Protein 2Z81 (pdb70)

CATH classification: 3.80.10.10

Organism: Mus musculus (NCBI:txid10090)

B-factor: mean 26.85, std 13.59, range [9.06, 91.34]

Secondary structure (DSSP, 8-state):
--EE-TTSEEE-TTS--SSPPS---TT--EEE--SS---EE-SSTTSS-TT--EEE-TTS---EE-TTTTTT-TT--EEE-TTS---S--HHHHTT-TT--EEE-TT---SSS-SS-S-TT-TT--EEEEEESSS--EE-TTTTTT--EEEEEEEEETT--EE-TTTTTT-SEEEEEEEE-SBSTTHHHHHHHSTTTBSEEEEES-B-TT------SS--------EEEEES-EEEHHHHHHHHGGGGG-TT--EEEEES-EEE--S-----TTT-----TT--EEEEES-B-S-GGGS----HHHHHSTT--EEEEESS------HHHHHH-TT--EEE--SS---HHHHHHHT-TTSSTT--EEE-TTS----HHHHHHHGGG-TT--EEE-TT--PPPP-S-----TT--EEE-TTS--S---TTS-TT-SEEE--SS--S------TT--EEE--SS--SSPPPGGG-TT--EEE--SS------TTGGGG-TT--EEE--SS-B---HHHHHHHHHHHHH-TTTEES--BBTTT--BGGG----

GO terms:
  GO:0001540 amyloid-beta binding (F, IDA)
  GO:0014005 microglia development (P, IGI)
  GO:0051964 negative regulation of synapse assembly (P, IGI)
  GO:0030837 negative regulation of actin filament polymerization (P, IGI)
  GO:0032731 positive regulation of interleukin-1 beta production (P, IGI)
  GO:0032760 positive regulation of tumor necrosis factor production (P, IGI)
  GO:0050729 positive regulation of inflammatory response (P, IGI)
  GO:0050765 negative regulation of phagocytosis (P, IGI)
  GO:0007612 learning (P, IGI)
  GO:0050765 negative regulation of phagocytosis (P, IMP)
  GO:0044877 protein-containing complex binding (F, IPI)
  GO:0005886 plasma membrane (C, EXP)
  GO:0005515 protein binding (F, IPI)
  GO:0070891 lipoteichoic acid binding (F, IDA)
  GO:0002730 regulation of dendritic cell cytokine production (P, IDA)
  GO:0005886 plasma membrane (C, IDA)
  GO:0009897 external side of plasma membrane (C, IDA)
  GO:0042497 triacyl lipopeptide binding (F, IDA)
  GO:0042498 diacyl lipopeptide binding (F, IDA)
  GO:0032755 positive regulation of interleukin-6 production (P, IDA)

Foldseek 3Di:
DWDADPQQAIEQDPDQDCAQDPDDACSHAEYANAPYAPQEQDQCSCQHNLNHAYYHHHHHAHAYYDLNSCVRPCNHAEYAHAQYAHQAADLSNCQNPQNYAYYEAENYNHQENDDAANPLSNANYAEYAYEYQPHNAEQDLSHHPNAAEYAEYEYEHQNHPYYPALSLQRHQAYAEYEYEYAECVCVLRVVQSCQRHYQEYEYENYAQQPPAADDHPHDQDAGNHAEYEYENYEYEPVSVQRVQVCCVSHQNHAEYEYYNYEYEQPLPPDDDPVSGDQEQHNHAEYYYEQYHYPDPVSHDPPCSVLSHQQRHAEYEHEQHQDAADAQVSQLSVANYAYYAHYNYAYELVRVLRCLDQRGVANYAEYHHAQYAYAEPQSVQVSNLSHQNHAEYEHHNYQYDEYDQDHHHRPNHAYYEHDHRQYAADHNNDDLNHQYYEHDQYAYQAHAAQNANHAEYHHANYAHQADYQLNSYQQHAEYEHAHYAHQAYPAPRVVSNVNYQAYEHANYQHALDQVGLARVLVVCLVPVRRYDDFHAHHPVRHTSVVDHHD

Radius of gyration: 29.84 Å; Cα contacts (8 Å, |Δi|>4): 1489; chains: 1; bounding box: 65×79×72 Å

Solvent-accessible surface area: 24733 Å² total; per-residue (Å²): 110,44,69,62,82,116,82,10,74,2,62,0,119,79,72,83,34,94,60,8,19,113,70,12,64,53,68,12,75,17,0,27,0,3,89,5,70,0,63,96,0,7,92,45,49,0,142,54,0,43,65,0,75,42,0,49,0,66,32,2,126,0,70,58,11,47,27,64,3,1,169,29,0,32,47,0,55,51,0,14,0,2,62,3,98,1,77,82,15,36,38,62,8,0,30,36,0,63,33,0,85,50,0,11,0,28,29,0,56,1,116,31,2,20,128,83,23,5,0,58,73,3,112,79,7,77,19,0,40,0,0,11,78,145,49,0,17,48,3,52,126,66,4,0,37,47,6,68,47,2,70,44,0,23,1,45,1,41,40,12,197,55,3,42,55,97,0,0,99,69,3,155,30,0,85,39,0,7,2,18,6,46,77,15,71,32,3,44,71,2,4,7,11,0,8,66,3,0,77,35,1,10,3,85,77,1,68,0,40,220,8,125,25,51,100,15,126,43,131,179,69,102,6,30,0,107,49,16,0,8,32,28,2,47,5,10,9,69,0,58,11,18,13,21,26,11,26,126,43,3,117,65,3,35,46,14,12,26,16,71,2,35,30,50,6,72,49,113,27,134,27,62,160,102,79,24,26,56,118,17,28,124,4,76,23,16,11,32,67,101,36,83,42,60,78,131,165,49,29,64,119,52,52,28,42,34,50,10,28,75,95,0,89,109,10,19,26,38,65,14,141,26,109,60,15,55,27,54,35,0,69,73,3,128,38,0,62,35,5,24,4,10,43,3,76,0,49,12,121,102,0,121,70,0,1,19,185,30,1,0,56,40,0,81,36,0,19,0,3,80,12,92,0,124,36,4,78,73,0,0,104,12,0,59,40,3,141,64,0,37,14,0,23,0,8,94,1,102,15,113,124,7,43,90,82,30,117,20,5,159,117,0,80,58,0,24,0,14,31,2,55,5,161,83,13,76,89,2,5,26,91,56,0,56,19,0,17,0,1,57,19,48,0,88,68,7,88,16,98,1,35,134,0,71,51,0,64,0,4,102,10,97,0,124,92,7,6,84,8,78,22,0,60,65,1,48,21,1,42,0,6,132,10,47,0,98,32,18,69,105,17,8,3,90,140,5,114,40,6,105,97,0,57,0,47,79,10,43,0,39,26,56,36,138,117,3,50,38,3,1,132,10,3,87,178,22,79,147,43,24,45,54,33,1,108,6,63,84,94,37,95,37,0,96,52,25,145,9,182

Structure (mmCIF, N/CA/C/O backbone):
data_2Z81
#
_entry.id   2Z81
#
_cell.length_a   83.303
_cell.length_b   81.549
_cell.length_c   98.961
_cell.angle_alpha   90.00
_cell.angle_beta   90.00
_cell.angle_gamma   90.00
#
_symmetry.space_group_name_H-M   'P 21 21 21'
#
loop_
_entity.id
_entity.type
_entity.pdbx_description
1 polymer 'Toll-like receptor 2, Variable lymphocyte receptor B'
2 branched beta-D-mannopyranose-(1-4)-2-acetamido-2-deoxy-beta-D-glucopyranose-(1-4)-2-acetamido-2-deoxy-beta-D-glucopyranose
3 branched alpha-D-mannopyranose-(1-4)-2-acetamido-2-deoxy-beta-D-glucopyranose-(1-4)-2-acetamido-2-deoxy-beta-D-glucopyranose
4 non-polymer 2-acetamido-2-deoxy-beta-D-glucopyranose
5 non-polymer '(2R)-3-{[(2S)-3-HYDROXY-2-(PALMITOYLAMINO)PROPYL]THIO}PROPANE-1,2-DIYL DIHEXADECANOATE'
6 water water
#
loop_
_atom_site.group_PDB
_atom_site.id
_atom_site.type_symbol
_atom_site.label_atom_id
_atom_site.label_alt_id
_atom_site.label_comp_id
_atom_site.label_asym_id
_atom_site.label_entity_id
_atom_site.label_seq_id
_atom_site.pdbx_PDB_ins_code
_atom_site.Cartn_x
_atom_site.Cartn_y
_atom_site.Cartn_z
_atom_site.occupancy
_atom_site.B_iso_or_equiv
_atom_site.auth_seq_id
_atom_site.auth_comp_id
_atom_site.auth_asym_id
_atom_site.auth_atom_id
_atom_site.pdbx_PDB_model_num
ATOM 1 N N . SER A 1 1 ? -0.091 41.375 -11.579 1.00 47.07 27 SER A N 1
ATOM 2 C CA . SER A 1 1 ? 0.073 40.214 -12.500 1.00 45.37 27 SER A CA 1
ATOM 3 C C . SER A 1 1 ? -0.378 38.913 -11.842 1.00 43.65 27 SER A C 1
ATOM 4 O O . SER A 1 1 ? -0.388 37.861 -12.477 1.00 43.59 27 SER A O 1
ATOM 7 N N . LEU A 1 2 ? -0.748 38.983 -10.569 1.00 41.81 28 LEU A N 1
ATOM 8 C CA . LEU A 1 2 ? -1.189 37.789 -9.862 1.00 41.24 28 LEU A CA 1
ATOM 9 C C . LEU A 1 2 ? -2.592 37.369 -10.287 1.00 40.13 28 LEU A C 1
ATOM 10 O O . LEU A 1 2 ? -3.408 38.199 -10.692 1.00 39.12 28 LEU A O 1
ATOM 15 N N . SER A 1 3 ? -2.859 36.070 -10.212 1.00 37.88 29 SER A N 1
ATOM 16 C CA . SER A 1 3 ? -4.161 35.541 -10.595 1.00 37.66 29 SER A CA 1
ATOM 17 C C . SER A 1 3 ? -4.764 34.720 -9.464 1.00 35.65 29 SER A C 1
ATOM 18 O O . SER A 1 3 ? -4.089 33.874 -8.872 1.00 36.07 29 SER A O 1
ATOM 21 N N . CYS A 1 4 ? -6.034 34.978 -9.167 1.00 31.87 30 CYS A N 1
ATOM 22 C CA . CYS A 1 4 ? -6.727 34.265 -8.101 1.00 30.61 30 CYS A CA 1
ATOM 23 C C . CYS A 1 4 ? -7.855 33.416 -8.667 1.00 28.50 30 CYS A C 1
ATOM 24 O O . CYS A 1 4 ? -8.439 33.756 -9.696 1.00 26.83 30 CYS A O 1
ATOM 27 N N . ASP A 1 5 ? -8.170 32.312 -7.998 1.00 26.88 31 ASP A N 1
ATOM 28 C CA . ASP A 1 5 ? -9.273 31.487 -8.459 1.00 25.59 31 ASP A CA 1
ATOM 29 C C . ASP A 1 5 ? -10.521 31.960 -7.720 1.00 25.16 31 ASP A C 1
ATOM 30 O O . ASP A 1 5 ? -10.485 32.982 -7.026 1.00 24.49 31 ASP A O 1
ATOM 35 N N . ALA A 1 6 ? -11.618 31.220 -7.851 1.00 24.38 32 ALA A N 1
ATOM 36 C CA . ALA A 1 6 ? -12.870 31.612 -7.212 1.00 24.86 32 ALA A CA 1
ATOM 37 C C . ALA A 1 6 ? -12.877 31.462 -5.697 1.00 24.90 32 ALA A C 1
ATOM 38 O O . ALA A 1 6 ? -13.762 31.998 -5.029 1.00 24.81 32 ALA A O 1
ATOM 40 N N . SER A 1 7 ? -11.896 30.750 -5.151 1.00 24.57 33 SER A N 1
ATOM 41 C CA . SER A 1 7 ? -11.841 30.548 -3.707 1.00 25.79 33 SER A CA 1
ATOM 42 C C . SER A 1 7 ? -10.845 31.458 -2.981 1.00 25.79 33 SER A C 1
ATOM 43 O O . SER A 1 7 ? -10.506 31.225 -1.820 1.00 25.81 33 SER A O 1
ATOM 46 N N . GLY A 1 8 ? -10.375 32.494 -3.665 1.00 24.19 34 GLY A N 1
ATOM 47 C CA . GLY A 1 8 ? -9.452 33.419 -3.037 1.00 24.10 34 GLY A CA 1
ATOM 48 C C . GLY A 1 8 ? -8.016 32.934 -2.947 1.00 24.21 34 GLY A C 1
ATOM 49 O O . GLY A 1 8 ? -7.221 33.498 -2.191 1.00 24.12 34 GLY A O 1
ATOM 50 N N . VAL A 1 9 ? -7.685 31.888 -3.696 1.00 21.90 35 VAL A N 1
ATOM 51 C CA . VAL A 1 9 ? -6.322 31.362 -3.717 1.00 23.58 35 VAL A CA 1
ATOM 52 C C . VAL A 1 9 ? -5.605 32.071 -4.862 1.00 23.79 35 VAL A C 1
ATOM 53 O O . VAL A 1 9 ? -5.916 31.848 -6.035 1.00 22.79 35 VAL A O 1
ATOM 57 N N . CYS A 1 10 ? -4.643 32.923 -4.518 1.00 25.01 36 CYS A N 1
ATOM 58 C CA . CYS A 1 10 ? -3.916 33.701 -5.518 1.00 26.07 36 CYS A CA 1
ATOM 59 C C . CYS A 1 10 ? -2.474 33.281 -5.753 1.00 26.28 36 CYS A C 1
ATOM 60 O O . CYS A 1 10 ? -1.724 33.025 -4.808 1.00 25.38 36 CYS A O 1
ATOM 63 N N . ASP A 1 11 ? -2.091 33.245 -7.025 1.00 26.38 37 ASP A N 1
ATOM 64 C CA . ASP A 1 11 ? -0.746 32.860 -7.424 1.00 27.38 37 ASP A CA 1
ATOM 65 C C . ASP A 1 11 ? 0.059 34.057 -7.944 1.00 28.01 37 ASP A C 1
ATOM 66 O O . ASP A 1 11 ? -0.307 34.687 -8.945 1.00 26.34 37 ASP A O 1
ATOM 71 N N . GLY A 1 12 ? 1.150 34.366 -7.250 1.00 25.56 38 GLY A N 1
ATOM 72 C CA . GLY A 1 12 ? 2.016 35.465 -7.643 1.00 26.36 38 GLY A CA 1
ATOM 73 C C . GLY A 1 12 ? 3.446 34.967 -7.564 1.00 27.46 38 GLY A C 1
ATOM 74 O O . GLY A 1 12 ? 4.386 35.717 -7.284 1.00 27.17 38 GLY A O 1
ATOM 75 N N . ARG A 1 13 ? 3.593 33.675 -7.829 1.00 28.43 39 ARG A N 1
ATOM 76 C CA . ARG A 1 13 ? 4.872 32.982 -7.773 1.00 31.10 39 ARG A CA 1
ATOM 77 C C . ARG A 1 13 ? 5.763 33.171 -8.997 1.00 32.55 39 ARG A C 1
ATOM 78 O O . ARG A 1 13 ? 5.283 33.387 -10.106 1.00 31.25 39 ARG A O 1
ATOM 86 N N . SER A 1 14 ? 7.070 33.082 -8.778 1.00 33.46 40 SER A N 1
ATOM 87 C CA . SER A 1 14 ? 8.054 33.204 -9.849 1.00 35.92 40 SER A CA 1
ATOM 88 C C . SER A 1 14 ? 7.828 34.345 -10.828 1.00 37.18 40 SER A C 1
ATOM 89 O O . SER A 1 14 ? 8.021 34.193 -12.035 1.00 36.59 40 SER A O 1
ATOM 92 N N . ARG A 1 15 ? 7.389 35.479 -10.307 1.00 37.94 41 ARG A N 1
ATOM 93 C CA . ARG A 1 15 ? 7.208 36.660 -11.124 1.00 39.19 41 ARG A CA 1
ATOM 94 C C . ARG A 1 15 ? 8.535 37.355 -10.856 1.00 40.03 41 ARG A C 1
ATOM 95 O O . ARG A 1 15 ? 9.469 36.742 -10.328 1.00 41.90 41 ARG A O 1
ATOM 103 N N . SER A 1 16 ? 8.639 38.624 -11.204 1.00 38.57 42 SER A N 1
ATOM 104 C CA . SER A 1 16 ? 9.877 39.329 -10.925 1.00 37.53 42 SER A CA 1
ATOM 105 C C . SER A 1 16 ? 9.556 40.459 -9.966 1.00 34.37 42 SER A C 1
ATOM 106 O O . SER A 1 16 ? 10.161 41.522 -10.015 1.00 34.12 42 SER A O 1
ATOM 109 N N . PHE A 1 17 ? 8.587 40.208 -9.090 1.00 32.47 43 PHE A N 1
ATOM 110 C CA . PHE A 1 17 ? 8.166 41.193 -8.099 1.00 30.24 43 PHE A CA 1
ATOM 111 C C . PHE A 1 17 ? 9.352 41.652 -7.259 1.00 29.18 43 PHE A C 1
ATOM 112 O O . PHE A 1 17 ? 10.139 40.835 -6.784 1.00 28.11 43 PHE A O 1
ATOM 120 N N . THR A 1 18 ? 9.474 42.965 -7.083 1.00 28.38 44 THR A N 1
ATOM 121 C CA . THR A 1 18 ? 10.550 43.539 -6.289 1.00 27.71 44 THR A CA 1
ATOM 122 C C . THR A 1 18 ? 9.937 44.098 -5.015 1.00 27.60 44 THR A C 1
ATOM 123 O O . THR A 1 18 ? 10.630 44.636 -4.151 1.00 28.60 44 THR A O 1
ATOM 127 N N . SER A 1 19 ? 8.619 43.966 -4.916 1.00 27.80 45 SER A N 1
ATOM 128 C CA . SER A 1 19 ? 7.875 44.422 -3.751 1.00 27.90 45 SER A CA 1
ATOM 129 C C . SER A 1 19 ? 6.522 43.722 -3.737 1.00 27.11 45 SER A C 1
ATOM 130 O O . SER A 1 19 ? 6.087 43.179 -4.755 1.00 25.96 45 SER A O 1
ATOM 133 N N . ILE A 1 20 ? 5.866 43.717 -2.580 1.00 26.74 46 ILE A N 1
ATOM 134 C CA . ILE A 1 20 ? 4.557 43.089 -2.469 1.00 27.22 46 ILE A CA 1
ATOM 135 C C . ILE A 1 20 ? 3.642 43.840 -3.437 1.00 27.86 46 ILE A C 1
ATOM 136 O O . ILE A 1 20 ? 3.587 45.066 -3.412 1.00 27.88 46 ILE A O 1
ATOM 141 N N . PRO A 1 21 ? 2.921 43.118 -4.306 1.00 28.93 47 PRO A N 1
ATOM 142 C CA . PRO A 1 21 ? 2.039 43.818 -5.244 1.00 29.04 47 PRO A CA 1
ATOM 143 C C . PRO A 1 21 ? 0.997 44.677 -4.537 1.00 28.48 47 PRO A C 1
ATOM 144 O O . PRO A 1 21 ? 0.519 44.328 -3.457 1.00 26.99 47 PRO A O 1
ATOM 148 N N . SER A 1 22 ? 0.651 45.807 -5.145 1.00 26.96 48 SER A N 1
ATOM 149 C CA . SER A 1 22 ? -0.340 46.698 -4.555 1.00 28.95 48 SER A CA 1
ATOM 150 C C . SER A 1 22 ? -1.746 46.208 -4.889 1.00 27.70 48 SER A C 1
ATOM 151 O O . SER A 1 22 ? -1.921 45.296 -5.699 1.00 26.76 48 SER A O 1
ATOM 154 N N . GLY A 1 23 ? -2.740 46.806 -4.246 1.00 28.25 49 GLY A N 1
ATOM 155 C CA . GLY A 1 23 ? -4.121 46.439 -4.500 1.00 29.33 49 GLY A CA 1
ATOM 156 C C . GLY A 1 23 ? -4.569 45.066 -4.030 1.00 29.76 49 GLY A C 1
ATOM 157 O O . GLY A 1 23 ? -5.376 44.417 -4.705 1.00 28.49 49 GLY A O 1
ATOM 158 N N . LEU A 1 24 ? -4.048 44.612 -2.892 1.00 28.83 50 LEU A N 1
ATOM 159 C CA . LEU A 1 24 ? -4.447 43.317 -2.346 1.00 27.84 50 LEU A CA 1
ATOM 160 C C . LEU A 1 24 ? -5.821 43.533 -1.716 1.00 28.20 50 LEU A C 1
ATOM 161 O O . LEU A 1 24 ? -6.166 44.662 -1.363 1.00 29.19 50 LEU A O 1
ATOM 166 N N . THR A 1 25 ? -6.600 42.467 -1.558 1.00 27.32 51 THR A N 1
ATOM 167 C CA . THR A 1 25 ? -7.949 42.611 -1.011 1.00 26.83 51 THR A CA 1
ATOM 168 C C . THR A 1 25 ? -8.308 41.700 0.154 1.00 26.49 51 THR A C 1
ATOM 169 O O . THR A 1 25 ? -7.576 40.772 0.495 1.00 26.32 51 THR A O 1
ATOM 173 N N . ALA A 1 26 ? -9.465 41.968 0.748 1.00 26.39 52 ALA A N 1
ATOM 174 C CA . ALA A 1 26 ? -9.954 41.180 1.872 1.00 26.10 52 ALA A CA 1
ATOM 175 C C . ALA A 1 26 ? -10.581 39.873 1.396 1.00 25.48 52 ALA A C 1
ATOM 176 O O . ALA A 1 26 ? -11.007 39.054 2.209 1.00 26.45 52 ALA A O 1
ATOM 178 N N . ALA A 1 27 ? -10.640 39.679 0.081 1.00 24.11 53 ALA A N 1
ATOM 179 C CA . ALA A 1 27 ? -11.220 38.460 -0.482 1.00 23.99 53 ALA A CA 1
ATOM 180 C C . ALA A 1 27 ? -10.148 37.390 -0.656 1.00 23.13 53 ALA A C 1
ATOM 181 O O . ALA A 1 27 ? -10.451 36.227 -0.922 1.00 22.72 53 ALA A O 1
ATOM 183 N N . MET A 1 28 ? -8.892 37.789 -0.502 1.00 21.95 54 MET A N 1
ATOM 184 C CA . MET A 1 28 ? -7.785 36.857 -0.661 1.00 22.55 54 MET A CA 1
ATOM 185 C C . MET A 1 28 ? -7.642 35.948 0.552 1.00 20.74 54 MET A C 1
ATOM 186 O O . MET A 1 28 ? -7.588 36.411 1.692 1.00 20.87 54 MET A O 1
ATOM 191 N N . LYS A 1 29 ? -7.592 34.647 0.288 1.00 20.95 55 LYS A N 1
ATOM 192 C CA . LYS A 1 29 ? -7.459 33.635 1.330 1.00 22.30 55 LYS A CA 1
ATOM 193 C C . LYS A 1 29 ? -6.058 33.032 1.345 1.00 21.23 55 LYS A C 1
ATOM 194 O O . LYS A 1 29 ? -5.556 32.638 2.395 1.00 21.41 55 LYS A O 1
ATOM 200 N N . SER A 1 30 ? -5.436 32.943 0.176 1.00 20.50 56 SER A N 1
ATOM 201 C CA . SER A 1 30 ? -4.094 32.383 0.088 1.00 22.09 56 SER A CA 1
ATOM 202 C C . SER A 1 30 ? -3.261 33.181 -0.893 1.00 22.53 56 SER A C 1
ATOM 203 O O . SER A 1 30 ? -3.710 33.488 -1.995 1.00 23.46 56 SER A O 1
ATOM 206 N N . LEU A 1 31 ? -2.041 33.515 -0.493 1.00 21.81 57 LEU A N 1
ATOM 207 C CA . LEU A 1 31 ? -1.171 34.297 -1.349 1.00 22.67 57 LEU A CA 1
ATOM 208 C C . LEU A 1 31 ? 0.189 33.641 -1.469 1.00 23.71 57 LEU A C 1
ATOM 209 O O . LEU A 1 31 ? 0.880 33.447 -0.473 1.00 22.64 57 LEU A O 1
ATOM 214 N N . ASP A 1 32 ? 0.558 33.284 -2.694 1.00 22.36 58 ASP A N 1
ATOM 215 C CA . ASP A 1 32 ? 1.849 32.664 -2.940 1.00 23.31 58 ASP A CA 1
ATOM 216 C C . ASP A 1 32 ? 2.724 33.660 -3.697 1.00 22.29 58 ASP A C 1
ATOM 217 O O . ASP A 1 32 ? 2.512 33.914 -4.887 1.00 22.88 58 ASP A O 1
ATOM 222 N N . LEU A 1 33 ? 3.689 34.238 -2.989 1.00 19.94 59 LEU A N 1
ATOM 223 C CA . LEU A 1 33 ? 4.610 35.205 -3.569 1.00 19.32 59 LEU A CA 1
ATOM 224 C C . LEU A 1 33 ? 6.037 34.676 -3.475 1.00 19.95 59 LEU A C 1
ATOM 225 O O . LEU A 1 33 ? 6.988 35.444 -3.345 1.00 19.97 59 LEU A O 1
ATOM 230 N N . SER A 1 34 ? 6.170 33.356 -3.552 1.00 20.16 60 SER A N 1
ATOM 231 C CA . SER A 1 34 ? 7.468 32.699 -3.487 1.00 20.54 60 SER A CA 1
ATOM 232 C C . SER A 1 34 ? 8.297 32.906 -4.751 1.00 21.65 60 SER A C 1
ATOM 233 O O . SER A 1 34 ? 7.769 33.226 -5.818 1.00 22.41 60 SER A O 1
ATOM 236 N N . PHE A 1 35 ? 9.604 32.719 -4.605 1.00 20.90 61 PHE A N 1
ATOM 237 C CA . PHE A 1 35 ? 10.562 32.846 -5.692 1.00 21.95 61 PHE A CA 1
ATOM 238 C C . PHE A 1 35 ? 10.528 34.159 -6.453 1.00 23.11 61 PHE A C 1
ATOM 239 O O . PHE A 1 35 ? 10.627 34.183 -7.682 1.00 20.95 61 PHE A O 1
ATOM 247 N N . ASN A 1 36 ? 10.386 35.254 -5.716 1.00 22.48 62 ASN A N 1
ATOM 248 C CA . ASN A 1 36 ? 10.387 36.581 -6.314 1.00 23.31 62 ASN A CA 1
ATOM 249 C C . ASN A 1 36 ? 11.653 37.280 -5.819 1.00 23.59 62 ASN A C 1
ATOM 250 O O . ASN A 1 36 ? 12.612 36.620 -5.426 1.00 24.21 62 ASN A O 1
ATOM 255 N N . LYS A 1 37 ? 11.668 38.606 -5.839 1.00 24.10 63 LYS A N 1
ATOM 256 C CA . LYS A 1 37 ? 12.840 39.343 -5.382 1.00 25.33 63 LYS A CA 1
ATOM 257 C C . LYS A 1 37 ? 12.386 40.503 -4.514 1.00 24.09 63 LYS A C 1
ATOM 258 O O . LYS A 1 37 ? 12.794 41.650 -4.714 1.00 24.62 63 LYS A O 1
ATOM 264 N N . ILE A 1 38 ? 11.533 40.183 -3.547 1.00 20.47 64 ILE A N 1
ATOM 265 C CA . ILE A 1 38 ? 10.977 41.168 -2.636 1.00 20.73 64 ILE A CA 1
ATOM 266 C C . ILE A 1 38 ? 11.913 41.368 -1.454 1.00 21.12 64 ILE A C 1
ATOM 267 O O . ILE A 1 38 ? 11.834 40.672 -0.447 1.00 20.67 64 ILE A O 1
ATOM 272 N N . THR A 1 39 ? 12.798 42.344 -1.598 1.00 21.49 65 THR A N 1
ATOM 273 C CA . THR A 1 39 ? 13.793 42.665 -0.590 1.00 20.94 65 THR A CA 1
ATOM 274 C C . THR A 1 39 ? 13.239 43.235 0.710 1.00 20.41 65 THR A C 1
ATOM 275 O O . THR A 1 39 ? 13.731 42.916 1.796 1.00 19.00 65 THR A O 1
ATOM 279 N N . TYR A 1 40 ? 12.208 44.067 0.595 1.00 18.65 66 TYR A N 1
ATOM 280 C CA . TYR A 1 40 ? 11.623 44.743 1.747 1.00 20.62 66 TYR A CA 1
ATOM 281 C C . TYR A 1 40 ? 10.104 44.630 1.814 1.00 20.63 66 TYR A C 1
ATOM 282 O O . TYR A 1 40 ? 9.432 44.677 0.790 1.00 20.45 66 TYR A O 1
ATOM 291 N N . ILE A 1 41 ? 9.570 44.460 3.022 1.00 19.28 67 ILE A N 1
ATOM 292 C CA . ILE A 1 41 ? 8.124 44.407 3.225 1.00 19.62 67 ILE A CA 1
ATOM 293 C C . ILE A 1 41 ? 7.841 45.548 4.194 1.00 20.01 67 ILE A C 1
ATOM 294 O O . ILE A 1 41 ? 8.348 45.549 5.314 1.00 19.94 67 ILE A O 1
ATOM 299 N N . GLY A 1 42 ? 7.046 46.522 3.749 1.00 21.95 68 GLY A N 1
ATOM 300 C CA . GLY A 1 42 ? 6.744 47.686 4.567 1.00 22.56 68 GLY A CA 1
ATOM 301 C C . GLY A 1 42 ? 5.565 47.615 5.518 1.00 25.20 68 GLY A C 1
ATOM 302 O O . GLY A 1 42 ? 4.916 46.580 5.657 1.00 23.27 68 GLY A O 1
ATOM 303 N N . HIS A 1 43 ? 5.285 48.740 6.173 1.00 25.73 69 HIS A N 1
ATOM 304 C CA . HIS A 1 43 ? 4.195 48.810 7.137 1.00 27.74 69 HIS A CA 1
ATOM 305 C C . HIS A 1 43 ? 2.820 48.498 6.565 1.00 27.89 69 HIS A C 1
ATOM 306 O O . HIS A 1 43 ? 2.023 47.821 7.209 1.00 30.81 69 HIS A O 1
ATOM 313 N N . GLY A 1 44 ? 2.533 48.976 5.359 1.00 27.62 70 GLY A N 1
ATOM 314 C CA . GLY A 1 44 ? 1.210 48.751 4.802 1.00 27.64 70 GLY A CA 1
ATOM 315 C C . GLY A 1 44 ? 1.020 47.796 3.643 1.00 28.41 70 GLY A C 1
ATOM 316 O O . GLY A 1 44 ? -0.093 47.671 3.139 1.00 27.59 70 GLY A O 1
ATOM 317 N N . ASP A 1 45 ? 2.080 47.109 3.225 1.00 27.89 71 ASP A N 1
ATOM 318 C CA . ASP A 1 45 ? 1.984 46.180 2.100 1.00 27.00 71 ASP A CA 1
ATOM 319 C C . ASP A 1 45 ? 0.945 45.069 2.251 1.00 26.54 71 ASP A C 1
ATOM 320 O O . ASP A 1 45 ? 0.321 44.666 1.272 1.00 26.99 71 ASP A O 1
ATOM 325 N N . LEU A 1 46 ? 0.758 44.576 3.472 1.00 24.78 72 LEU A N 1
ATOM 326 C CA . LEU A 1 46 ? -0.180 43.485 3.717 1.00 26.54 72 LEU A CA 1
ATOM 327 C C . LEU A 1 46 ? -1.348 43.870 4.620 1.00 27.75 72 LEU A C 1
ATOM 328 O O . LEU A 1 46 ? -1.995 43.002 5.205 1.00 29.05 72 LEU A O 1
ATOM 333 N N . ARG A 1 47 ? -1.632 45.161 4.724 1.00 28.07 73 ARG A N 1
ATOM 334 C CA . ARG A 1 47 ? -2.707 45.614 5.597 1.00 29.87 73 ARG A CA 1
ATOM 335 C C . ARG A 1 47 ? -4.109 45.348 5.050 1.00 29.46 73 ARG A C 1
ATOM 336 O O . ARG A 1 47 ? -5.049 45.154 5.820 1.00 29.46 73 ARG A O 1
ATOM 344 N N . ALA A 1 48 ? -4.240 45.316 3.726 1.00 29.10 74 ALA A N 1
ATOM 345 C CA . ALA A 1 48 ? -5.536 45.110 3.081 1.00 29.93 74 ALA A CA 1
ATOM 346 C C . ALA A 1 48 ? -6.076 43.681 3.102 1.00 30.83 74 ALA A C 1
ATOM 347 O O . ALA A 1 48 ? -7.292 43.482 3.119 1.00 29.84 74 ALA A O 1
ATOM 349 N N . CYS A 1 49 ? -5.194 42.683 3.095 1.00 30.61 75 CYS A N 1
ATOM 350 C CA . CYS A 1 49 ? -5.654 41.295 3.112 1.00 31.43 75 CYS A CA 1
ATOM 351 C C . CYS A 1 49 ? -5.842 40.766 4.528 1.00 30.68 75 CYS A C 1
ATOM 352 O O . CYS A 1 49 ? -5.103 39.899 4.992 1.00 31.44 75 CYS A O 1
ATOM 355 N N . ALA A 1 50 ? -6.866 41.282 5.198 1.00 30.84 76 ALA A N 1
ATOM 356 C CA . ALA A 1 50 ? -7.170 40.914 6.576 1.00 29.85 76 ALA A CA 1
ATOM 357 C C . ALA A 1 50 ? -7.695 39.492 6.777 1.00 29.00 76 ALA A C 1
ATOM 358 O O . ALA A 1 50 ? -7.613 38.955 7.884 1.00 30.11 76 ALA A O 1
ATOM 360 N N . ASN A 1 51 ? -8.224 38.879 5.723 1.00 26.69 77 ASN A N 1
ATOM 361 C CA . ASN A 1 51 ? -8.764 37.526 5.828 1.00 25.62 77 ASN A CA 1
ATOM 362 C C . ASN A 1 51 ? -7.822 36.450 5.285 1.00 23.21 77 ASN A C 1
ATOM 363 O O . ASN A 1 51 ? -8.214 35.297 5.123 1.00 22.53 77 ASN A O 1
ATOM 368 N N . LEU A 1 52 ? -6.579 36.828 5.009 1.00 21.33 78 LEU A N 1
ATOM 369 C CA . LEU A 1 52 ? -5.599 35.890 4.477 1.00 21.13 78 LEU A CA 1
ATOM 370 C C . LEU A 1 52 ? -5.369 34.725 5.448 1.00 20.08 78 LEU A C 1
ATOM 371 O O . LEU A 1 52 ? -5.187 34.938 6.644 1.00 19.71 78 LEU A O 1
ATOM 376 N N . GLN A 1 53 ? -5.379 33.500 4.933 1.00 20.11 79 GLN A N 1
ATOM 377 C CA . GLN A 1 53 ? -5.153 32.325 5.771 1.00 19.30 79 GLN A CA 1
ATOM 378 C C . GLN A 1 53 ? -3.796 31.687 5.479 1.00 18.75 79 GLN A C 1
ATOM 379 O O . GLN A 1 53 ? -3.195 31.053 6.350 1.00 17.72 79 GLN A O 1
ATOM 385 N N . VAL A 1 54 ? -3.321 31.861 4.250 1.00 17.35 80 VAL A N 1
ATOM 386 C CA . VAL A 1 54 ? -2.046 31.289 3.827 1.00 17.24 80 VAL A CA 1
ATOM 387 C C . VAL A 1 54 ? -1.159 32.326 3.139 1.00 18.88 80 VAL A C 1
ATOM 388 O O . VAL A 1 54 ? -1.597 33.024 2.216 1.00 17.31 80 VAL A O 1
ATOM 392 N N . LEU A 1 55 ? 0.089 32.422 3.594 1.00 16.88 81 LEU A N 1
ATOM 393 C CA . LEU A 1 55 ? 1.044 33.357 3.013 1.00 16.98 81 LEU A CA 1
ATOM 394 C C . LEU A 1 55 ? 2.363 32.629 2.793 1.00 17.87 81 LEU A C 1
ATOM 395 O O . LEU A 1 55 ? 3.067 32.292 3.754 1.00 16.47 81 LEU A O 1
ATOM 400 N N . ILE A 1 56 ? 2.688 32.380 1.527 1.00 16.40 82 ILE A N 1
ATOM 401 C CA . ILE A 1 56 ? 3.924 31.692 1.176 1.00 18.13 82 ILE A CA 1
ATOM 402 C C . ILE A 1 56 ? 4.878 32.714 0.578 1.00 17.87 82 ILE A C 1
ATOM 403 O O . ILE A 1 56 ? 4.576 33.346 -0.434 1.00 16.28 82 ILE A O 1
ATOM 408 N N . LEU A 1 57 ? 6.033 32.878 1.211 1.00 16.10 83 LEU A N 1
ATOM 409 C CA . LEU A 1 57 ? 7.023 33.841 0.755 1.00 15.96 83 LEU A CA 1
ATOM 410 C C . LEU A 1 57 ? 8.403 33.218 0.644 1.00 15.57 83 LEU A C 1
ATOM 411 O O . LEU A 1 57 ? 9.407 33.901 0.770 1.00 16.39 83 LEU A O 1
ATOM 416 N N . LYS A 1 58 ? 8.438 31.920 0.385 1.00 16.09 84 LYS A N 1
ATOM 417 C CA . LYS A 1 58 ? 9.684 31.175 0.281 1.00 18.56 84 LYS A CA 1
ATOM 418 C C . LYS A 1 58 ? 10.610 31.638 -0.842 1.00 18.62 84 LYS A C 1
ATOM 419 O O . LYS A 1 58 ? 10.163 31.996 -1.930 1.00 18.26 84 LYS A O 1
ATOM 425 N N . SER A 1 59 ? 11.908 31.634 -0.558 1.00 18.34 85 SER A N 1
ATOM 426 C CA . SER A 1 59 ? 12.912 31.985 -1.551 1.00 18.61 85 SER A CA 1
ATOM 427 C C . SER A 1 59 ? 12.684 33.261 -2.330 1.00 19.82 85 SER A C 1
ATOM 428 O O . SER A 1 59 ? 12.863 33.308 -3.548 1.00 19.28 85 SER A O 1
ATOM 431 N N . SER A 1 60 ? 12.241 34.290 -1.640 1.00 20.03 86 SER A N 1
ATOM 432 C CA . SER A 1 60 ? 12.093 35.567 -2.290 1.00 23.79 86 SER A CA 1
ATOM 433 C C . SER A 1 60 ? 13.337 36.158 -1.658 1.00 25.15 86 SER A C 1
ATOM 434 O O . SER A 1 60 ? 14.005 35.469 -0.898 1.00 31.45 86 SER A O 1
ATOM 437 N N . ARG A 1 61 ? 13.701 37.387 -1.925 1.00 26.50 87 ARG A N 1
ATOM 438 C CA . ARG A 1 61 ? 14.953 37.815 -1.310 1.00 23.14 87 ARG A CA 1
ATOM 439 C C . ARG A 1 61 ? 14.747 38.761 -0.153 1.00 20.05 87 ARG A C 1
ATOM 440 O O . ARG A 1 61 ? 15.450 39.759 -0.022 1.00 18.69 87 ARG A O 1
ATOM 448 N N . ILE A 1 62 ? 13.790 38.416 0.702 1.00 17.67 88 ILE A N 1
ATOM 449 C CA . ILE A 1 62 ? 13.438 39.250 1.835 1.00 17.31 88 ILE A CA 1
ATOM 450 C C . ILE A 1 62 ? 14.541 39.370 2.871 1.00 17.86 88 ILE A C 1
ATOM 451 O O . ILE A 1 62 ? 14.983 38.367 3.439 1.00 18.80 88 ILE A O 1
ATOM 456 N N . ASN A 1 63 ? 14.984 40.598 3.119 1.00 16.68 89 ASN A N 1
ATOM 457 C CA . ASN A 1 63 ? 16.014 40.828 4.121 1.00 17.11 89 ASN A CA 1
ATOM 458 C C . ASN A 1 63 ? 15.515 41.802 5.180 1.00 18.44 89 ASN A C 1
ATOM 459 O O . ASN A 1 63 ? 16.110 41.916 6.253 1.00 19.24 89 ASN A O 1
ATOM 464 N N . THR A 1 64 ? 14.408 42.483 4.894 1.00 16.23 90 THR A N 1
ATOM 465 C CA . THR A 1 64 ? 13.850 43.440 5.842 1.00 17.09 90 THR A CA 1
ATOM 466 C C . THR A 1 64 ? 12.326 43.396 5.884 1.00 17.11 90 THR A C 1
ATOM 467 O O . THR A 1 64 ? 11.669 43.441 4.844 1.00 16.66 90 THR A O 1
ATOM 471 N N . ILE A 1 65 ? 11.776 43.306 7.091 1.00 13.92 91 ILE A N 1
ATOM 472 C CA . ILE A 1 65 ? 10.333 43.281 7.289 1.00 15.53 91 ILE A CA 1
ATOM 473 C C . ILE A 1 65 ? 10.015 44.211 8.455 1.00 16.97 91 ILE A C 1
ATOM 474 O O . ILE A 1 65 ? 10.502 44.000 9.562 1.00 18.70 91 ILE A O 1
ATOM 479 N N . GLU A 1 66 ? 9.220 45.250 8.216 1.00 18.06 92 GLU A N 1
ATOM 480 C CA . GLU A 1 66 ? 8.878 46.167 9.299 1.00 19.60 92 GLU A CA 1
ATOM 481 C C . GLU A 1 66 ? 8.177 45.396 10.411 1.00 20.02 92 GLU A C 1
ATOM 482 O O . GLU A 1 66 ? 7.425 44.458 10.149 1.00 20.69 92 GLU A O 1
ATOM 488 N N . GLY A 1 67 ? 8.436 45.802 11.651 1.00 20.20 93 GLY A N 1
ATOM 489 C CA . GLY A 1 67 ? 7.842 45.153 12.807 1.00 21.22 93 GLY A CA 1
ATOM 490 C C . GLY A 1 67 ? 6.340 44.918 12.798 1.00 19.84 93 GLY A C 1
ATOM 491 O O . GLY A 1 67 ? 5.880 43.892 13.302 1.00 20.39 93 GLY A O 1
ATOM 492 N N . ASP A 1 68 ? 5.570 45.853 12.245 1.00 21.03 94 ASP A N 1
ATOM 493 C CA . ASP A 1 68 ? 4.112 45.711 12.216 1.00 21.88 94 ASP A CA 1
ATOM 494 C C . ASP A 1 68 ? 3.561 45.294 10.852 1.00 20.58 94 ASP A C 1
ATOM 495 O O . ASP A 1 68 ? 2.376 45.472 10.577 1.00 21.06 94 ASP A O 1
ATOM 500 N N . ALA A 1 69 ? 4.414 44.729 10.006 1.00 20.80 95 ALA A N 1
ATOM 501 C CA . ALA A 1 69 ? 3.997 44.305 8.675 1.00 19.72 95 ALA A CA 1
ATOM 502 C C . ALA A 1 69 ? 2.832 43.309 8.664 1.00 20.89 95 ALA A C 1
ATOM 503 O O . ALA A 1 69 ? 2.051 43.282 7.712 1.00 21.13 95 ALA A O 1
ATOM 505 N N . PHE A 1 70 ? 2.707 42.496 9.711 1.00 18.59 96 PHE A N 1
ATOM 506 C CA . PHE A 1 70 ? 1.634 41.496 9.755 1.00 21.41 96 PHE A CA 1
ATOM 507 C C . PHE A 1 70 ? 0.503 41.836 10.729 1.00 21.00 96 PHE A C 1
ATOM 508 O O . PHE A 1 70 ? -0.259 40.958 11.131 1.00 21.66 96 PHE A O 1
ATOM 516 N N . TYR A 1 71 ? 0.380 43.107 11.088 1.00 23.61 97 TYR A N 1
ATOM 517 C CA . TYR A 1 71 ? -0.640 43.545 12.047 1.00 27.27 97 TYR A CA 1
ATOM 518 C C . TYR A 1 71 ? -2.088 43.133 11.776 1.00 26.43 97 TYR A C 1
ATOM 519 O O . TYR A 1 71 ? -2.840 42.869 12.714 1.00 26.80 97 TYR A O 1
ATOM 528 N N . SER A 1 72 ? -2.496 43.083 10.513 1.00 26.92 98 SER A N 1
ATOM 529 C CA . SER A 1 72 ? -3.880 42.716 10.213 1.00 27.93 98 SER A CA 1
ATOM 530 C C . SER A 1 72 ? -4.102 41.262 9.798 1.00 26.49 98 SER A C 1
ATOM 531 O O . SER A 1 72 ? -5.203 40.896 9.377 1.00 26.51 98 SER A O 1
ATOM 534 N N . LEU A 1 73 ? -3.076 40.426 9.925 1.00 23.60 99 LEU A N 1
ATOM 535 C CA . LEU A 1 73 ? -3.213 39.024 9.536 1.00 23.19 99 LEU A CA 1
ATOM 536 C C . LEU A 1 73 ? -3.626 38.145 10.711 1.00 23.63 99 LEU A C 1
ATOM 537 O O . LEU A 1 73 ? -3.038 37.087 10.947 1.00 20.81 99 LEU A O 1
ATOM 542 N N . GLY A 1 74 ? -4.649 38.588 11.440 1.00 23.94 100 GLY A N 1
ATOM 543 C CA . GLY A 1 74 ? -5.126 37.836 12.588 1.00 24.36 100 GLY A CA 1
ATOM 544 C C . GLY A 1 74 ? -5.769 36.496 12.264 1.00 23.38 100 GLY A C 1
ATOM 545 O O . GLY A 1 74 ? -6.042 35.705 13.166 1.00 24.02 100 GLY A O 1
ATOM 546 N N . SER A 1 75 ? -6.020 36.236 10.986 1.00 22.41 101 SER A N 1
ATOM 547 C CA . SER A 1 75 ? -6.626 34.969 10.577 1.00 21.41 101 SER A CA 1
ATOM 548 C C . SER A 1 75 ? -5.614 34.056 9.892 1.00 20.05 101 SER A C 1
ATOM 549 O O . SER A 1 75 ? -5.946 32.939 9.500 1.00 18.32 101 SER A O 1
ATOM 552 N N . LEU A 1 76 ? -4.380 34.531 9.747 1.00 17.29 102 LEU A N 1
ATOM 553 C CA . LEU A 1 76 ? -3.342 33.741 9.088 1.00 17.83 102 LEU A CA 1
ATOM 554 C C . LEU A 1 76 ? -3.076 32.424 9.820 1.00 16.99 102 LEU A C 1
ATOM 555 O O . LEU A 1 76 ? -2.926 32.400 11.038 1.00 18.50 102 LEU A O 1
ATOM 560 N N . GLU A 1 77 ? -3.009 31.332 9.069 1.00 16.70 103 GLU A N 1
ATOM 561 C CA . GLU A 1 77 ? -2.753 30.024 9.662 1.00 17.55 103 GLU A CA 1
ATOM 562 C C . GLU A 1 77 ? -1.424 29.419 9.207 1.00 16.32 103 GLU A C 1
ATOM 563 O O . GLU A 1 77 ? -0.845 28.594 9.913 1.00 17.47 103 GLU A O 1
ATOM 569 N N . HIS A 1 78 ? -0.939 29.840 8.040 1.00 16.44 104 HIS A N 1
ATOM 570 C CA . HIS A 1 78 ? 0.299 29.299 7.475 1.00 17.01 104 HIS A CA 1
ATOM 571 C C . HIS A 1 78 ? 1.216 30.414 6.983 1.00 18.36 104 HIS A C 1
ATOM 572 O O . HIS A 1 78 ? 0.833 31.198 6.117 1.00 18.65 104 HIS A O 1
ATOM 579 N N . LEU A 1 79 ? 2.420 30.485 7.545 1.00 16.46 105 LEU A N 1
ATOM 580 C CA . LEU A 1 79 ? 3.396 31.493 7.138 1.00 15.26 105 LEU A CA 1
ATOM 581 C C . LEU A 1 79 ? 4.722 30.809 6.829 1.00 16.44 105 LEU A C 1
ATOM 582 O O . LEU A 1 79 ? 5.343 30.194 7.703 1.00 15.20 105 LEU A O 1
ATOM 587 N N . ASP A 1 80 ? 5.140 30.899 5.571 1.00 15.71 106 ASP A N 1
ATOM 588 C CA . ASP A 1 80 ? 6.387 30.293 5.148 1.00 14.96 106 ASP A CA 1
ATOM 589 C C . ASP A 1 80 ? 7.335 31.402 4.713 1.00 14.55 106 ASP A C 1
ATOM 590 O O . ASP A 1 80 ? 7.122 32.040 3.683 1.00 15.52 106 ASP A O 1
ATOM 595 N N . LEU A 1 81 ? 8.365 31.632 5.521 1.00 13.24 107 LEU A N 1
ATOM 596 C CA . LEU A 1 81 ? 9.380 32.646 5.241 1.00 13.38 107 LEU A CA 1
ATOM 597 C C . LEU A 1 81 ? 10.723 31.949 5.067 1.00 13.90 107 LEU A C 1
ATOM 598 O O . LEU A 1 81 ? 11.782 32.579 5.161 1.00 15.16 107 LEU A O 1
ATOM 603 N N . SER A 1 82 ? 10.681 30.647 4.800 1.00 13.32 108 SER A N 1
ATOM 604 C CA . SER A 1 82 ? 11.906 29.875 4.640 1.00 13.66 108 SER A CA 1
ATOM 605 C C . SER A 1 82 ? 12.761 30.312 3.458 1.00 13.56 108 SER A C 1
ATOM 606 O O . SER A 1 82 ? 12.258 30.859 2.475 1.00 14.57 108 SER A O 1
ATOM 609 N N . ASP A 1 83 ? 14.064 30.082 3.587 1.00 13.47 109 ASP A N 1
ATOM 610 C CA . ASP A 1 83 ? 15.034 30.392 2.545 1.00 15.96 109 ASP A CA 1
ATOM 611 C C . ASP A 1 83 ? 15.088 31.826 2.041 1.00 15.96 109 ASP A C 1
ATOM 612 O O . ASP A 1 83 ? 15.227 32.068 0.842 1.00 16.59 109 ASP A O 1
ATOM 617 N N . ASN A 1 84 ? 14.981 32.779 2.953 1.00 14.42 110 ASN A N 1
ATOM 618 C CA . ASN A 1 84 ? 15.079 34.171 2.570 1.00 13.46 110 ASN A CA 1
ATOM 619 C C . ASN A 1 84 ? 16.401 34.688 3.105 1.00 14.48 110 ASN A C 1
ATOM 620 O O . ASN A 1 84 ? 17.299 33.897 3.387 1.00 14.23 110 ASN A O 1
ATOM 625 N N . HIS A 1 85 ? 16.524 36.002 3.252 1.00 15.57 111 HIS A N 1
ATOM 626 C CA . HIS A 1 85 ? 17.765 36.593 3.744 1.00 16.96 111 HIS A CA 1
ATOM 627 C C . HIS A 1 85 ? 17.600 37.305 5.081 1.00 17.62 111 HIS A C 1
ATOM 628 O O . HIS A 1 85 ? 18.246 38.323 5.332 1.00 17.43 111 HIS A O 1
ATOM 635 N N . LEU A 1 86 ? 16.738 36.769 5.938 1.00 15.36 112 LEU A N 1
ATOM 636 C CA . LEU A 1 86 ? 16.498 37.365 7.248 1.00 15.85 112 LEU A CA 1
ATOM 637 C C . LEU A 1 86 ? 17.635 37.000 8.201 1.00 16.41 112 LEU A C 1
ATOM 638 O O . LEU A 1 86 ? 17.775 35.839 8.584 1.00 15.99 112 LEU A O 1
ATOM 643 N N . SER A 1 87 ? 18.450 37.984 8.582 1.00 16.70 113 SER A N 1
ATOM 644 C CA . SER A 1 87 ? 19.560 37.706 9.492 1.00 16.63 113 SER A CA 1
ATOM 645 C C . SER A 1 87 ? 19.205 38.074 10.929 1.00 16.66 113 SER A C 1
ATOM 646 O O . SER A 1 87 ? 19.986 37.843 11.856 1.00 16.61 113 SER A O 1
ATOM 649 N N . SER A 1 88 ? 18.018 38.642 11.104 1.00 16.91 114 SER A N 1
ATOM 650 C CA . SER A 1 88 ? 17.521 39.035 12.420 1.00 19.57 114 SER A CA 1
ATOM 651 C C . SER A 1 88 ? 16.008 38.802 12.445 1.00 20.23 114 SER A C 1
ATOM 652 O O . SER A 1 88 ? 15.322 39.076 11.461 1.00 21.86 114 SER A O 1
ATOM 655 N N . LEU A 1 89 ? 15.492 38.283 13.553 1.00 18.11 115 LEU A N 1
ATOM 656 C CA . LEU A 1 89 ? 14.058 38.035 13.669 1.00 17.30 115 LEU A CA 1
ATOM 657 C C . LEU A 1 89 ? 13.458 38.998 14.687 1.00 20.46 115 LEU A C 1
ATOM 658 O O . LEU A 1 89 ? 14.088 39.319 15.695 1.00 19.69 115 LEU A O 1
ATOM 663 N N . SER A 1 90 ? 12.236 39.453 14.426 1.00 19.30 116 SER A N 1
ATOM 664 C CA . SER A 1 90 ? 11.570 40.389 15.321 1.00 20.36 116 SER A CA 1
ATOM 665 C C . SER A 1 90 ? 10.313 39.793 15.950 1.00 19.56 116 SER A C 1
ATOM 666 O O . SER A 1 90 ? 9.449 39.264 15.248 1.00 17.76 116 SER A O 1
ATOM 669 N N . SER A 1 91 ? 10.211 39.882 17.274 1.00 20.19 117 SER A N 1
ATOM 670 C CA . SER A 1 91 ? 9.043 39.354 17.975 1.00 21.43 117 SER A CA 1
ATOM 671 C C . SER A 1 91 ? 7.773 40.095 17.556 1.00 22.07 117 SER A C 1
ATOM 672 O O . SER A 1 91 ? 6.669 39.567 17.684 1.00 23.17 117 SER A O 1
ATOM 675 N N . SER A 1 92 ? 7.934 41.315 17.048 1.00 22.32 118 SER A N 1
ATOM 676 C CA . SER A 1 92 ? 6.790 42.118 16.613 1.00 21.15 118 SER A CA 1
ATOM 677 C C . SER A 1 92 ? 6.020 41.477 15.463 1.00 20.28 118 SER A C 1
ATOM 678 O O . SER A 1 92 ? 4.810 41.641 15.359 1.00 19.61 118 SER A O 1
ATOM 681 N N . TRP A 1 93 ? 6.719 40.753 14.595 1.00 18.41 119 TRP A N 1
ATOM 682 C CA . TRP A 1 93 ? 6.060 40.123 13.455 1.00 19.74 119 TRP A CA 1
ATOM 683 C C . TRP A 1 93 ? 4.987 39.126 13.853 1.00 20.23 119 TRP A C 1
ATOM 684 O O . TRP A 1 93 ? 3.928 39.056 13.231 1.00 21.92 119 TRP A O 1
ATOM 695 N N . PHE A 1 94 ? 5.267 38.357 14.895 1.00 19.47 120 PHE A N 1
ATOM 696 C CA . PHE A 1 94 ? 4.364 37.306 15.325 1.00 20.10 120 PHE A CA 1
ATOM 697 C C . PHE A 1 94 ? 3.308 37.673 16.356 1.00 21.20 120 PHE A C 1
ATOM 698 O O . PHE A 1 94 ? 2.326 36.947 16.523 1.00 20.79 120 PHE A O 1
ATOM 706 N N . GLY A 1 95 ? 3.498 38.794 17.041 1.00 22.11 121 GLY A N 1
ATOM 707 C CA . GLY A 1 95 ? 2.534 39.209 18.043 1.00 23.46 121 GLY A CA 1
ATOM 708 C C . GLY A 1 95 ? 1.076 39.168 17.615 1.00 23.63 121 GLY A C 1
ATOM 709 O O . GLY A 1 95 ? 0.225 38.725 18.381 1.00 24.72 121 GLY A O 1
ATOM 710 N N . PRO A 1 96 ? 0.746 39.615 16.397 1.00 23.88 122 PRO A N 1
ATOM 711 C CA . PRO A 1 96 ? -0.659 39.586 15.977 1.00 23.25 122 PRO A CA 1
ATOM 712 C C . PRO A 1 96 ? -1.161 38.318 15.284 1.00 23.82 122 PRO A C 1
ATOM 713 O O . PRO A 1 96 ? -2.322 38.257 14.875 1.00 23.00 122 PRO A O 1
ATOM 717 N N . LEU A 1 97 ? -0.312 37.304 15.156 1.00 21.91 123 LEU A N 1
ATOM 718 C CA . LEU A 1 97 ? -0.723 36.079 14.472 1.00 21.66 123 LEU A CA 1
ATOM 719 C C . LEU A 1 97 ? -1.323 35.028 15.404 1.00 23.36 123 LEU A C 1
ATOM 720 O O . LEU A 1 97 ? -0.789 33.930 15.541 1.00 21.98 123 LEU A O 1
ATOM 725 N N . SER A 1 98 ? -2.458 35.357 16.018 1.00 23.64 124 SER A N 1
ATOM 726 C CA . SER A 1 98 ? -3.113 34.443 16.954 1.00 24.16 124 SER A CA 1
ATOM 727 C C . SER A 1 98 ? -3.637 33.150 16.339 1.00 22.83 124 SER A C 1
ATOM 728 O O . SER A 1 98 ? -3.759 32.142 17.034 1.00 25.58 124 SER A O 1
ATOM 731 N N . SER A 1 99 ? -3.945 33.162 15.046 1.00 19.97 125 SER A N 1
ATOM 732 C CA . SER A 1 99 ? -4.465 31.961 14.393 1.00 19.07 125 SER A CA 1
ATOM 733 C C . SER A 1 99 ? -3.391 31.093 13.741 1.00 17.99 125 SER A C 1
ATOM 734 O O . SER A 1 99 ? -3.697 30.049 13.172 1.00 17.83 125 SER A O 1
ATOM 737 N N . LEU A 1 100 ? -2.134 31.507 13.833 1.00 17.39 126 LEU A N 1
ATOM 738 C CA . LEU A 1 100 ? -1.065 30.764 13.180 1.00 15.68 126 LEU A CA 1
ATOM 739 C C . LEU A 1 100 ? -0.910 29.317 13.649 1.00 15.15 126 LEU A C 1
ATOM 740 O O . LEU A 1 100 ? -0.834 29.051 14.845 1.00 15.89 126 LEU A O 1
ATOM 745 N N . LYS A 1 101 ? -0.863 28.394 12.689 1.00 15.45 127 LYS A N 1
ATOM 746 C CA . LYS A 1 101 ? -0.695 26.969 12.971 1.00 14.28 127 LYS A CA 1
ATOM 747 C C . LYS A 1 101 ? 0.634 26.432 12.438 1.00 15.63 127 LYS A C 1
ATOM 748 O O . LYS A 1 101 ? 1.196 25.491 13.001 1.00 14.48 127 LYS A O 1
ATOM 754 N N . TYR A 1 102 ? 1.119 27.022 11.345 1.00 14.75 128 TYR A N 1
ATOM 755 C CA . TYR A 1 102 ? 2.374 26.594 10.710 1.00 16.45 128 TYR A CA 1
ATOM 756 C C . TYR A 1 102 ? 3.303 27.788 10.486 1.00 16.17 128 TYR A C 1
ATOM 757 O O . TYR A 1 102 ? 2.896 28.795 9.916 1.00 16.24 128 TYR A O 1
ATOM 766 N N . LEU A 1 103 ? 4.554 27.662 10.923 1.00 14.28 129 LEU A N 1
ATOM 767 C CA . LEU A 1 103 ? 5.536 28.731 10.764 1.00 13.31 129 LEU A CA 1
ATOM 768 C C . LEU A 1 103 ? 6.886 28.138 10.363 1.00 13.52 129 LEU A C 1
ATOM 769 O O . LEU A 1 103 ? 7.454 27.344 11.099 1.00 12.76 129 LEU A O 1
ATOM 774 N N . ASN A 1 104 ? 7.393 28.527 9.197 1.00 12.85 130 ASN A N 1
ATOM 775 C CA . ASN A 1 104 ? 8.674 28.029 8.724 1.00 13.40 130 ASN A CA 1
ATOM 776 C C . ASN A 1 104 ? 9.635 29.213 8.592 1.00 14.15 130 ASN A C 1
ATOM 777 O O . ASN A 1 104 ? 9.418 30.118 7.784 1.00 13.57 130 ASN A O 1
ATOM 782 N N . LEU A 1 105 ? 10.693 29.197 9.398 1.00 14.18 131 LEU A N 1
ATOM 783 C CA . LEU A 1 105 ? 11.700 30.259 9.401 1.00 13.19 131 LEU A CA 1
ATOM 784 C C . LEU A 1 105 ? 13.067 29.696 9.045 1.00 14.57 131 LEU A C 1
ATOM 785 O O . LEU A 1 105 ? 14.082 30.378 9.153 1.00 14.44 131 LEU A O 1
ATOM 790 N N . MET A 1 106 ? 13.083 28.439 8.627 1.00 12.16 132 MET A N 1
ATOM 791 C CA . MET A 1 106 ? 14.320 27.742 8.294 1.00 15.56 132 MET A CA 1
ATOM 792 C C . MET A 1 106 ? 14.993 28.267 7.022 1.00 16.63 132 MET A C 1
ATOM 793 O O . MET A 1 106 ? 14.333 28.767 6.115 1.00 14.89 132 MET A O 1
ATOM 798 N N . GLY A 1 107 ? 16.316 28.170 6.963 1.00 15.47 133 GLY A N 1
ATOM 799 C CA . GLY A 1 107 ? 17.009 28.617 5.771 1.00 17.81 133 GLY A CA 1
ATOM 800 C C . GLY A 1 107 ? 17.338 30.096 5.699 1.00 18.42 133 GLY A C 1
ATOM 801 O O . GLY A 1 107 ? 17.742 30.577 4.642 1.00 21.04 133 GLY A O 1
ATOM 802 N N . ASN A 1 108 ? 17.141 30.821 6.799 1.00 16.68 134 ASN A N 1
ATOM 803 C CA . ASN A 1 108 ? 17.480 32.242 6.854 1.00 15.36 134 ASN A CA 1
ATOM 804 C C . ASN A 1 108 ? 18.771 32.320 7.656 1.00 16.99 134 ASN A C 1
ATOM 805 O O . ASN A 1 108 ? 18.961 31.572 8.612 1.00 15.65 134 ASN A O 1
ATOM 810 N N . PRO A 1 109 ? 19.669 33.243 7.288 1.00 16.81 135 PRO A N 1
ATOM 811 C CA . PRO A 1 109 ? 20.959 33.404 7.964 1.00 17.73 135 PRO A CA 1
ATOM 812 C C . PRO A 1 109 ? 21.069 34.028 9.360 1.00 16.81 135 PRO A C 1
ATOM 813 O O . PRO A 1 109 ? 22.061 34.696 9.637 1.00 20.65 135 PRO A O 1
ATOM 817 N N . TYR A 1 110 ? 20.097 33.823 10.247 1.00 15.73 136 TYR A N 1
ATOM 818 C CA . TYR A 1 110 ? 20.220 34.392 11.591 1.00 13.35 136 TYR A CA 1
ATOM 819 C C . TYR A 1 110 ? 21.083 33.468 12.457 1.00 15.43 136 TYR A C 1
ATOM 820 O O . TYR A 1 110 ? 21.151 32.262 12.201 1.00 15.43 136 TYR A O 1
ATOM 829 N N . GLN A 1 111 ? 21.757 34.031 13.462 1.00 14.60 137 GLN A N 1
ATOM 830 C CA . GLN A 1 111 ? 22.622 33.247 14.347 1.00 17.66 137 GLN A CA 1
ATOM 831 C C . GLN A 1 111 ? 21.868 32.735 15.563 1.00 17.18 137 GLN A C 1
ATOM 832 O O . GLN A 1 111 ? 22.269 31.745 16.174 1.00 16.03 137 GLN A O 1
ATOM 838 N N . THR A 1 112 ? 20.793 33.435 15.917 1.00 16.15 138 THR A N 1
ATOM 839 C CA . THR A 1 112 ? 19.942 33.061 17.041 1.00 17.27 138 THR A CA 1
ATOM 840 C C . THR A 1 112 ? 18.553 33.596 16.735 1.00 17.34 138 THR A C 1
ATOM 841 O O . THR A 1 112 ? 18.362 34.326 15.756 1.00 16.30 138 THR A O 1
ATOM 845 N N . LEU A 1 113 ? 17.586 33.237 17.572 1.00 16.42 139 LEU A N 1
ATOM 846 C CA . LEU A 1 113 ? 16.223 33.704 17.379 1.00 17.76 139 LEU A CA 1
ATOM 847 C C . LEU A 1 113 ? 16.059 35.116 17.920 1.00 17.69 139 LEU A C 1
ATOM 848 O O . LEU A 1 113 ? 14.990 35.705 17.804 1.00 18.79 139 LEU A O 1
ATOM 853 N N . GLY A 1 114 ? 17.124 35.663 18.497 1.00 17.21 140 GLY A N 1
ATOM 854 C CA . GLY A 1 114 ? 17.042 37.016 19.030 1.00 20.75 140 GLY A CA 1
ATOM 855 C C . GLY A 1 114 ? 16.945 37.073 20.544 1.00 21.50 140 GLY A C 1
ATOM 856 O O . GLY A 1 114 ? 16.839 36.039 21.204 1.00 24.07 140 GLY A O 1
ATOM 857 N N . VAL A 1 115 ? 16.953 38.286 21.091 1.00 22.53 141 VAL A N 1
ATOM 858 C CA . VAL A 1 115 ? 16.904 38.486 22.537 1.00 24.55 141 VAL A CA 1
ATOM 859 C C . VAL A 1 115 ? 15.501 38.492 23.143 1.00 24.84 141 VAL A C 1
ATOM 860 O O . VAL A 1 115 ? 15.353 38.567 24.365 1.00 26.02 141 VAL A O 1
ATOM 864 N N . THR A 1 116 ? 14.475 38.416 22.300 1.00 22.23 142 THR A N 1
ATOM 865 C CA . THR A 1 116 ? 13.097 38.422 22.791 1.00 22.47 142 THR A CA 1
ATOM 866 C C . THR A 1 116 ? 12.339 37.198 22.295 1.00 21.71 142 THR A C 1
ATOM 867 O O . THR A 1 116 ? 12.423 36.851 21.117 1.00 21.30 142 THR A O 1
ATOM 871 N N . SER A 1 117 ? 11.605 36.547 23.193 1.00 20.03 143 SER A N 1
ATOM 872 C CA . SER A 1 117 ? 10.824 35.368 22.831 1.00 20.25 143 SER A CA 1
ATOM 873 C C . SER A 1 117 ? 9.925 35.706 21.642 1.00 19.97 143 SER A C 1
ATOM 874 O O . SER A 1 117 ? 9.159 36.669 21.686 1.00 21.86 143 SER A O 1
ATOM 877 N N . LEU A 1 118 ? 10.019 34.911 20.584 1.00 17.87 144 LEU A N 1
ATOM 878 C CA . LEU A 1 118 ? 9.246 35.159 19.375 1.00 18.92 144 LEU A CA 1
ATOM 879 C C . LEU A 1 118 ? 7.845 34.560 19.306 1.00 19.38 144 LEU A C 1
ATOM 880 O O . LEU A 1 118 ? 6.979 35.093 18.613 1.00 19.26 144 LEU A O 1
ATOM 885 N N . PHE A 1 119 ? 7.614 33.473 20.035 1.00 18.74 145 PHE A N 1
ATOM 886 C CA . PHE A 1 119 ? 6.348 32.761 19.925 1.00 19.41 145 PHE A CA 1
ATOM 887 C C . PHE A 1 119 ? 5.306 32.723 21.048 1.00 20.38 145 PHE A C 1
ATOM 888 O O . PHE A 1 119 ? 4.332 31.986 20.937 1.00 22.17 145 PHE A O 1
ATOM 896 N N . PRO A 1 120 ? 5.470 33.511 22.118 1.00 21.67 146 PRO A N 1
ATOM 897 C CA . PRO A 1 120 ? 4.457 33.436 23.178 1.00 23.80 146 PRO A CA 1
ATOM 898 C C . PRO A 1 120 ? 3.009 33.744 22.788 1.00 26.11 146 PRO A C 1
ATOM 899 O O . PRO A 1 120 ? 2.076 33.288 23.451 1.00 26.59 146 PRO A O 1
ATOM 903 N N . ASN A 1 121 ? 2.815 34.496 21.712 1.00 27.06 147 ASN A N 1
ATOM 904 C CA . ASN A 1 121 ? 1.466 34.846 21.280 1.00 29.72 147 ASN A CA 1
ATOM 905 C C . ASN A 1 121 ? 0.860 33.800 20.340 1.00 27.70 147 ASN A C 1
ATOM 906 O O . ASN A 1 121 ? -0.337 33.827 20.065 1.00 28.38 147 ASN A O 1
ATOM 911 N N . LEU A 1 122 ? 1.682 32.873 19.856 1.00 25.84 148 LEU A N 1
ATOM 912 C CA . LEU A 1 122 ? 1.217 31.842 18.927 1.00 23.94 148 LEU A CA 1
ATOM 913 C C . LEU A 1 122 ? 0.613 30.633 19.641 1.00 24.06 148 LEU A C 1
ATOM 914 O O . LEU A 1 122 ? 1.107 29.514 19.517 1.00 19.92 148 LEU A O 1
ATOM 919 N N . THR A 1 123 ? -0.482 30.873 20.361 1.00 24.91 149 THR A N 1
ATOM 920 C CA . THR A 1 123 ? -1.173 29.839 21.134 1.00 26.78 149 THR A CA 1
ATOM 921 C C . THR A 1 123 ? -1.717 28.647 20.345 1.00 25.66 149 THR A C 1
ATOM 922 O O . THR A 1 123 ? -1.967 27.590 20.923 1.00 27.15 149 THR A O 1
ATOM 926 N N . ASN A 1 124 ? -1.909 28.810 19.038 1.00 23.51 150 ASN A N 1
ATOM 927 C CA . ASN A 1 124 ? -2.435 27.728 18.205 1.00 23.11 150 ASN A CA 1
ATOM 928 C C . ASN A 1 124 ? -1.387 27.057 17.309 1.00 20.92 150 ASN A C 1
ATOM 929 O O . ASN A 1 124 ? -1.717 26.197 16.493 1.00 19.38 150 ASN A O 1
ATOM 934 N N . LEU A 1 125 ? -0.124 27.438 17.468 1.00 19.30 151 LEU A N 1
ATOM 935 C CA . LEU A 1 125 ? 0.941 26.870 16.645 1.00 18.16 151 LEU A CA 1
ATOM 936 C C . LEU A 1 125 ? 1.026 25.342 16.754 1.00 19.03 151 LEU A C 1
ATOM 937 O O . LEU A 1 125 ? 0.957 24.779 17.849 1.00 19.72 151 LEU A O 1
ATOM 942 N N . GLN A 1 126 ? 1.166 24.680 15.609 1.00 18.01 152 GLN A N 1
ATOM 943 C CA . GLN A 1 126 ? 1.270 23.225 15.560 1.00 19.37 152 GLN A CA 1
ATOM 944 C C . GLN A 1 126 ? 2.616 22.776 14.979 1.00 18.36 152 GLN A C 1
ATOM 945 O O . GLN A 1 126 ? 3.154 21.736 15.369 1.00 16.47 152 GLN A O 1
ATOM 951 N N . THR A 1 127 ? 3.153 23.562 14.046 1.00 16.04 153 THR A N 1
ATOM 952 C CA . THR A 1 127 ? 4.417 23.227 13.385 1.00 14.65 153 THR A CA 1
ATOM 953 C C . THR A 1 127 ? 5.374 24.421 13.340 1.00 15.13 153 THR A C 1
ATOM 954 O O . THR A 1 127 ? 5.010 25.503 12.900 1.00 13.21 153 THR A O 1
ATOM 958 N N . LEU A 1 128 ? 6.607 24.211 13.786 1.00 14.22 154 LEU A N 1
ATOM 959 C CA . LEU A 1 128 ? 7.610 25.272 13.783 1.00 13.37 154 LEU A CA 1
ATOM 960 C C . LEU A 1 128 ? 8.923 24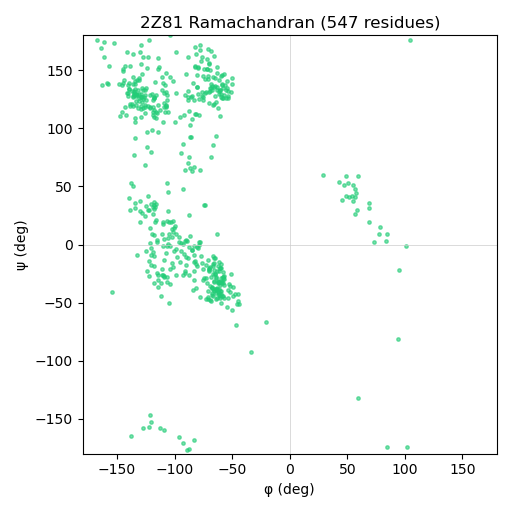.715 13.249 1.00 13.22 154 LEU A C 1
ATOM 961 O O . LEU A 1 128 ? 9.387 23.677 13.711 1.00 12.28 154 LEU A O 1
ATOM 966 N N . ARG A 1 129 ? 9.503 25.392 12.263 1.00 13.11 155 ARG A N 1
ATOM 967 C CA . ARG A 1 129 ? 10.778 24.968 11.690 1.00 12.91 155 ARG A CA 1
ATOM 968 C C . ARG A 1 129 ? 11.721 26.173 11.752 1.00 13.10 155 ARG A C 1
ATOM 969 O O . ARG A 1 129 ? 11.368 27.254 11.287 1.00 10.17 155 ARG A O 1
ATOM 977 N N . ILE A 1 130 ? 12.903 25.988 12.341 1.00 12.80 156 ILE A N 1
ATOM 978 C CA . ILE A 1 130 ? 13.880 27.074 12.476 1.00 13.04 156 ILE A CA 1
ATOM 979 C C . ILE A 1 130 ? 15.304 26.592 12.254 1.00 12.84 156 ILE A C 1
ATOM 980 O O . ILE A 1 130 ? 15.572 25.392 12.273 1.00 14.60 156 ILE A O 1
ATOM 985 N N . GLY A 1 131 ? 16.219 27.539 12.066 1.00 12.77 157 GLY A N 1
ATOM 986 C CA . GLY A 1 131 ? 17.612 27.186 11.885 1.00 12.62 157 GLY A CA 1
ATOM 987 C C . GLY A 1 131 ? 18.114 27.219 10.459 1.00 13.43 157 GLY A C 1
ATOM 988 O O . GLY A 1 131 ? 17.405 27.624 9.541 1.00 14.90 157 GLY A O 1
ATOM 989 N N . ASN A 1 132 ? 19.358 26.787 10.288 1.00 13.94 158 ASN A N 1
ATOM 990 C CA . ASN A 1 132 ? 20.008 26.755 8.989 1.00 14.00 158 ASN A CA 1
ATOM 991 C C . ASN A 1 132 ? 21.284 25.932 9.129 1.00 15.41 158 ASN A C 1
ATOM 992 O O . ASN A 1 132 ? 21.641 25.504 10.226 1.00 13.94 158 ASN A O 1
ATOM 997 N N . VAL A 1 133 ? 21.980 25.724 8.020 1.00 17.02 159 VAL A N 1
ATOM 998 C CA . VAL A 1 133 ? 23.192 24.915 8.031 1.00 18.35 159 VAL A CA 1
ATOM 999 C C . VAL A 1 133 ? 24.466 25.564 8.570 1.00 20.10 159 VAL A C 1
ATOM 1000 O O . VAL A 1 133 ? 25.178 24.962 9.379 1.00 19.23 159 VAL A O 1
ATOM 1004 N N . GLU A 1 134 ? 24.730 26.800 8.152 1.00 20.56 160 GLU A N 1
ATOM 1005 C CA . GLU A 1 134 ? 25.980 27.473 8.498 1.00 22.75 160 GLU A CA 1
ATOM 1006 C C . GLU A 1 134 ? 26.083 28.531 9.595 1.00 21.43 160 GLU A C 1
ATOM 1007 O O . GLU A 1 134 ? 27.188 28.791 10.081 1.00 19.41 160 GLU A O 1
ATOM 1013 N N . THR A 1 135 ? 24.975 29.144 10.000 1.00 20.17 161 THR A N 1
ATOM 1014 C CA . THR A 1 135 ? 25.081 30.217 10.987 1.00 19.73 161 THR A CA 1
ATOM 1015 C C . THR A 1 135 ? 24.331 30.127 12.310 1.00 17.55 161 THR A C 1
ATOM 1016 O O . THR A 1 135 ? 24.762 30.725 13.297 1.00 15.65 161 THR A O 1
ATOM 1020 N N . PHE A 1 136 ? 23.211 29.416 12.348 1.00 14.97 162 PHE A N 1
ATOM 1021 C CA . PHE A 1 136 ? 22.463 29.308 13.596 1.00 15.15 162 PHE A CA 1
ATOM 1022 C C . PHE A 1 136 ? 23.395 28.641 14.602 1.00 15.90 162 PHE A C 1
ATOM 1023 O O . PHE A 1 136 ? 23.700 27.456 14.482 1.00 17.26 162 PHE A O 1
ATOM 1031 N N . SER A 1 137 ? 23.843 29.393 15.601 1.00 18.77 163 SER A N 1
ATOM 1032 C CA . SER A 1 137 ? 24.802 28.843 16.553 1.00 19.33 163 SER A CA 1
ATOM 1033 C C . SER A 1 137 ? 24.445 28.790 18.032 1.00 18.32 163 SER A C 1
ATOM 1034 O O . SER A 1 137 ? 25.229 28.285 18.827 1.00 17.64 163 SER A O 1
ATOM 1037 N N . GLU A 1 138 ? 23.284 29.306 18.415 1.00 19.12 164 GLU A N 1
ATOM 1038 C CA . GLU A 1 138 ? 22.906 29.272 19.823 1.00 20.81 164 GLU A CA 1
ATOM 1039 C C . GLU A 1 138 ? 21.408 29.149 20.055 1.00 19.96 164 GLU A C 1
ATOM 1040 O O . GLU A 1 138 ? 20.608 29.786 19.375 1.00 21.28 164 GLU A O 1
ATOM 1046 N N . ILE A 1 139 ? 21.047 28.311 21.020 1.00 18.74 165 ILE A N 1
ATOM 1047 C CA . ILE A 1 139 ? 19.659 28.086 21.407 1.00 18.38 165 ILE A CA 1
ATOM 1048 C C . ILE A 1 139 ? 19.596 28.535 22.860 1.00 19.03 165 ILE A C 1
ATOM 1049 O O . ILE A 1 139 ? 20.382 28.070 23.689 1.00 17.90 165 ILE A O 1
ATOM 1054 N N . ARG A 1 140 ? 18.670 29.443 23.159 1.00 18.56 166 ARG A N 1
ATOM 1055 C CA . ARG A 1 140 ? 18.543 29.991 24.501 1.00 19.88 166 ARG A CA 1
ATOM 1056 C C . ARG A 1 140 ? 17.259 29.648 25.233 1.00 20.33 166 ARG A C 1
ATOM 1057 O O . ARG A 1 140 ? 16.254 29.289 24.627 1.00 18.10 166 ARG A O 1
ATOM 1065 N N . ARG A 1 141 ? 17.302 29.779 26.555 1.00 20.33 167 ARG A N 1
ATOM 1066 C CA . ARG A 1 141 ? 16.154 29.470 27.391 1.00 22.54 167 ARG A CA 1
ATOM 1067 C C . ARG A 1 141 ? 14.903 30.269 27.064 1.00 22.80 167 ARG A C 1
ATOM 1068 O O . ARG A 1 141 ? 13.791 29.795 27.287 1.00 23.96 167 ARG A O 1
ATOM 1076 N N . ILE A 1 142 ? 15.070 31.477 26.538 1.00 22.35 168 ILE A N 1
ATOM 1077 C CA . ILE A 1 142 ? 13.914 32.305 26.204 1.00 23.12 168 ILE A CA 1
ATOM 1078 C C . ILE A 1 142 ? 13.282 31.940 24.862 1.00 21.74 168 ILE A C 1
ATOM 1079 O O . ILE A 1 142 ? 12.143 32.310 24.588 1.00 19.92 168 ILE A O 1
ATOM 1084 N N . ASP A 1 143 ? 14.024 31.206 24.038 1.00 20.63 169 ASP A N 1
ATOM 1085 C CA . ASP A 1 143 ? 13.573 30.834 22.701 1.00 20.13 169 ASP A CA 1
ATOM 1086 C C . ASP A 1 143 ? 12.178 30.237 22.539 1.00 18.87 169 ASP A C 1
ATOM 1087 O O . ASP A 1 143 ? 11.447 30.623 21.630 1.00 19.34 169 ASP A O 1
ATOM 1092 N N . PHE A 1 144 ? 11.799 29.303 23.402 1.00 18.69 170 PHE A N 1
ATOM 1093 C CA . PHE A 1 144 ? 10.495 28.666 23.255 1.00 19.93 170 PHE A CA 1
ATOM 1094 C C . PHE A 1 144 ? 9.450 29.005 24.302 1.00 21.28 170 PHE A C 1
ATOM 1095 O O . PHE A 1 144 ? 8.453 28.297 24.439 1.00 19.90 170 PHE A O 1
ATOM 1103 N N . ALA A 1 145 ? 9.665 30.095 25.028 1.00 22.94 171 ALA A N 1
ATOM 1104 C CA . ALA A 1 145 ? 8.715 30.515 26.049 1.00 24.15 171 ALA A CA 1
ATOM 1105 C C . ALA A 1 145 ? 7.340 30.753 25.429 1.00 25.48 171 ALA A C 1
ATOM 1106 O O . ALA A 1 145 ? 7.226 31.326 24.344 1.00 25.86 171 ALA A O 1
ATOM 1108 N N . GLY A 1 146 ? 6.297 30.303 26.118 1.00 25.85 172 GLY A N 1
ATOM 1109 C CA . GLY A 1 146 ? 4.950 30.494 25.611 1.00 26.61 172 GLY A CA 1
ATOM 1110 C C . GLY A 1 146 ? 4.389 29.331 24.816 1.00 26.83 172 GLY A C 1
ATOM 1111 O O . GLY A 1 146 ? 3.173 29.209 24.687 1.00 27.77 172 GLY A O 1
ATOM 1112 N N . LEU A 1 147 ? 5.258 28.480 24.276 1.00 25.85 173 LEU A N 1
ATOM 1113 C CA . LEU A 1 147 ? 4.797 27.325 23.506 1.00 26.50 173 LEU A CA 1
ATOM 1114 C C . LEU A 1 147 ? 4.490 26.170 24.449 1.00 27.12 173 LEU A C 1
ATOM 1115 O O . LEU A 1 147 ? 5.324 25.787 25.267 1.00 27.72 173 LEU A O 1
ATOM 1120 N N . THR A 1 148 ? 3.289 25.614 24.328 1.00 27.79 174 THR A N 1
ATOM 1121 C CA . THR A 1 148 ? 2.871 24.515 25.189 1.00 27.78 174 THR A CA 1
ATOM 1122 C C . THR A 1 148 ? 2.872 23.161 24.489 1.00 26.98 174 THR A C 1
ATOM 1123 O O . THR A 1 148 ? 3.420 22.194 25.012 1.00 28.20 174 THR A O 1
ATOM 1127 N N . SER A 1 149 ? 2.249 23.091 23.318 1.00 25.55 175 SER A N 1
ATOM 1128 C CA . SER A 1 149 ? 2.187 21.847 22.560 1.00 25.44 175 SER A CA 1
ATOM 1129 C C . SER A 1 149 ? 2.456 22.085 21.082 1.00 25.50 175 SER A C 1
ATOM 1130 O O . SER A 1 149 ? 1.973 23.060 20.504 1.00 25.47 175 SER A O 1
ATOM 1133 N N . LEU A 1 150 ? 3.237 21.192 20.482 1.00 21.37 176 LEU A N 1
ATOM 1134 C CA . LEU A 1 150 ? 3.558 21.269 19.063 1.00 20.15 176 LEU A CA 1
ATOM 1135 C C . LEU A 1 150 ? 3.436 19.882 18.449 1.00 19.49 176 LEU A C 1
ATOM 1136 O O . LEU A 1 150 ? 3.743 18.880 19.094 1.00 18.16 176 LEU A O 1
ATOM 1141 N N . ASN A 1 151 ? 2.976 19.817 17.208 1.00 17.17 177 ASN A N 1
ATOM 1142 C CA . ASN A 1 151 ? 2.885 18.533 16.541 1.00 18.80 177 ASN A CA 1
ATOM 1143 C C . ASN A 1 151 ? 4.265 18.267 15.958 1.00 19.10 177 ASN A C 1
ATOM 1144 O O . ASN A 1 151 ? 4.765 17.148 16.006 1.00 18.24 177 ASN A O 1
ATOM 1149 N N . GLU A 1 152 ? 4.888 19.316 15.433 1.00 17.00 178 GLU A N 1
ATOM 1150 C CA . GLU A 1 152 ? 6.212 19.179 14.847 1.00 17.54 178 GLU A CA 1
ATOM 1151 C C . GLU A 1 152 ? 7.118 20.369 15.144 1.00 15.96 178 GLU A C 1
ATOM 1152 O O . GLU A 1 152 ? 6.723 21.519 14.985 1.00 14.22 178 GLU A O 1
ATOM 1158 N N . LEU A 1 153 ? 8.328 20.074 15.604 1.00 14.45 179 LEU A N 1
ATOM 1159 C CA . LEU A 1 153 ? 9.325 21.100 15.878 1.00 12.18 179 LEU A CA 1
ATOM 1160 C C . LEU A 1 153 ? 10.607 20.605 15.216 1.00 14.07 179 LEU A C 1
ATOM 1161 O O . LEU A 1 153 ? 11.124 19.535 15.560 1.00 13.37 179 LEU A O 1
ATOM 1166 N N . GLU A 1 154 ? 11.095 21.367 14.242 1.00 12.92 180 GLU A N 1
ATOM 1167 C CA . GLU A 1 154 ? 12.323 21.019 13.539 1.00 11.87 180 GLU A CA 1
ATOM 1168 C C . GLU A 1 154 ? 13.346 22.118 13.793 1.00 13.27 180 GLU A C 1
ATOM 1169 O O . GLU A 1 154 ? 13.068 23.304 13.593 1.00 11.60 180 GLU A O 1
ATOM 1175 N N . ILE A 1 155 ? 14.526 21.720 14.255 1.00 12.67 181 ILE A N 1
ATOM 1176 C CA . ILE A 1 155 ? 15.589 22.674 14.539 1.00 13.37 181 ILE A CA 1
ATOM 1177 C C . ILE A 1 155 ? 16.840 22.264 13.778 1.00 13.55 181 ILE A C 1
ATOM 1178 O O . ILE A 1 155 ? 17.424 21.211 14.053 1.00 13.73 181 ILE A O 1
ATOM 1183 N N . LYS A 1 156 ? 17.242 23.084 12.811 1.00 14.16 182 LYS A N 1
ATOM 1184 C CA . LYS A 1 156 ? 18.441 22.792 12.038 1.00 14.69 182 LYS A CA 1
ATOM 1185 C C . LYS A 1 156 ? 19.566 23.566 12.721 1.00 15.42 182 LYS A C 1
ATOM 1186 O O . LYS A 1 156 ? 19.606 24.801 12.684 1.00 12.50 182 LYS A O 1
ATOM 1192 N N . ALA A 1 157 ? 20.467 22.831 13.367 1.00 14.45 183 ALA A N 1
ATOM 1193 C CA . ALA A 1 157 ? 21.561 23.451 14.106 1.00 15.27 183 ALA A CA 1
ATOM 1194 C C . ALA A 1 157 ? 22.890 22.732 13.911 1.00 13.45 183 ALA A C 1
ATOM 1195 O O . ALA A 1 157 ? 23.564 22.377 14.879 1.00 15.74 183 ALA A O 1
ATOM 1197 N N . LEU A 1 158 ? 23.270 22.546 12.655 1.00 15.84 184 LEU A N 1
ATOM 1198 C CA . LEU A 1 158 ? 24.515 21.871 12.313 1.00 15.46 184 LEU A CA 1
ATOM 1199 C C . LEU A 1 158 ? 25.748 22.656 12.748 1.00 16.83 184 LEU A C 1
ATOM 1200 O O . LEU A 1 158 ? 26.823 22.081 12.918 1.00 17.82 184 LEU A O 1
ATOM 1205 N N . SER A 1 159 ? 25.594 23.961 12.945 1.00 17.01 185 SER A N 1
ATOM 1206 C CA . SER A 1 159 ? 26.709 24.811 13.364 1.00 18.64 185 SER A CA 1
ATOM 1207 C C . SER A 1 159 ? 26.561 25.306 14.800 1.00 19.68 185 SER A C 1
ATOM 1208 O O . SER A 1 159 ? 27.198 26.284 15.195 1.00 19.96 185 SER A O 1
ATOM 1211 N N . LEU A 1 160 ? 25.728 24.626 15.580 1.00 19.42 186 LEU A N 1
ATOM 1212 C CA . LEU A 1 160 ? 25.480 24.999 16.968 1.00 19.69 186 LEU A CA 1
ATOM 1213 C C . LEU A 1 160 ? 26.767 25.121 17.791 1.00 22.05 186 LEU A C 1
ATOM 1214 O O . LEU A 1 160 ? 27.624 24.242 17.746 1.00 21.86 186 LEU A O 1
ATOM 1219 N N . ARG A 1 161 ? 26.890 26.220 18.535 1.00 22.14 187 ARG A N 1
ATOM 1220 C CA . ARG A 1 161 ? 28.052 26.470 19.389 1.00 23.68 187 ARG A CA 1
ATOM 1221 C C . ARG A 1 161 ? 27.655 26.344 20.856 1.00 22.42 187 ARG A C 1
ATOM 1222 O O . ARG A 1 161 ? 28.486 26.033 21.712 1.00 20.89 187 ARG A O 1
ATOM 1230 N N . ASN A 1 162 ? 26.382 26.594 21.148 1.00 21.25 188 ASN A N 1
ATOM 1231 C CA . ASN A 1 162 ? 25.902 26.495 22.517 1.00 21.28 188 ASN A CA 1
ATOM 1232 C C . ASN A 1 162 ? 24.400 26.281 22.648 1.00 21.40 188 ASN A C 1
ATOM 1233 O O . ASN A 1 162 ? 23.594 26.890 21.939 1.00 20.07 188 ASN A O 1
ATOM 1238 N N . TYR A 1 163 ? 24.043 25.395 23.568 1.00 20.83 189 TYR A N 1
ATOM 1239 C CA . TYR A 1 163 ? 22.655 25.092 23.877 1.00 19.48 189 TYR A CA 1
ATOM 1240 C C . TYR A 1 163 ? 22.520 25.405 25.361 1.00 20.80 189 TYR A C 1
ATOM 1241 O O . TYR A 1 163 ? 23.200 24.785 26.184 1.00 21.73 189 TYR A O 1
ATOM 1250 N N . GLN A 1 164 ? 21.682 26.375 25.712 1.00 20.54 190 GLN A N 1
ATOM 1251 C CA . GLN A 1 164 ? 21.494 26.701 27.122 1.00 23.02 190 GLN A CA 1
ATOM 1252 C C . GLN A 1 164 ? 20.622 25.620 27.739 1.00 23.20 190 GLN A C 1
ATOM 1253 O O . GLN A 1 164 ? 19.541 25.319 27.230 1.00 21.93 190 GLN A O 1
ATOM 1259 N N . SER A 1 165 ? 21.094 25.027 28.830 1.00 25.89 191 SER A N 1
ATOM 1260 C CA . SER A 1 165 ? 20.340 23.967 29.485 1.00 26.68 191 SER A CA 1
ATOM 1261 C C . SER A 1 165 ? 18.939 24.427 29.868 1.00 25.64 191 SER A C 1
ATOM 1262 O O . SER A 1 165 ? 18.745 25.544 30.355 1.00 25.44 191 SER A O 1
ATOM 1265 N N . GLN A 1 166 ? 17.970 23.550 29.617 1.00 24.46 192 GLN A N 1
ATOM 1266 C CA . GLN A 1 166 ? 16.561 23.778 29.910 1.00 23.54 192 GLN A CA 1
ATOM 1267 C C . GLN A 1 166 ? 15.777 24.575 28.863 1.00 21.50 192 GLN A C 1
ATOM 1268 O O . GLN A 1 166 ? 14.593 24.836 29.041 1.00 20.05 192 GLN A O 1
ATOM 1274 N N . SER A 1 167 ? 16.424 24.929 27.756 1.00 19.21 193 SER A N 1
ATOM 1275 C CA . SER A 1 167 ? 15.748 25.684 26.697 1.00 19.57 193 SER A CA 1
ATOM 1276 C C . SER A 1 167 ? 14.498 24.970 26.176 1.00 19.08 193 SER A C 1
ATOM 1277 O O . SER A 1 167 ? 13.443 25.579 26.025 1.00 19.90 193 SER A O 1
ATOM 1280 N N . LEU A 1 168 ? 14.629 23.674 25.919 1.00 18.26 194 LEU A N 1
ATOM 1281 C CA . LEU A 1 168 ? 13.543 22.849 25.393 1.00 18.06 194 LEU A CA 1
ATOM 1282 C C . LEU A 1 168 ? 12.566 22.339 26.458 1.00 20.15 194 LEU A C 1
ATOM 1283 O O . LEU A 1 168 ? 11.477 21.864 26.131 1.00 18.86 194 LEU A O 1
ATOM 1288 N N . LYS A 1 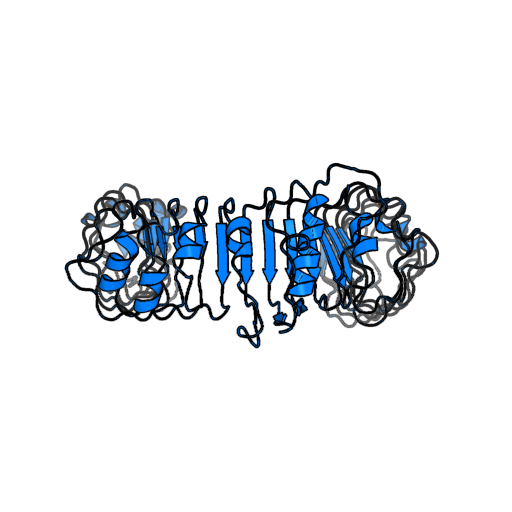169 ? 12.954 22.446 27.725 1.00 19.81 195 LYS A N 1
ATOM 1289 C CA . LYS A 1 169 ? 12.142 21.944 28.832 1.00 23.17 195 LYS A CA 1
ATOM 1290 C C . LYS A 1 169 ? 10.776 22.597 29.054 1.00 24.46 195 LYS A C 1
ATOM 1291 O O . LYS A 1 169 ? 9.857 21.956 29.579 1.00 24.44 195 LYS A O 1
ATOM 1297 N N . SER A 1 170 ? 10.632 23.858 28.666 1.00 24.53 196 SER A N 1
ATOM 1298 C CA . SER A 1 170 ? 9.366 24.557 28.864 1.00 26.36 196 SER A CA 1
ATOM 1299 C C . SER A 1 170 ? 8.208 24.054 27.996 1.00 25.89 196 SER A C 1
ATOM 1300 O O . SER A 1 170 ? 7.041 24.300 28.315 1.00 27.56 196 SER A O 1
ATOM 1303 N N . ILE A 1 171 ? 8.515 23.357 26.905 1.00 23.56 197 ILE A N 1
ATOM 1304 C CA . ILE A 1 171 ? 7.464 22.840 26.031 1.00 22.11 197 ILE A CA 1
ATOM 1305 C C . ILE A 1 171 ? 6.877 21.574 26.646 1.00 21.17 197 ILE A C 1
ATOM 1306 O O . ILE A 1 171 ? 7.599 20.626 26.950 1.00 20.16 197 ILE A O 1
ATOM 1311 N N . ARG A 1 172 ? 5.560 21.576 26.826 1.00 21.23 198 ARG A N 1
ATOM 1312 C CA . ARG A 1 172 ? 4.849 20.462 27.441 1.00 21.71 198 ARG A CA 1
ATOM 1313 C C . ARG A 1 172 ? 4.767 19.202 26.592 1.00 21.19 198 ARG A C 1
ATOM 1314 O O . ARG A 1 172 ? 5.017 18.109 27.092 1.00 20.09 198 ARG A O 1
ATOM 1322 N N . ASP A 1 173 ? 4.409 19.352 25.318 1.00 20.30 199 ASP A N 1
ATOM 1323 C CA . ASP A 1 173 ? 4.296 18.204 24.416 1.00 22.32 199 ASP A CA 1
ATOM 1324 C C . ASP A 1 173 ? 4.839 18.495 23.017 1.00 21.22 199 ASP A C 1
ATOM 1325 O O . ASP A 1 173 ? 4.622 19.575 22.466 1.00 19.57 199 ASP A O 1
ATOM 1330 N N . ILE A 1 174 ? 5.539 17.521 22.447 1.00 18.41 200 ILE A N 1
ATOM 1331 C CA . ILE A 1 174 ? 6.085 17.651 21.098 1.00 16.03 200 ILE A CA 1
ATOM 1332 C C . ILE A 1 174 ? 5.938 16.288 20.459 1.00 15.55 200 ILE A C 1
ATOM 1333 O O . ILE A 1 174 ? 6.601 15.336 20.861 1.00 14.82 200 ILE A O 1
ATOM 1338 N N . HIS A 1 175 ? 5.065 16.185 19.470 1.00 15.14 201 HIS A N 1
ATOM 1339 C CA . HIS A 1 175 ? 4.842 14.896 18.832 1.00 18.45 201 HIS A CA 1
ATOM 1340 C C . HIS A 1 175 ? 6.010 14.407 17.997 1.00 16.71 201 HIS A C 1
ATOM 1341 O O . HIS A 1 175 ? 6.288 13.209 17.950 1.00 16.39 201 HIS A O 1
ATOM 1348 N N . HIS A 1 176 ? 6.699 15.331 17.344 1.00 14.22 202 HIS A N 1
ATOM 1349 C CA . HIS A 1 176 ? 7.822 14.954 16.501 1.00 14.29 202 HIS A CA 1
ATOM 1350 C C . HIS A 1 176 ? 8.877 16.050 16.533 1.00 14.18 202 HIS A C 1
ATOM 1351 O O . HIS A 1 176 ? 8.651 17.153 16.031 1.00 14.43 202 HIS A O 1
ATOM 1358 N N . LEU A 1 177 ? 10.016 15.753 17.151 1.00 11.28 203 LEU A N 1
ATOM 1359 C CA . LEU A 1 177 ? 11.109 16.712 17.216 1.00 12.63 203 LEU A CA 1
ATOM 1360 C C . LEU A 1 177 ? 12.201 16.236 16.266 1.00 13.40 203 LEU A C 1
ATOM 1361 O O . LEU A 1 177 ? 12.667 15.093 16.351 1.00 13.43 203 LEU A O 1
ATOM 1366 N N . THR A 1 178 ? 12.581 17.104 15.336 1.00 15.41 204 THR A N 1
ATOM 1367 C CA . THR A 1 178 ? 13.634 16.777 14.390 1.00 14.07 204 THR A CA 1
ATOM 1368 C C . THR A 1 178 ? 14.787 17.723 14.678 1.00 13.35 204 THR A C 1
ATOM 1369 O O . THR A 1 178 ? 14.627 18.939 14.597 1.00 13.81 204 THR A O 1
ATOM 1373 N N . LEU A 1 179 ? 15.940 17.160 15.028 1.00 14.08 205 LEU A N 1
ATOM 1374 C CA . LEU A 1 179 ? 17.124 17.954 15.341 1.00 14.34 205 LEU A CA 1
ATOM 1375 C C . LEU A 1 179 ? 18.260 17.641 14.385 1.00 15.11 205 LEU A C 1
ATOM 1376 O O . LEU A 1 179 ? 18.659 16.487 14.249 1.00 14.94 205 LEU A O 1
ATOM 1381 N N . HIS A 1 180 ? 18.776 18.670 13.721 1.00 13.64 206 HIS A N 1
ATOM 1382 C CA . HIS A 1 180 ? 19.911 18.503 12.818 1.00 15.12 206 HIS A CA 1
ATOM 1383 C C . HIS A 1 180 ? 21.093 18.971 13.660 1.00 15.78 206 HIS A C 1
ATOM 1384 O O . HIS A 1 180 ? 21.245 20.173 13.902 1.00 14.91 206 HIS A O 1
ATOM 1391 N N . LEU A 1 181 ? 21.894 18.019 14.134 1.00 16.23 207 LEU A N 1
ATOM 1392 C CA . LEU A 1 181 ? 23.070 18.300 14.953 1.00 16.35 207 LEU A CA 1
ATOM 1393 C C . LEU A 1 181 ? 24.254 17.582 14.321 1.00 17.64 207 LEU A C 1
ATOM 1394 O O . LEU A 1 181 ? 24.147 16.415 13.957 1.00 16.94 207 LEU A O 1
ATOM 1399 N N . SER A 1 182 ? 25.385 18.267 14.201 1.00 16.78 208 SER A N 1
ATOM 1400 C CA . SER A 1 182 ? 26.556 17.650 13.595 1.00 18.92 208 SER A CA 1
ATOM 1401 C C . SER A 1 182 ? 27.460 16.955 14.613 1.00 21.27 208 SER A C 1
ATOM 1402 O O . SER A 1 182 ? 28.219 16.052 14.265 1.00 20.46 208 SER A O 1
ATOM 1405 N N . GLU A 1 183 ? 27.364 17.377 15.869 1.00 22.55 209 GLU A N 1
ATOM 1406 C CA . GLU A 1 183 ? 28.187 16.833 16.949 1.00 27.05 209 GLU A CA 1
ATOM 1407 C C . GLU A 1 183 ? 27.323 16.385 18.122 1.00 24.67 209 GLU A C 1
ATOM 1408 O O . GLU A 1 183 ? 26.178 16.817 18.251 1.00 24.45 209 GLU A O 1
ATOM 1414 N N . SER A 1 184 ? 27.872 15.539 18.989 1.00 23.07 210 SER A N 1
ATOM 1415 C CA . SER A 1 184 ? 27.110 15.034 20.130 1.00 24.31 210 SER A CA 1
ATOM 1416 C C . SER A 1 184 ? 27.305 15.836 21.415 1.00 23.50 210 SER A C 1
ATOM 1417 O O . SER A 1 184 ? 26.727 15.505 22.451 1.00 23.36 210 SER A O 1
ATOM 1420 N N . ALA A 1 185 ? 28.101 16.898 21.346 1.00 23.32 211 ALA A N 1
ATOM 1421 C CA . ALA A 1 185 ? 28.397 17.728 22.515 1.00 22.74 211 ALA A CA 1
ATOM 1422 C C . ALA A 1 185 ? 27.220 18.117 23.417 1.00 23.10 211 ALA A C 1
ATOM 1423 O O . ALA A 1 185 ? 27.343 18.087 24.645 1.00 22.54 211 ALA A O 1
ATOM 1425 N N . PHE A 1 186 ? 26.087 18.488 22.831 1.00 20.42 212 PHE A N 1
ATOM 1426 C CA . PHE A 1 186 ? 24.943 18.891 23.641 1.00 20.99 212 PHE A CA 1
ATOM 1427 C C . PHE A 1 186 ? 23.817 17.870 23.727 1.00 19.72 212 PHE A C 1
ATOM 1428 O O . PHE A 1 186 ? 22.754 18.164 24.275 1.00 20.93 212 PHE A O 1
ATOM 1436 N N . LEU A 1 187 ? 24.052 16.663 23.223 1.00 18.97 213 LEU A N 1
ATOM 1437 C CA . LEU A 1 187 ? 23.018 15.637 23.254 1.00 18.38 213 LEU A CA 1
ATOM 1438 C C . LEU A 1 187 ? 22.503 15.281 24.656 1.00 17.92 213 LEU A C 1
ATOM 1439 O O . LEU A 1 187 ? 21.299 15.154 24.844 1.00 18.74 213 LEU A O 1
ATOM 1444 N N . LEU A 1 188 ? 23.388 15.119 25.640 1.00 17.46 214 LEU A N 1
ATOM 1445 C CA . LEU A 1 188 ? 22.925 14.800 26.996 1.00 19.37 214 LEU A CA 1
ATOM 1446 C C . LEU A 1 188 ? 22.057 15.927 27.571 1.00 18.18 214 LEU A C 1
ATOM 1447 O O . LEU A 1 188 ? 21.045 15.668 28.227 1.00 18.98 214 LEU A O 1
ATOM 1452 N N . GLU A 1 189 ? 22.455 17.174 27.330 1.00 17.89 215 GLU A N 1
ATOM 1453 C CA . GLU A 1 189 ? 21.695 18.325 27.825 1.00 18.51 215 GLU A CA 1
ATOM 1454 C C . GLU A 1 189 ? 20.336 18.438 27.140 1.00 17.80 215 GLU A C 1
ATOM 1455 O O . GLU A 1 189 ? 19.319 18.705 27.782 1.00 18.39 215 GLU A O 1
ATOM 1461 N N . ILE A 1 190 ? 20.324 18.243 25.830 1.00 17.12 216 ILE A N 1
ATOM 1462 C CA . ILE A 1 190 ? 19.079 18.315 25.075 1.00 16.47 216 ILE A CA 1
ATOM 1463 C C . ILE A 1 190 ? 18.177 17.146 25.456 1.00 17.24 216 ILE A C 1
ATOM 1464 O O . ILE A 1 190 ? 17.004 17.332 25.757 1.00 16.76 216 ILE A O 1
ATOM 1469 N N . PHE A 1 191 ? 18.734 15.942 25.465 1.00 16.84 217 PHE A N 1
ATOM 1470 C CA . PHE A 1 191 ? 17.955 14.764 25.813 1.00 19.33 217 PHE A CA 1
ATOM 1471 C C . PHE A 1 191 ? 17.251 14.942 27.157 1.00 19.08 217 PHE A C 1
ATOM 1472 O O . PHE A 1 191 ? 16.066 14.638 27.291 1.00 19.23 217 PHE A O 1
ATOM 1480 N N . ALA A 1 192 ? 17.990 15.442 28.144 1.00 19.89 218 ALA A N 1
ATOM 1481 C CA . ALA A 1 192 ? 17.455 15.670 29.484 1.00 18.68 218 ALA A CA 1
ATOM 1482 C C . ALA A 1 192 ? 16.264 16.626 29.509 1.00 19.22 218 ALA A C 1
ATOM 1483 O O . ALA A 1 192 ? 15.379 16.491 30.357 1.00 20.97 218 ALA A O 1
ATOM 1485 N N . ASP A 1 193 ? 16.247 17.590 28.589 1.00 18.27 219 ASP A N 1
ATOM 1486 C CA . ASP A 1 193 ? 15.171 18.579 28.537 1.00 17.37 219 ASP A CA 1
ATOM 1487 C C . ASP A 1 193 ? 13.929 18.154 27.764 1.00 17.01 219 ASP A C 1
ATOM 1488 O O . ASP A 1 193 ? 12.941 18.879 27.751 1.00 18.00 219 ASP A O 1
ATOM 1493 N N . ILE A 1 194 ? 13.960 16.989 27.126 1.00 15.09 220 ILE A N 1
ATOM 1494 C CA . ILE A 1 194 ? 12.799 16.551 26.358 1.00 15.88 220 ILE A CA 1
ATOM 1495 C C . ILE A 1 194 ? 12.169 15.260 26.868 1.00 15.19 220 ILE A C 1
ATOM 1496 O O . ILE A 1 194 ? 11.267 14.714 26.240 1.00 16.56 220 ILE A O 1
ATOM 1501 N N . LEU A 1 195 ? 12.625 14.786 28.020 1.00 16.75 221 LEU A N 1
ATOM 1502 C CA . LEU A 1 195 ? 12.112 13.539 28.580 1.00 18.53 221 LEU A CA 1
ATOM 1503 C C . LEU A 1 195 ? 10.619 13.479 28.878 1.00 19.00 221 LEU A C 1
ATOM 1504 O O . LEU A 1 195 ? 10.026 12.404 28.832 1.00 20.36 221 LEU A O 1
ATOM 1509 N N . SER A 1 196 ? 9.998 14.613 29.181 1.00 19.24 222 SER A N 1
ATOM 1510 C CA . SER A 1 196 ? 8.570 14.606 29.486 1.00 19.66 222 SER A CA 1
ATOM 1511 C C . SER A 1 196 ? 7.673 14.997 28.323 1.00 17.73 222 SER A C 1
ATOM 1512 O O . SER A 1 196 ? 6.461 14.806 28.381 1.00 17.86 222 SER A O 1
ATOM 1515 N N . SER A 1 197 ? 8.268 15.506 27.253 1.00 16.82 223 SER A N 1
ATOM 1516 C CA . SER A 1 197 ? 7.478 16.008 26.130 1.00 16.05 223 SER A CA 1
ATOM 1517 C C . SER A 1 197 ? 7.492 15.304 24.777 1.00 15.74 223 SER A C 1
ATOM 1518 O O . SER A 1 197 ? 6.441 15.138 24.151 1.00 16.18 223 SER A O 1
ATOM 1521 N N . VAL A 1 198 ? 8.676 14.916 24.317 1.00 15.59 224 VAL A N 1
ATOM 1522 C CA . VAL A 1 198 ? 8.828 14.310 22.996 1.00 14.58 224 VAL A CA 1
ATOM 1523 C C . VAL A 1 198 ? 8.389 12.860 22.803 1.00 15.38 224 VAL A C 1
ATOM 1524 O O . VAL A 1 198 ? 8.849 11.954 23.494 1.00 14.93 224 VAL A O 1
ATOM 1528 N N . ARG A 1 19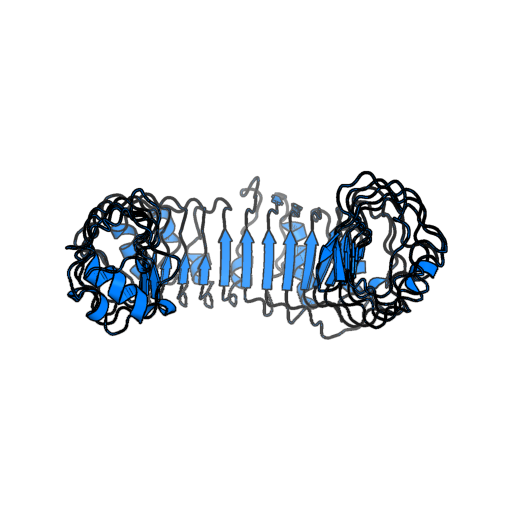9 ? 7.503 12.654 21.832 1.00 13.29 225 ARG A N 1
ATOM 1529 C CA . ARG A 1 199 ? 6.992 11.325 21.525 1.00 14.28 225 ARG A CA 1
ATOM 1530 C C . ARG A 1 199 ? 7.806 10.626 20.422 1.00 13.88 225 ARG A C 1
ATOM 1531 O O . ARG A 1 199 ? 7.877 9.399 20.365 1.00 13.41 225 ARG A O 1
ATOM 1539 N N . TYR A 1 200 ? 8.437 11.416 19.563 1.00 12.79 226 TYR A N 1
ATOM 1540 C CA . TYR A 1 200 ? 9.245 10.883 18.462 1.00 13.19 226 TYR A CA 1
ATOM 1541 C C . TYR A 1 200 ? 10.416 11.831 18.245 1.00 12.67 226 TYR A C 1
ATOM 1542 O O . TYR A 1 200 ? 10.223 12.991 17.863 1.00 12.05 226 TYR A O 1
ATOM 1551 N N . LEU A 1 201 ? 11.623 11.340 18.516 1.00 12.15 227 LEU A N 1
ATOM 1552 C CA . LEU A 1 201 ? 12.835 12.133 18.345 1.00 12.34 227 LEU A CA 1
ATOM 1553 C C . LEU A 1 201 ? 13.580 11.634 17.120 1.00 13.15 227 LEU A C 1
ATOM 1554 O O . LEU A 1 201 ? 13.833 10.437 16.977 1.00 13.38 227 LEU A O 1
ATOM 1559 N N . GLU A 1 202 ? 13.925 12.561 16.236 1.00 13.51 228 GLU A N 1
ATOM 1560 C CA . GLU A 1 202 ? 14.653 12.235 15.025 1.00 13.26 228 GLU A CA 1
ATOM 1561 C C . GLU A 1 202 ? 15.931 13.078 15.015 1.00 14.83 228 GLU A C 1
ATOM 1562 O O . GLU A 1 202 ? 15.869 14.308 15.035 1.00 15.50 228 GLU A O 1
ATOM 1568 N N . LEU A 1 203 ? 17.084 12.416 15.007 1.00 13.70 229 LEU A N 1
ATOM 1569 C CA . LEU A 1 203 ? 18.376 13.108 15.003 1.00 16.21 229 LEU A CA 1
ATOM 1570 C C . LEU A 1 203 ? 19.035 12.934 13.650 1.00 16.58 229 LEU A C 1
ATOM 1571 O O . LEU A 1 203 ? 19.301 11.809 13.238 1.00 15.26 229 LEU A O 1
ATOM 1576 N N . ARG A 1 204 ? 19.326 14.043 12.977 1.00 15.32 230 ARG A N 1
ATOM 1577 C CA . ARG A 1 204 ? 19.937 13.979 11.655 1.00 16.26 230 ARG A CA 1
ATOM 1578 C C . ARG A 1 204 ? 21.389 14.448 11.577 1.00 17.85 230 ARG A C 1
ATOM 1579 O O . ARG A 1 204 ? 21.769 15.433 12.213 1.00 17.53 230 ARG A O 1
ATOM 1587 N N . ASP A 1 205 ? 22.179 13.706 10.799 1.00 17.96 231 ASP A N 1
ATOM 1588 C CA . ASP A 1 205 ? 23.587 13.987 10.516 1.00 19.71 231 ASP A CA 1
ATOM 1589 C C . ASP A 1 205 ? 24.555 14.121 11.678 1.00 19.61 231 ASP A C 1
ATOM 1590 O O . ASP A 1 205 ? 25.596 14.762 11.540 1.00 20.61 231 ASP A O 1
ATOM 1595 N N . THR A 1 206 ? 24.249 13.484 12.801 1.00 18.16 232 THR A N 1
ATOM 1596 C CA . THR A 1 206 ? 25.096 13.603 13.978 1.00 17.70 232 THR A CA 1
ATOM 1597 C C . THR A 1 206 ? 26.273 12.651 14.081 1.00 18.33 232 THR A C 1
ATOM 1598 O O . THR A 1 206 ? 26.115 11.436 13.980 1.00 16.70 232 THR A O 1
ATOM 1602 N N . ASN A 1 207 ? 27.460 13.208 14.287 1.00 17.83 233 ASN A N 1
ATOM 1603 C CA . ASN A 1 207 ? 28.627 12.365 14.466 1.00 18.53 233 ASN A CA 1
ATOM 1604 C C . ASN A 1 207 ? 28.600 12.027 15.953 1.00 18.81 233 ASN A C 1
ATOM 1605 O O . ASN A 1 207 ? 28.862 12.887 16.801 1.00 18.68 233 ASN A O 1
ATOM 1610 N N . LEU A 1 208 ? 28.259 10.781 16.261 1.00 18.27 234 LEU A N 1
ATOM 1611 C CA . LEU A 1 208 ? 28.157 10.321 17.642 1.00 19.73 234 LEU A CA 1
ATOM 1612 C C . LEU A 1 208 ? 29.329 9.445 18.072 1.00 23.05 234 LEU A C 1
ATOM 1613 O O . LEU A 1 208 ? 29.233 8.702 19.048 1.00 23.15 234 LEU A O 1
ATOM 1618 N N . ALA A 1 209 ? 30.438 9.534 17.348 1.00 24.16 235 ALA A N 1
ATOM 1619 C CA . ALA A 1 209 ? 31.612 8.733 17.683 1.00 28.75 235 ALA A CA 1
ATOM 1620 C C . ALA A 1 209 ? 32.166 9.056 19.073 1.00 29.92 235 ALA A C 1
ATOM 1621 O O . ALA A 1 209 ? 32.682 8.177 19.761 1.00 32.61 235 ALA A O 1
ATOM 1623 N N . ARG A 1 210 ? 32.036 10.311 19.488 1.00 31.95 236 ARG A N 1
ATOM 1624 C CA . ARG A 1 210 ? 32.550 10.768 20.777 1.00 33.25 236 ARG A CA 1
ATOM 1625 C C . ARG A 1 210 ? 31.516 10.776 21.894 1.00 32.65 236 ARG A C 1
ATOM 1626 O O . ARG A 1 210 ? 31.811 11.185 23.016 1.00 33.74 236 ARG A O 1
ATOM 1634 N N . PHE A 1 211 ? 30.302 10.332 21.600 1.00 30.79 237 PHE A N 1
ATOM 1635 C CA . PHE A 1 211 ? 29.261 10.329 22.616 1.00 28.85 237 PHE A CA 1
ATOM 1636 C C . PHE A 1 211 ? 29.579 9.418 23.790 1.00 27.59 237 PHE A C 1
ATOM 1637 O O . PHE A 1 211 ? 30.008 8.283 23.599 1.00 26.34 237 PHE A O 1
ATOM 1645 N N . GLN A 1 212 ? 29.348 9.916 25.000 1.00 28.91 238 GLN A N 1
ATOM 1646 C CA . GLN A 1 212 ? 29.561 9.126 26.203 1.00 29.37 238 GLN A CA 1
ATOM 1647 C C . GLN A 1 212 ? 28.424 9.426 27.170 1.00 29.33 238 GLN A C 1
ATOM 1648 O O . GLN A 1 212 ? 28.055 10.581 27.384 1.00 27.75 238 GLN A O 1
ATOM 1654 N N . PHE A 1 213 ? 27.857 8.370 27.736 1.00 27.47 239 PHE A N 1
ATOM 1655 C CA . PHE A 1 213 ? 26.749 8.500 28.669 1.00 28.30 239 PHE A CA 1
ATOM 1656 C C . PHE A 1 213 ? 27.180 8.827 30.093 1.00 28.43 239 PHE A C 1
ATOM 1657 O O . PHE A 1 213 ? 28.285 8.496 30.516 1.00 28.16 239 PHE A O 1
ATOM 1665 N N . SER A 1 214 ? 26.272 9.473 30.816 1.00 28.54 240 SER A N 1
ATOM 1666 C CA . SER A 1 214 ? 26.449 9.830 32.218 1.00 28.78 240 SER A CA 1
ATOM 1667 C C . SER A 1 214 ? 25.024 10.033 32.718 1.00 27.65 240 SER A C 1
ATOM 1668 O O . SER A 1 214 ? 24.188 10.593 32.003 1.00 27.83 240 SER A O 1
ATOM 1671 N N . PRO A 1 215 ? 24.712 9.559 33.933 1.00 26.02 241 PRO A N 1
ATOM 1672 C CA . PRO A 1 215 ? 23.343 9.754 34.414 1.00 24.89 241 PRO A CA 1
ATOM 1673 C C . PRO A 1 215 ? 22.926 11.215 34.269 1.00 23.56 241 PRO A C 1
ATOM 1674 O O . PRO A 1 215 ? 23.738 12.126 34.449 1.00 24.53 241 PRO A O 1
ATOM 1678 N N . LEU A 1 216 ? 21.663 11.432 33.924 1.00 21.68 242 LEU A N 1
ATOM 1679 C CA . LEU A 1 216 ? 21.150 12.782 33.722 1.00 20.27 242 LEU A CA 1
ATOM 1680 C C . LEU A 1 216 ? 20.709 13.443 35.022 1.00 20.67 242 LEU A C 1
ATOM 1681 O O . LEU A 1 216 ? 20.101 12.804 35.882 1.00 19.96 242 LEU A O 1
ATOM 1686 N N . PRO A 1 217 ? 21.021 14.741 35.178 1.00 22.25 243 PRO A N 1
ATOM 1687 C CA . PRO A 1 217 ? 20.662 15.520 36.367 1.00 23.85 243 PRO A CA 1
ATOM 1688 C C . PRO A 1 217 ? 19.225 16.022 36.247 1.00 25.68 243 PRO A C 1
ATOM 1689 O O . PRO A 1 217 ? 18.979 17.223 36.128 1.00 26.88 243 PRO A O 1
ATOM 1693 N N . VAL A 1 218 ? 18.283 15.086 36.267 1.00 25.67 244 VAL A N 1
ATOM 1694 C CA . VAL A 1 218 ? 16.871 15.413 36.147 1.00 29.42 244 VAL A CA 1
ATOM 1695 C C . VAL A 1 218 ? 16.063 14.496 37.043 1.00 30.72 244 VAL A C 1
ATOM 1696 O O . VAL A 1 218 ? 16.488 13.379 37.340 1.00 32.22 244 VAL A O 1
ATOM 1700 N N . ASP A 1 219 ? 14.901 14.966 37.481 1.00 31.80 245 ASP A N 1
ATOM 1701 C CA . ASP A 1 219 ? 14.051 14.151 38.338 1.00 34.12 245 ASP A CA 1
ATOM 1702 C C . ASP A 1 219 ? 13.485 13.007 37.511 1.00 34.91 245 ASP A C 1
ATOM 1703 O O . ASP A 1 219 ? 13.380 13.114 36.291 1.00 34.28 245 ASP A O 1
ATOM 1708 N N . GLU A 1 220 ? 13.125 11.914 38.174 1.00 35.91 246 GLU A N 1
ATOM 1709 C CA . GLU A 1 220 ? 12.564 10.762 37.485 1.00 36.52 246 GLU A CA 1
ATOM 1710 C C . GLU A 1 220 ? 11.182 11.118 36.951 1.00 35.35 246 GLU A C 1
ATOM 1711 O O . GLU A 1 220 ? 10.398 11.776 37.632 1.00 35.89 246 GLU A O 1
ATOM 1717 N N . VAL A 1 221 ? 10.892 10.693 35.728 1.00 32.42 247 VAL A N 1
ATOM 1718 C CA . VAL A 1 221 ? 9.601 10.971 35.113 1.00 32.32 247 VAL A CA 1
ATOM 1719 C C . VAL A 1 221 ? 9.301 9.942 34.027 1.00 30.97 247 VAL A C 1
ATOM 1720 O O . VAL A 1 221 ? 10.215 9.353 33.448 1.00 29.71 247 VAL A O 1
ATOM 1724 N N . SER A 1 222 ? 8.018 9.720 33.767 1.00 29.58 248 SER A N 1
ATOM 1725 C CA . SER A 1 222 ? 7.603 8.779 32.740 1.00 28.44 248 SER A CA 1
ATOM 1726 C C . SER A 1 222 ? 7.689 9.486 31.391 1.00 25.51 248 SER A C 1
ATOM 1727 O O . SER A 1 222 ? 6.935 10.417 31.126 1.00 25.37 248 SER A O 1
ATOM 1730 N N . SER A 1 223 ? 8.615 9.047 30.545 1.00 22.22 249 SER A N 1
ATOM 1731 C CA . SER A 1 223 ? 8.792 9.644 29.224 1.00 18.85 249 SER A CA 1
ATOM 1732 C C . SER A 1 223 ? 7.792 9.133 28.191 1.00 18.15 249 SER A C 1
ATOM 1733 O O . SER A 1 223 ? 7.540 7.929 28.097 1.00 17.60 249 SER A O 1
ATOM 1736 N N . PRO A 1 224 ? 7.211 10.044 27.393 1.00 16.82 250 PRO A N 1
ATOM 1737 C CA . PRO A 1 224 ? 6.248 9.616 26.380 1.00 16.75 250 PRO A CA 1
ATOM 1738 C C . PRO A 1 224 ? 6.909 9.209 25.062 1.00 15.98 250 PRO A C 1
ATOM 1739 O O . PRO A 1 224 ? 6.221 8.947 24.082 1.00 16.37 250 PRO A O 1
ATOM 1743 N N . MET A 1 225 ? 8.236 9.142 25.035 1.00 14.95 251 MET A N 1
ATOM 1744 C CA . MET A 1 225 ? 8.922 8.794 23.787 1.00 15.57 251 MET A CA 1
ATOM 1745 C C . MET A 1 225 ? 8.654 7.363 23.322 1.00 16.02 251 MET A C 1
ATOM 1746 O O . MET A 1 225 ? 8.961 6.399 24.022 1.00 16.31 251 MET A O 1
ATOM 1751 N N . LYS A 1 226 ? 8.087 7.239 22.127 1.00 14.37 252 LYS A N 1
ATOM 1752 C CA . LYS A 1 226 ? 7.763 5.937 21.549 1.00 15.14 252 LYS A CA 1
ATOM 1753 C C . LYS A 1 226 ? 8.659 5.581 20.360 1.00 15.55 252 LYS A C 1
ATOM 1754 O O . LYS A 1 226 ? 8.863 4.405 20.061 1.00 16.18 252 LYS A O 1
ATOM 1760 N N . LYS A 1 227 ? 9.185 6.594 19.677 1.00 14.47 253 LYS A N 1
ATOM 1761 C CA . LYS A 1 227 ? 10.032 6.351 18.515 1.00 15.33 253 LYS A CA 1
ATOM 1762 C C . LYS A 1 227 ? 11.292 7.196 18.521 1.00 15.09 253 LYS A C 1
ATOM 1763 O O . LYS A 1 227 ? 11.269 8.372 18.894 1.00 14.69 253 LYS A O 1
ATOM 1769 N N . LEU A 1 228 ? 12.388 6.579 18.092 1.00 13.94 254 LEU A N 1
ATOM 1770 C CA . LEU A 1 228 ? 13.684 7.233 18.032 1.00 14.95 254 LEU A CA 1
ATOM 1771 C C . LEU A 1 228 ? 14.335 6.877 16.695 1.00 15.81 254 LEU A C 1
ATOM 1772 O O . LEU A 1 228 ? 14.428 5.700 16.330 1.00 15.19 254 LEU A O 1
ATOM 1777 N N . ALA A 1 229 ? 14.773 7.890 15.955 1.00 14.32 255 ALA A N 1
ATOM 1778 C CA . ALA A 1 229 ? 15.413 7.635 14.670 1.00 13.80 255 ALA A CA 1
ATOM 1779 C C . ALA A 1 229 ? 16.703 8.428 14.512 1.00 13.87 255 ALA A C 1
ATOM 1780 O O . ALA A 1 229 ? 16.800 9.572 14.949 1.00 15.17 255 ALA A O 1
ATOM 1782 N N . PHE A 1 230 ? 17.694 7.794 13.896 1.00 13.55 256 PHE A N 1
ATOM 1783 C CA . PHE A 1 230 ? 18.986 8.417 13.620 1.00 13.68 256 PHE A CA 1
ATOM 1784 C C . PHE A 1 230 ? 19.129 8.374 12.102 1.00 15.04 256 PHE A C 1
ATOM 1785 O O . PHE A 1 230 ? 18.931 7.316 11.503 1.00 16.29 256 PHE A O 1
ATOM 1793 N N . ARG A 1 231 ? 19.443 9.509 11.478 1.00 13.64 257 ARG A N 1
ATOM 1794 C CA . ARG A 1 231 ? 19.602 9.548 10.022 1.00 14.97 257 ARG A CA 1
ATOM 1795 C C . ARG A 1 231 ? 20.966 10.140 9.674 1.00 16.64 257 ARG A C 1
ATOM 1796 O O . ARG A 1 231 ? 21.240 11.286 10.018 1.00 17.92 257 ARG A O 1
ATOM 1804 N N . GLY A 1 232 ? 21.798 9.372 8.978 1.00 15.84 258 GLY A N 1
ATOM 1805 C CA . GLY A 1 232 ? 23.112 9.860 8.587 1.00 18.19 258 GLY A CA 1
ATOM 1806 C C . GLY A 1 232 ? 24.105 10.055 9.720 1.00 18.01 258 GLY A C 1
ATOM 1807 O O . GLY A 1 232 ? 24.974 10.933 9.645 1.00 17.49 258 GLY A O 1
ATOM 1808 N N . SER A 1 233 ? 24.000 9.239 10.765 1.00 17.55 259 SER A N 1
ATOM 1809 C CA . SER A 1 233 ? 24.907 9.352 11.909 1.00 18.54 259 SER A CA 1
ATOM 1810 C C . SER A 1 233 ? 26.183 8.535 11.740 1.00 18.95 259 SER A C 1
ATOM 1811 O O . SER A 1 233 ? 26.245 7.623 10.919 1.00 20.07 259 SER A O 1
ATOM 1814 N N . VAL A 1 234 ? 27.199 8.880 12.525 1.00 19.22 260 VAL A N 1
ATOM 1815 C CA . VAL A 1 234 ? 28.455 8.139 12.539 1.00 20.08 260 VAL A CA 1
ATOM 1816 C C . VAL A 1 234 ? 28.553 7.601 13.968 1.00 20.41 260 VAL A C 1
ATOM 1817 O O . VAL A 1 234 ? 28.452 8.367 14.924 1.00 22.03 260 VAL A O 1
ATOM 1821 N N . LEU A 1 235 ? 28.727 6.293 14.114 1.00 20.56 261 LEU A N 1
ATOM 1822 C CA . LEU A 1 235 ? 28.835 5.683 15.436 1.00 22.22 261 LEU A CA 1
ATOM 1823 C C . LEU A 1 235 ? 30.054 4.775 15.509 1.00 22.39 261 LEU A C 1
ATOM 1824 O O . LEU A 1 235 ? 30.639 4.425 14.489 1.00 20.38 261 LEU A O 1
ATOM 1829 N N . THR A 1 236 ? 30.427 4.405 16.731 1.00 23.20 262 THR A N 1
ATOM 1830 C CA . THR A 1 236 ? 31.516 3.458 16.963 1.00 23.56 262 THR A CA 1
ATOM 1831 C C . THR A 1 236 ? 30.808 2.376 17.776 1.00 24.27 262 THR A C 1
ATOM 1832 O O . THR A 1 236 ? 29.726 2.622 18.314 1.00 22.79 262 THR A O 1
ATOM 1836 N N . ASP A 1 237 ? 31.374 1.179 17.862 1.00 24.27 263 ASP A N 1
ATOM 1837 C CA . ASP A 1 237 ? 30.703 0.161 18.653 1.00 25.42 263 ASP A CA 1
ATOM 1838 C C . ASP A 1 237 ? 30.618 0.623 20.106 1.00 24.96 263 ASP A C 1
ATOM 1839 O O . ASP A 1 237 ? 29.653 0.318 20.801 1.00 24.87 263 ASP A O 1
ATOM 1844 N N . GLU A 1 238 ? 31.621 1.374 20.555 1.00 24.86 264 GLU A N 1
ATOM 1845 C CA . GLU A 1 238 ? 31.640 1.866 21.926 1.00 26.62 264 GLU A CA 1
ATOM 1846 C C . GLU A 1 238 ? 30.561 2.918 22.183 1.00 25.03 264 GLU A C 1
ATOM 1847 O O . GLU A 1 238 ? 29.834 2.842 23.177 1.00 24.57 264 GLU A O 1
ATOM 1853 N N . SER A 1 239 ? 30.452 3.899 21.290 1.00 23.22 265 SER A N 1
ATOM 1854 C CA . SER A 1 239 ? 29.456 4.951 21.476 1.00 22.78 265 SER A CA 1
ATOM 1855 C C . SER A 1 239 ? 28.039 4.416 21.316 1.00 22.32 265 SER A C 1
ATOM 1856 O O . SER A 1 239 ? 27.102 4.953 21.905 1.00 21.27 265 SER A O 1
ATOM 1859 N N . PHE A 1 240 ? 27.882 3.359 20.523 1.00 22.25 266 PHE A N 1
ATOM 1860 C CA . PHE A 1 240 ? 26.570 2.754 20.325 1.00 23.14 266 PHE A CA 1
ATOM 1861 C C . PHE A 1 240 ? 26.115 2.159 21.655 1.00 22.85 266 PHE A C 1
ATOM 1862 O O . PHE A 1 240 ? 24.942 2.245 22.025 1.00 21.18 266 PHE A O 1
ATOM 1870 N N . ASN A 1 241 ? 27.053 1.543 22.366 1.00 22.30 267 ASN A N 1
ATOM 1871 C CA . ASN A 1 241 ? 26.746 0.953 23.659 1.00 23.19 267 ASN A CA 1
ATOM 1872 C C . ASN A 1 241 ? 26.360 2.077 24.616 1.00 22.93 267 ASN A C 1
ATOM 1873 O O . ASN A 1 241 ? 25.455 1.923 25.437 1.00 22.75 267 ASN A O 1
ATOM 1878 N N . GLU A 1 242 ? 27.050 3.211 24.500 1.00 22.60 268 GLU A N 1
ATOM 1879 C CA . GLU A 1 242 ? 26.770 4.366 25.344 1.00 21.93 268 GLU A CA 1
ATOM 1880 C C . GLU A 1 242 ? 25.360 4.882 25.069 1.00 21.49 268 GLU A C 1
ATOM 1881 O O . GLU A 1 242 ? 24.629 5.233 25.993 1.00 21.08 268 GLU A O 1
ATOM 1887 N N . LEU A 1 243 ? 24.980 4.922 23.796 1.00 21.28 269 LEU A N 1
ATOM 1888 C CA . LEU A 1 243 ? 23.650 5.387 23.425 1.00 21.01 269 LEU A CA 1
ATOM 1889 C C . LEU A 1 243 ? 22.571 4.523 24.058 1.00 20.86 269 LEU A C 1
ATOM 1890 O O . LEU A 1 243 ? 21.573 5.039 24.559 1.00 20.65 269 LEU A O 1
ATOM 1895 N N . LEU A 1 244 ? 22.778 3.209 24.041 1.00 20.76 270 LEU A N 1
ATOM 1896 C CA . LEU A 1 244 ? 21.803 2.275 24.608 1.00 21.35 270 LEU A CA 1
ATOM 1897 C C . LEU A 1 244 ? 21.502 2.559 26.076 1.00 20.28 270 LEU A C 1
ATOM 1898 O O . LEU A 1 244 ? 20.417 2.246 26.565 1.00 20.05 270 LEU A O 1
ATOM 1903 N N . LYS A 1 245 ? 22.457 3.160 26.777 1.00 21.68 271 LYS A N 1
ATOM 1904 C CA . LYS A 1 245 ? 22.260 3.463 28.193 1.00 22.26 271 LYS A CA 1
ATOM 1905 C C . LYS A 1 245 ? 21.167 4.512 28.415 1.00 22.55 271 LYS A C 1
ATOM 1906 O O . LYS A 1 245 ? 20.623 4.631 29.516 1.00 23.97 271 LYS A O 1
ATOM 1912 N N . LEU A 1 246 ? 20.832 5.258 27.366 1.00 22.49 272 LEU A N 1
ATOM 1913 C CA . LEU A 1 246 ? 19.798 6.287 27.460 1.00 21.33 272 LEU A CA 1
ATOM 1914 C C . LEU A 1 246 ? 18.410 5.664 27.546 1.00 20.15 272 LEU A C 1
ATOM 1915 O O . LEU A 1 246 ? 17.463 6.318 27.959 1.00 18.88 272 LEU A O 1
ATOM 1920 N N . LEU A 1 247 ? 18.297 4.394 27.167 1.00 20.84 273 LEU A N 1
ATOM 1921 C CA . LEU A 1 247 ? 17.010 3.705 27.190 1.00 21.99 273 LEU A CA 1
ATOM 1922 C C . LEU A 1 247 ? 16.351 3.674 28.564 1.00 21.59 273 LEU A C 1
ATOM 1923 O O . LEU A 1 247 ? 15.124 3.638 28.666 1.00 22.15 273 LEU A O 1
ATOM 1928 N N . ARG A 1 248 ? 17.161 3.706 29.619 1.00 22.30 274 ARG A N 1
ATOM 1929 C CA . ARG A 1 248 ? 16.633 3.676 30.977 1.00 23.77 27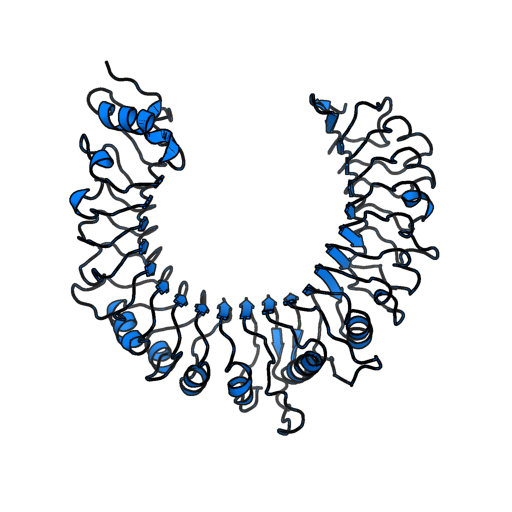4 ARG A CA 1
ATOM 1930 C C . ARG A 1 248 ? 15.721 4.878 31.249 1.00 22.98 274 ARG A C 1
ATOM 1931 O O . ARG A 1 248 ? 14.896 4.842 32.163 1.00 23.18 274 ARG A O 1
ATOM 1939 N N . TYR A 1 249 ? 15.864 5.931 30.445 1.00 20.81 275 TYR A N 1
ATOM 1940 C CA . TYR A 1 249 ? 15.058 7.145 30.606 1.00 19.89 275 TYR A CA 1
ATOM 1941 C C . TYR A 1 249 ? 13.813 7.196 29.726 1.00 19.98 275 TYR A C 1
ATOM 1942 O O . TYR A 1 249 ? 12.929 8.028 29.941 1.00 20.85 275 TYR A O 1
ATOM 1951 N N . ILE A 1 250 ? 13.755 6.324 28.725 1.00 18.86 276 ILE A N 1
ATOM 1952 C CA . ILE A 1 250 ? 12.621 6.280 27.816 1.00 17.42 276 ILE A CA 1
ATOM 1953 C C . ILE A 1 250 ? 12.072 4.858 27.786 1.00 19.51 276 ILE A C 1
ATOM 1954 O O . ILE A 1 250 ? 12.159 4.146 26.779 1.00 17.70 276 ILE A O 1
ATOM 1959 N N . LEU A 1 251 ? 11.490 4.463 28.912 1.00 19.01 277 LEU A N 1
ATOM 1960 C CA . LEU A 1 251 ? 10.940 3.123 29.090 1.00 21.94 277 LEU A CA 1
ATOM 1961 C C . LEU A 1 251 ? 9.827 2.694 28.132 1.00 21.68 277 LEU A C 1
ATOM 1962 O O . LEU A 1 251 ? 9.572 1.502 27.989 1.00 21.57 277 LEU A O 1
ATOM 1967 N N . GLU A 1 252 ? 9.146 3.640 27.492 1.00 21.33 278 GLU A N 1
ATOM 1968 C CA . GLU A 1 252 ? 8.067 3.275 26.568 1.00 21.43 278 GLU A CA 1
ATOM 1969 C C . GLU A 1 252 ? 8.518 3.218 25.105 1.00 18.06 278 GLU A C 1
ATOM 1970 O O . GLU A 1 252 ? 7.696 3.051 24.202 1.00 18.42 278 GLU A O 1
ATOM 1976 N N . LEU A 1 253 ? 9.815 3.368 24.870 1.00 17.24 279 LEU A N 1
ATOM 1977 C CA . LEU A 1 253 ? 10.339 3.333 23.503 1.00 17.03 279 LEU A CA 1
ATOM 1978 C C . LEU A 1 253 ? 9.915 2.021 22.850 1.00 15.81 279 LEU A C 1
ATOM 1979 O O . LEU A 1 253 ? 10.161 0.947 23.399 1.00 16.39 279 LEU A O 1
ATOM 1984 N N . SER A 1 254 ? 9.278 2.096 21.686 1.00 15.58 280 SER A N 1
ATOM 1985 C CA . SER A 1 254 ? 8.846 0.875 21.014 1.00 17.61 280 SER A CA 1
ATOM 1986 C C . SER A 1 254 ? 9.454 0.701 19.626 1.00 16.86 280 SER A C 1
ATOM 1987 O O . SER A 1 254 ? 9.451 -0.403 19.082 1.00 16.63 280 SER A O 1
ATOM 1990 N N . GLU A 1 255 ? 9.975 1.781 19.050 1.00 17.61 281 GLU A N 1
ATOM 1991 C CA . GLU A 1 255 ? 10.550 1.693 17.716 1.00 16.60 281 GLU A CA 1
ATOM 1992 C C . GLU A 1 255 ? 11.823 2.507 17.553 1.00 16.88 281 GLU A C 1
ATOM 1993 O O . GLU A 1 255 ? 11.916 3.639 18.026 1.00 14.94 281 GLU A O 1
ATOM 1999 N N . VAL A 1 256 ? 12.811 1.919 16.888 1.00 16.47 282 VAL A N 1
ATOM 2000 C CA . VAL A 1 256 ? 14.069 2.613 16.651 1.00 17.25 282 VAL A CA 1
ATOM 2001 C C . VAL A 1 256 ? 14.475 2.421 15.197 1.00 17.04 282 VAL A C 1
ATOM 2002 O O . VAL A 1 256 ? 14.334 1.327 14.647 1.00 16.49 282 VAL A O 1
ATOM 2006 N N . GLU A 1 257 ? 14.966 3.491 14.575 1.00 15.83 283 GLU A N 1
ATOM 2007 C CA . GLU A 1 257 ? 15.393 3.431 13.187 1.00 16.06 283 GLU A CA 1
ATOM 2008 C C . GLU A 1 257 ? 16.781 4.047 13.012 1.00 16.28 283 GLU A C 1
ATOM 2009 O O . GLU A 1 257 ? 17.124 5.031 13.674 1.00 13.83 283 GLU A O 1
ATOM 2015 N N . PHE A 1 258 ? 17.571 3.452 12.121 1.00 14.61 284 PHE A N 1
ATOM 2016 C CA . PHE A 1 258 ? 18.919 3.931 11.802 1.00 15.59 284 PHE A CA 1
ATOM 2017 C C . PHE A 1 258 ? 19.032 3.921 10.281 1.00 17.26 284 PHE A C 1
ATOM 2018 O O . PHE A 1 258 ? 19.167 2.849 9.680 1.00 15.97 284 PHE A O 1
ATOM 2026 N N . ASP A 1 259 ? 18.977 5.103 9.666 1.00 16.69 285 ASP A N 1
ATOM 2027 C CA . ASP A 1 259 ? 19.069 5.235 8.204 1.00 16.52 285 ASP A CA 1
ATOM 2028 C C . ASP A 1 259 ? 20.377 5.890 7.774 1.00 16.04 285 ASP A C 1
ATOM 2029 O O . ASP A 1 259 ? 20.754 6.928 8.316 1.00 15.46 285 ASP A O 1
ATOM 2034 N N . ASP A 1 260 ? 21.045 5.298 6.787 1.00 15.84 286 ASP A N 1
ATOM 2035 C CA . ASP A 1 260 ? 22.296 5.841 6.251 1.00 17.49 286 ASP A CA 1
ATOM 2036 C C . ASP A 1 260 ? 23.355 6.162 7.296 1.00 18.27 286 ASP A C 1
ATOM 2037 O O . ASP A 1 260 ? 24.038 7.187 7.209 1.00 19.51 286 ASP A O 1
ATOM 2042 N N . CYS A 1 261 ? 23.504 5.287 8.280 1.00 17.11 287 CYS A N 1
ATOM 2043 C CA . CYS A 1 261 ? 24.496 5.496 9.320 1.00 17.51 287 CYS A CA 1
ATOM 2044 C C . CYS A 1 261 ? 25.752 4.684 9.023 1.00 18.91 287 CYS A C 1
ATOM 2045 O O . CYS A 1 261 ? 25.748 3.790 8.171 1.00 19.90 287 CYS A O 1
ATOM 2048 N N . THR A 1 262 ? 26.827 5.016 9.722 1.00 17.63 288 THR A N 1
ATOM 2049 C CA . THR A 1 262 ? 28.082 4.300 9.577 1.00 19.19 288 THR A CA 1
ATOM 2050 C C . THR A 1 262 ? 28.501 3.895 10.980 1.00 19.68 288 THR A C 1
ATOM 2051 O O . THR A 1 262 ? 28.438 4.701 11.907 1.00 21.13 288 THR A O 1
ATOM 2055 N N . LEU A 1 263 ? 28.895 2.638 11.141 1.00 20.65 289 LEU A N 1
ATOM 2056 C CA . LEU A 1 263 ? 29.326 2.142 12.438 1.00 21.84 289 LEU A CA 1
ATOM 2057 C C . LEU A 1 263 ? 30.778 1.698 12.331 1.00 23.71 289 LEU A C 1
ATOM 2058 O O . LEU A 1 263 ? 31.095 0.791 11.569 1.00 23.16 289 LEU A O 1
ATOM 2063 N N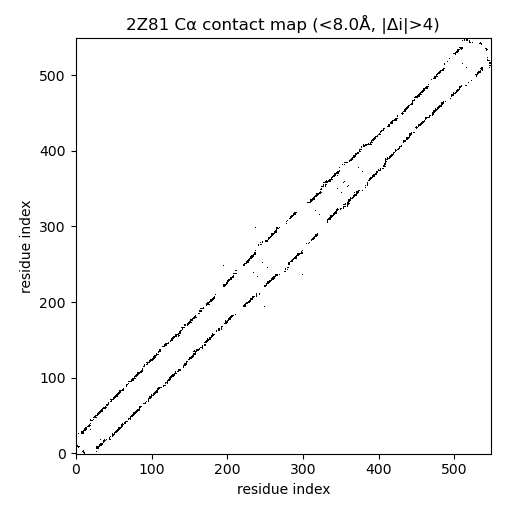 . ASN A 1 264 ? 31.653 2.346 13.094 1.00 25.24 290 ASN A N 1
ATOM 2064 C CA . ASN A 1 264 ? 33.074 2.014 13.076 1.00 28.79 290 ASN A CA 1
ATOM 2065 C C . ASN A 1 264 ? 33.460 1.114 14.238 1.00 30.21 290 ASN A C 1
ATOM 2066 O O . ASN A 1 264 ? 33.122 1.393 15.382 1.00 30.03 290 ASN A O 1
ATOM 2071 N N . GLY A 1 265 ? 34.166 0.032 13.938 1.00 33.71 291 GLY A N 1
ATOM 2072 C CA . GLY A 1 265 ? 34.606 -0.862 14.990 1.00 37.85 291 GLY A CA 1
ATOM 2073 C C . GLY A 1 265 ? 35.934 -0.342 15.504 1.00 41.91 291 GLY A C 1
ATOM 2074 O O . GLY A 1 265 ? 36.917 -0.325 14.766 1.00 42.11 291 GLY A O 1
ATOM 2075 N N . LEU A 1 266 ? 35.970 0.093 16.759 1.00 46.16 292 LEU A N 1
ATOM 2076 C CA . LEU A 1 266 ? 37.200 0.625 17.337 1.00 50.62 292 LEU A CA 1
ATOM 2077 C C . LEU A 1 266 ? 38.371 -0.343 17.211 1.00 53.14 292 LEU A C 1
ATOM 2078 O O . LEU A 1 266 ? 39.429 0.015 16.691 1.00 54.48 292 LEU A O 1
ATOM 2083 N N . GLY A 1 267 ? 38.183 -1.569 17.686 1.00 56.14 293 GLY A N 1
ATOM 2084 C CA . GLY A 1 267 ? 39.246 -2.557 17.609 1.00 58.90 293 GLY A CA 1
ATOM 2085 C C . GLY A 1 267 ? 39.968 -2.727 18.932 1.00 61.10 293 GLY A C 1
ATOM 2086 O O . GLY A 1 267 ? 40.888 -3.539 19.052 1.00 61.32 293 GLY A O 1
ATOM 2087 N N . ASP A 1 268 ? 39.556 -1.947 19.926 1.00 62.65 294 ASP A N 1
ATOM 2088 C CA . ASP A 1 268 ? 40.148 -2.012 21.256 1.00 64.62 294 ASP A CA 1
ATOM 2089 C C . ASP A 1 268 ? 39.017 -2.056 22.275 1.00 65.39 294 ASP A C 1
ATOM 2090 O O . ASP A 1 268 ? 39.238 -2.278 23.466 1.00 65.50 294 ASP A O 1
ATOM 2095 N N . PHE A 1 269 ? 37.801 -1.844 21.784 1.00 65.95 295 PHE A N 1
ATOM 2096 C CA . PHE A 1 269 ? 36.611 -1.852 22.619 1.00 66.45 295 PHE A CA 1
ATOM 2097 C C . PHE A 1 269 ? 36.383 -3.232 23.225 1.00 67.63 295 PHE A C 1
ATOM 2098 O O . PHE A 1 269 ? 35.756 -4.097 22.611 1.00 68.00 295 PHE A O 1
ATOM 2106 N N . ASN A 1 270 ? 36.902 -3.430 24.431 1.00 69.18 296 ASN A N 1
ATOM 2107 C CA . ASN A 1 270 ? 36.751 -4.692 25.142 1.00 70.62 296 ASN A CA 1
ATOM 2108 C C . ASN A 1 270 ? 36.045 -4.376 26.455 1.00 71.10 296 ASN A C 1
ATOM 2109 O O . ASN A 1 270 ? 36.678 -4.276 27.506 1.00 71.51 296 ASN A O 1
ATOM 2114 N N . PRO A 1 271 ? 34.716 -4.205 26.408 1.00 71.35 297 PRO A N 1
ATOM 2115 C CA . PRO A 1 271 ? 33.924 -3.890 27.598 1.00 71.77 297 PRO A CA 1
ATOM 2116 C C . PRO A 1 271 ? 33.594 -5.091 28.474 1.00 72.19 297 PRO A C 1
ATOM 2117 O O . PRO A 1 271 ? 33.403 -6.203 27.979 1.00 72.31 297 PRO A O 1
ATOM 2121 N N . SER A 1 272 ? 33.533 -4.858 29.780 1.00 72.43 298 SER A N 1
ATOM 2122 C CA . SER A 1 272 ? 33.195 -5.914 30.721 1.00 72.80 298 SER A CA 1
ATOM 2123 C C . SER A 1 272 ? 31.675 -6.018 30.704 1.00 72.86 298 SER A C 1
ATOM 2124 O O . SER A 1 272 ? 30.996 -5.111 30.222 1.00 72.76 298 SER A O 1
ATOM 2127 N N . GLU A 1 273 ? 31.140 -7.115 31.228 1.00 72.87 299 GLU A N 1
ATOM 2128 C CA . GLU A 1 273 ? 29.694 -7.308 31.247 1.00 72.60 299 GLU A CA 1
ATOM 2129 C C . GLU A 1 273 ? 28.976 -6.226 32.052 1.00 71.68 299 GLU A C 1
ATOM 2130 O O . GLU A 1 273 ? 27.760 -6.067 31.945 1.00 71.83 299 GLU A O 1
ATOM 2136 N N . SER A 1 274 ? 29.733 -5.479 32.850 1.00 70.33 300 SER A N 1
ATOM 2137 C CA . SER A 1 274 ? 29.167 -4.424 33.686 1.00 68.75 300 SER A CA 1
ATOM 2138 C C . SER A 1 274 ? 28.716 -3.186 32.908 1.00 67.52 300 SER A C 1
ATOM 2139 O O . SER A 1 274 ? 27.618 -2.673 33.126 1.00 67.19 300 SER A O 1
ATOM 2142 N N . ASP A 1 275 ? 29.568 -2.710 32.004 1.00 65.62 301 ASP A N 1
ATOM 2143 C CA . ASP A 1 275 ? 29.261 -1.526 31.211 1.00 62.86 301 ASP A CA 1
ATOM 2144 C C . ASP A 1 275 ? 28.496 -1.830 29.931 1.00 60.45 301 ASP A C 1
ATOM 2145 O O . ASP A 1 275 ? 28.136 -0.917 29.190 1.00 59.02 301 ASP A O 1
ATOM 2150 N N . VAL A 1 276 ? 28.249 -3.108 29.670 1.00 57.62 302 VAL A N 1
ATOM 2151 C CA . VAL A 1 276 ? 27.530 -3.495 28.465 1.00 55.63 302 VAL A CA 1
ATOM 2152 C C . VAL A 1 276 ? 26.022 -3.522 28.689 1.00 54.04 302 VAL A C 1
ATOM 2153 O O . VAL A 1 276 ? 25.541 -4.077 29.679 1.00 53.13 302 VAL A O 1
ATOM 2157 N N . VAL A 1 277 ? 25.283 -2.910 27.768 1.00 52.39 303 VAL A N 1
ATOM 2158 C CA . VAL A 1 277 ? 23.827 -2.879 27.847 1.00 51.16 303 VAL A CA 1
ATOM 2159 C C . VAL A 1 277 ? 23.304 -4.129 27.147 1.00 50.88 303 VAL A C 1
ATOM 2160 O O . VAL A 1 277 ? 23.622 -4.371 25.982 1.00 50.08 303 VAL A O 1
ATOM 2164 N N . SER A 1 278 ? 22.502 -4.920 27.853 1.00 50.97 304 SER A N 1
ATOM 2165 C CA . SER A 1 278 ? 21.972 -6.154 27.280 1.00 51.84 304 SER A CA 1
ATOM 2166 C C . SER A 1 278 ? 20.448 -6.218 27.191 1.00 51.45 304 SER A C 1
ATOM 2167 O O . SER A 1 278 ? 19.896 -7.162 26.625 1.00 52.45 304 SER A O 1
ATOM 2170 N N . GLU A 1 279 ? 19.771 -5.222 27.754 1.00 50.10 305 GLU A N 1
ATOM 2171 C CA . GLU A 1 279 ? 18.311 -5.181 27.721 1.00 47.95 305 GLU A CA 1
ATOM 2172 C C . GLU A 1 279 ? 17.846 -4.102 26.747 1.00 44.47 305 GLU A C 1
ATOM 2173 O O . GLU A 1 279 ? 18.515 -3.079 26.592 1.00 43.39 305 GLU A O 1
ATOM 2179 N N . LEU A 1 280 ? 16.703 -4.322 26.100 1.00 39.58 306 LEU A N 1
ATOM 2180 C CA . LEU A 1 280 ? 16.196 -3.347 25.142 1.00 36.23 306 LEU A CA 1
ATOM 2181 C C . LEU A 1 280 ? 14.813 -2.819 25.502 1.00 32.82 306 LEU A C 1
ATOM 2182 O O . LEU A 1 280 ? 14.142 -2.201 24.677 1.00 30.91 306 LEU A O 1
ATOM 2187 N N . GLY A 1 281 ? 14.388 -3.062 26.735 1.00 30.00 307 GLY A N 1
ATOM 2188 C CA . GLY A 1 281 ? 13.090 -2.582 27.170 1.00 27.76 307 GLY A CA 1
ATOM 2189 C C . GLY A 1 281 ? 11.916 -3.098 26.363 1.00 26.34 307 GLY A C 1
ATOM 2190 O O . GLY A 1 281 ? 11.816 -4.292 26.089 1.00 26.31 307 GLY A O 1
ATOM 2191 N N . LYS A 1 282 ? 11.030 -2.188 25.969 1.00 23.43 308 LYS A N 1
ATOM 2192 C CA . LYS A 1 282 ? 9.843 -2.552 25.210 1.00 23.55 308 LYS A CA 1
ATOM 2193 C C . LYS A 1 282 ? 9.988 -2.314 23.707 1.00 21.45 308 LYS A C 1
ATOM 2194 O O . LYS A 1 282 ? 8.999 -2.290 22.976 1.00 21.40 308 LYS A O 1
ATOM 2200 N N . VAL A 1 283 ? 11.219 -2.133 23.249 1.00 19.73 309 VAL A N 1
ATOM 2201 C CA . VAL A 1 283 ? 11.455 -1.911 21.830 1.00 19.58 309 VAL A CA 1
ATOM 2202 C C . VAL A 1 283 ? 11.014 -3.175 21.108 1.00 18.97 309 VAL A C 1
ATOM 2203 O O . VAL A 1 283 ? 11.491 -4.266 21.413 1.00 20.29 309 VAL A O 1
ATOM 2207 N N . GLU A 1 284 ? 10.090 -3.031 20.168 1.00 16.89 310 GLU A N 1
ATOM 2208 C CA . GLU A 1 284 ? 9.607 -4.187 19.431 1.00 18.65 310 GLU A CA 1
ATOM 2209 C C . GLU A 1 284 ? 9.833 -4.085 17.927 1.00 17.37 310 GLU A C 1
ATOM 2210 O O . GLU A 1 284 ? 9.621 -5.055 17.201 1.00 15.86 310 GLU A O 1
ATOM 2216 N N . THR A 1 285 ? 10.257 -2.912 17.464 1.00 17.03 311 THR A N 1
ATOM 2217 C CA . THR A 1 285 ? 10.524 -2.700 16.041 1.00 15.75 311 THR A CA 1
ATOM 2218 C C . THR A 1 285 ? 11.892 -2.054 15.873 1.00 16.17 311 THR A C 1
ATOM 2219 O O . THR A 1 285 ? 12.179 -1.023 16.484 1.00 15.35 311 THR A O 1
ATOM 2223 N N . VAL A 1 286 ? 12.735 -2.675 15.058 1.00 15.76 312 VAL A N 1
ATOM 2224 C CA . VAL A 1 286 ? 14.072 -2.157 14.785 1.00 16.43 312 VAL A CA 1
ATOM 2225 C C . VAL A 1 286 ? 14.184 -2.085 13.270 1.00 18.16 312 VAL A C 1
ATOM 2226 O O . VAL A 1 286 ? 13.956 -3.076 12.579 1.00 16.62 312 VAL A O 1
ATOM 2230 N N . THR A 1 287 ? 14.520 -0.908 12.756 1.00 17.80 313 THR A N 1
ATOM 2231 C CA . THR A 1 287 ? 14.625 -0.721 11.319 1.00 17.06 313 THR A CA 1
ATOM 2232 C C . THR A 1 287 ? 15.965 -0.108 10.944 1.00 17.89 313 THR A C 1
ATOM 2233 O O . THR A 1 287 ? 16.288 1.003 11.353 1.00 18.00 313 THR A O 1
ATOM 2237 N N . ILE A 1 288 ? 16.748 -0.849 10.169 1.00 16.00 314 ILE A N 1
ATOM 2238 C CA . ILE A 1 288 ? 18.059 -0.385 9.738 1.00 15.00 314 ILE A CA 1
ATOM 2239 C C . ILE A 1 288 ? 18.092 -0.356 8.216 1.00 15.94 314 ILE A C 1
ATOM 2240 O O . ILE A 1 288 ? 17.731 -1.334 7.562 1.00 13.04 314 ILE A O 1
ATOM 2245 N N . ARG A 1 289 ? 18.498 0.778 7.653 1.00 16.00 315 ARG A N 1
ATOM 2246 C CA . ARG A 1 289 ? 18.571 0.913 6.208 1.00 16.31 315 ARG A CA 1
ATOM 2247 C C . ARG A 1 289 ? 19.915 1.505 5.825 1.00 17.06 315 ARG A C 1
ATOM 2248 O O . ARG A 1 289 ? 20.351 2.495 6.410 1.00 16.52 315 ARG A O 1
ATOM 2256 N N . ARG A 1 290 ? 20.557 0.890 4.840 1.00 16.63 316 ARG A N 1
ATOM 2257 C CA . ARG A 1 290 ? 21.840 1.353 4.324 1.00 17.72 316 ARG A CA 1
ATOM 2258 C C . ARG A 1 290 ? 22.871 1.633 5.411 1.00 17.78 316 ARG A C 1
ATOM 2259 O O . ARG A 1 290 ? 23.383 2.749 5.542 1.00 19.44 316 ARG A O 1
ATOM 2267 N N . LEU A 1 291 ? 23.173 0.600 6.189 1.00 16.21 317 LEU A N 1
ATOM 2268 C CA . LEU A 1 291 ? 24.159 0.697 7.257 1.00 17.91 317 LEU A CA 1
ATOM 2269 C C . LEU A 1 291 ? 25.530 0.316 6.709 1.00 19.24 317 LEU A C 1
ATOM 2270 O O . LEU A 1 291 ? 25.690 -0.736 6.093 1.00 19.80 317 LEU A O 1
ATOM 2275 N N . HIS A 1 292 ? 26.518 1.172 6.935 1.00 21.01 318 HIS A N 1
ATOM 2276 C CA . HIS A 1 292 ? 27.871 0.897 6.468 1.00 22.29 318 HIS A CA 1
ATOM 2277 C C . HIS A 1 292 ? 28.791 0.540 7.626 1.00 22.84 318 HIS A C 1
ATOM 2278 O O . HIS A 1 292 ? 29.001 1.347 8.534 1.00 22.75 318 HIS A O 1
ATOM 2285 N N . ILE A 1 293 ? 29.326 -0.678 7.594 1.00 24.13 319 ILE A N 1
ATOM 2286 C CA . ILE A 1 293 ? 30.250 -1.152 8.619 1.00 28.26 319 ILE A CA 1
ATOM 2287 C C . ILE A 1 293 ? 31.594 -1.352 7.924 1.00 31.45 319 ILE A C 1
ATOM 2288 O O . ILE A 1 293 ? 31.825 -2.391 7.310 1.00 30.70 319 ILE A O 1
ATOM 2293 N N . PRO A 1 294 ? 32.494 -0.358 8.009 1.00 34.22 320 PRO A N 1
ATOM 2294 C CA . PRO A 1 294 ? 33.822 -0.413 7.386 1.00 39.23 320 PRO A CA 1
ATOM 2295 C C . PRO A 1 294 ? 34.599 -1.708 7.615 1.00 44.01 320 PRO A C 1
ATOM 2296 O O . PRO A 1 294 ? 34.807 -2.489 6.686 1.00 45.23 320 PRO A O 1
ATOM 2300 N N . GLN A 1 295 ? 35.032 -1.937 8.848 1.00 48.85 321 GLN A N 1
ATOM 2301 C CA . GLN A 1 295 ? 35.791 -3.142 9.149 1.00 54.88 321 GLN A CA 1
ATOM 2302 C C . GLN A 1 295 ? 35.138 -3.931 10.274 1.00 58.85 321 GLN A C 1
ATOM 2303 O O . GLN A 1 295 ? 35.342 -3.649 11.456 1.00 58.50 321 GLN A O 1
ATOM 2309 N N . PHE A 1 296 ? 34.348 -4.925 9.884 1.00 63.40 322 PHE A N 1
ATOM 2310 C CA . PHE A 1 296 ? 33.630 -5.761 10.833 1.00 67.77 322 PHE A CA 1
ATOM 2311 C C . PHE A 1 296 ? 34.558 -6.624 11.688 1.00 70.18 322 PHE A C 1
ATOM 2312 O O . PHE A 1 296 ? 34.144 -7.151 12.722 1.00 70.35 322 PHE A O 1
ATOM 2320 N N . TYR A 1 297 ? 35.810 -6.772 11.261 1.00 73.13 323 TYR A N 1
ATOM 2321 C CA . TYR A 1 297 ? 36.759 -7.578 12.019 1.00 75.88 323 TYR A CA 1
ATOM 2322 C C . TYR A 1 297 ? 37.273 -6.805 13.232 1.00 77.38 323 TYR A C 1
ATOM 2323 O O . TYR A 1 297 ? 38.105 -7.304 13.995 1.00 78.06 323 TYR A O 1
ATOM 2332 N N . LEU A 1 298 ? 36.761 -5.589 13.410 1.00 78.97 324 LEU A N 1
ATOM 2333 C CA . LEU A 1 298 ? 37.157 -4.740 14.530 1.00 80.56 324 LEU A CA 1
ATOM 2334 C C . LEU A 1 298 ? 36.125 -4.730 15.656 1.00 81.58 324 LEU A C 1
ATOM 2335 O O . LEU A 1 298 ? 36.105 -3.814 16.480 1.00 81.57 324 LEU A O 1
ATOM 2340 N N . PHE A 1 299 ? 35.265 -5.745 15.685 1.00 82.73 325 PHE A N 1
ATOM 2341 C CA . PHE A 1 299 ? 34.249 -5.860 16.728 1.00 83.62 325 PHE A CA 1
ATOM 2342 C C . PHE A 1 299 ? 34.558 -7.076 17.597 1.00 84.06 325 PHE A C 1
ATOM 2343 O O . PHE A 1 299 ? 35.177 -8.032 17.131 1.00 84.13 325 PHE A O 1
ATOM 2351 N N . TYR A 1 300 ? 34.129 -7.041 18.856 1.00 84.55 326 TYR A N 1
ATOM 2352 C CA . TYR A 1 300 ? 34.378 -8.155 19.768 1.00 84.97 326 TYR A CA 1
ATOM 2353 C C . TYR A 1 300 ? 33.330 -9.251 19.595 1.00 84.55 326 TYR A C 1
ATOM 2354 O O . TYR A 1 300 ? 32.561 -9.235 18.635 1.00 84.53 326 TYR A O 1
ATOM 2363 N N . ASP A 1 301 ? 33.307 -10.206 20.520 1.00 84.03 327 ASP A N 1
ATOM 2364 C CA . ASP A 1 301 ? 32.335 -11.292 20.456 1.00 83.30 327 ASP A CA 1
ATOM 2365 C C . ASP A 1 301 ? 30.946 -10.709 20.681 1.00 82.70 327 ASP A C 1
ATOM 2366 O O . ASP A 1 301 ? 30.444 -10.683 21.805 1.00 82.71 327 ASP A O 1
ATOM 2371 N N . LEU A 1 302 ? 30.338 -10.234 19.599 1.00 81.99 328 LEU A N 1
ATOM 2372 C CA . LEU A 1 302 ? 29.014 -9.628 19.651 1.00 81.24 328 LEU A CA 1
ATOM 2373 C C . LEU A 1 302 ? 27.919 -10.641 19.966 1.00 80.30 328 LEU A C 1
ATOM 2374 O O . LEU A 1 302 ? 27.162 -11.042 19.083 1.00 80.27 328 LEU A O 1
ATOM 2379 N N . SER A 1 303 ? 27.841 -11.051 21.227 1.00 79.04 329 SER A N 1
ATOM 2380 C CA . SER A 1 303 ? 26.833 -12.010 21.658 1.00 78.03 329 SER A CA 1
ATOM 2381 C C . SER A 1 303 ? 25.810 -11.295 22.531 1.00 77.36 329 SER A C 1
ATOM 2382 O O . SER A 1 303 ? 24.738 -11.830 22.824 1.00 77.33 329 SER A O 1
ATOM 2385 N N . THR A 1 304 ? 26.155 -10.080 22.945 1.00 76.22 330 THR A N 1
ATOM 2386 C CA . THR A 1 304 ? 25.275 -9.277 23.783 1.00 74.95 330 THR A CA 1
ATOM 2387 C C . THR A 1 304 ? 24.012 -8.901 23.024 1.00 74.21 330 THR A C 1
ATOM 2388 O O . THR A 1 304 ? 22.942 -8.756 23.615 1.00 74.84 330 THR A O 1
ATOM 2392 N N . VAL A 1 305 ? 24.139 -8.743 21.710 1.00 72.63 331 VAL A N 1
ATOM 2393 C CA . VAL A 1 305 ? 22.998 -8.386 20.876 1.00 71.10 331 VAL A CA 1
ATOM 2394 C C . VAL A 1 305 ? 21.957 -9.502 20.864 1.00 69.31 331 VAL A C 1
ATOM 2395 O O . VAL A 1 305 ? 20.813 -9.287 20.470 1.00 70.01 331 VAL A O 1
ATOM 2399 N N . TYR A 1 306 ? 22.363 -10.694 21.292 1.00 66.72 332 TYR A N 1
ATOM 2400 C CA . TYR A 1 306 ? 21.461 -11.839 21.338 1.00 64.12 332 TYR A CA 1
ATOM 2401 C C . TYR A 1 306 ? 20.388 -11.614 22.397 1.00 62.25 332 TYR A C 1
ATOM 2402 O O . TYR A 1 306 ? 19.217 -11.923 22.180 1.00 62.33 332 TYR A O 1
ATOM 2411 N N . SER A 1 307 ? 20.795 -11.078 23.543 1.00 60.09 333 SER A N 1
ATOM 2412 C CA . SER A 1 307 ? 19.861 -10.805 24.631 1.00 57.75 333 SER A CA 1
ATOM 2413 C C . SER A 1 307 ? 19.124 -9.497 24.371 1.00 55.19 333 SER A C 1
ATOM 2414 O O . SER A 1 307 ? 18.073 -9.237 24.954 1.00 56.01 333 SER A O 1
ATOM 2417 N N . LEU A 1 308 ? 19.688 -8.676 23.493 1.00 51.93 334 LEU A N 1
ATOM 2418 C CA . LEU A 1 308 ? 19.100 -7.385 23.156 1.00 48.80 334 LEU A CA 1
ATOM 2419 C C . LEU A 1 308 ? 17.825 -7.488 22.328 1.00 45.78 334 LEU A C 1
ATOM 2420 O O . LEU A 1 308 ? 16.868 -6.750 22.561 1.00 45.94 334 LEU A O 1
ATOM 2425 N N . LEU A 1 309 ? 17.806 -8.412 21.372 1.00 40.86 335 LEU A N 1
ATOM 2426 C CA . LEU A 1 309 ? 16.658 -8.544 20.483 1.00 36.49 335 LEU A CA 1
ATOM 2427 C C . LEU A 1 309 ? 15.670 -9.680 20.750 1.00 33.50 335 LEU A C 1
ATOM 2428 O O . LEU A 1 309 ? 14.824 -9.961 19.907 1.00 30.30 335 LEU A O 1
ATOM 2433 N N . GLU A 1 310 ? 15.754 -10.313 21.916 1.00 31.61 336 GLU A N 1
ATOM 2434 C CA . GLU A 1 310 ? 14.861 -11.424 22.257 1.00 30.52 336 GLU A CA 1
ATOM 2435 C C . GLU A 1 310 ? 13.365 -11.115 22.236 1.00 29.13 336 GLU A C 1
ATOM 2436 O O . GLU A 1 310 ? 12.546 -12.002 21.969 1.00 28.72 336 GLU A O 1
ATOM 2442 N N . LYS A 1 311 ? 12.998 -9.868 22.518 1.00 25.43 337 LYS A N 1
ATOM 2443 C CA . LYS A 1 311 ? 11.592 -9.491 22.537 1.00 23.50 337 LYS A CA 1
ATOM 2444 C C . LYS A 1 311 ? 11.159 -8.694 21.310 1.00 20.97 337 LYS A C 1
ATOM 2445 O O . LYS A 1 311 ? 9.989 -8.336 21.186 1.00 19.83 337 LYS A O 1
ATOM 2451 N N . VAL A 1 312 ? 12.090 -8.416 20.401 1.00 18.14 338 VAL A N 1
ATOM 2452 C CA . VAL A 1 312 ? 11.747 -7.640 19.207 1.00 16.85 338 VAL A CA 1
ATOM 2453 C C . VAL A 1 312 ? 10.826 -8.438 18.283 1.00 16.17 338 VAL A C 1
ATOM 2454 O O . VAL A 1 312 ? 11.070 -9.615 18.018 1.00 15.27 338 VAL A O 1
ATOM 2458 N N . LYS A 1 313 ? 9.774 -7.789 17.790 1.00 16.87 339 LYS A N 1
ATOM 2459 C CA . LYS A 1 313 ? 8.813 -8.443 16.911 1.00 16.45 339 LYS A CA 1
ATOM 2460 C C . LYS A 1 313 ? 9.010 -8.176 15.422 1.00 15.44 339 LYS A C 1
ATOM 2461 O O . LYS A 1 313 ? 8.592 -8.980 14.594 1.00 13.65 339 LYS A O 1
ATOM 2467 N N . ARG A 1 314 ? 9.610 -7.037 15.083 1.00 14.58 340 ARG A N 1
ATOM 2468 C CA . ARG A 1 314 ? 9.836 -6.690 13.680 1.00 14.71 340 ARG A CA 1
ATOM 2469 C C . ARG A 1 314 ? 11.245 -6.157 13.498 1.00 15.11 340 ARG A C 1
ATOM 2470 O O . ARG A 1 314 ? 11.673 -5.267 14.230 1.00 13.58 340 ARG A O 1
ATOM 2478 N N . ILE A 1 315 ? 11.964 -6.708 12.525 1.00 13.39 341 ILE A N 1
ATOM 2479 C CA . ILE A 1 315 ? 13.327 -6.269 12.245 1.00 11.71 341 ILE A CA 1
ATOM 2480 C C . ILE A 1 315 ? 13.506 -6.096 10.748 1.00 13.28 341 ILE A C 1
ATOM 2481 O O . ILE A 1 315 ? 13.104 -6.950 9.957 1.00 12.44 341 ILE A O 1
ATOM 2486 N N . THR A 1 316 ? 14.101 -4.975 10.366 1.00 12.16 342 THR A N 1
ATOM 2487 C CA . THR A 1 316 ? 14.388 -4.703 8.969 1.00 13.77 342 THR A CA 1
ATOM 2488 C C . THR A 1 316 ? 15.853 -4.313 8.906 1.00 13.45 342 THR A C 1
ATOM 2489 O O . THR A 1 316 ? 16.293 -3.442 9.656 1.00 14.48 342 THR A O 1
ATOM 2493 N N . VAL A 1 317 ? 16.616 -4.988 8.051 1.00 13.80 343 VAL A N 1
ATOM 2494 C CA . VAL A 1 317 ? 18.022 -4.643 7.849 1.00 14.40 343 VAL A CA 1
ATOM 2495 C C . VAL A 1 317 ? 18.129 -4.665 6.334 1.00 16.12 343 VAL A C 1
ATOM 2496 O O . VAL A 1 317 ? 18.382 -5.713 5.725 1.00 17.35 343 VAL A O 1
ATOM 2500 N N . GLU A 1 318 ? 17.904 -3.496 5.745 1.00 16.42 344 GLU A N 1
ATOM 2501 C CA . GLU A 1 318 ? 17.886 -3.319 4.301 1.00 17.20 344 GLU A CA 1
ATOM 2502 C C . GLU A 1 318 ? 19.147 -2.715 3.694 1.00 16.37 344 GLU A C 1
ATOM 2503 O O . GLU A 1 318 ? 19.747 -1.804 4.262 1.00 16.41 344 GLU A O 1
ATOM 2509 N N . ASN A 1 319 ? 19.532 -3.239 2.534 1.00 15.55 345 ASN A N 1
ATOM 2510 C CA . ASN A 1 319 ? 20.688 -2.745 1.788 1.00 16.88 345 ASN A CA 1
ATOM 2511 C C . ASN A 1 319 ? 21.886 -2.454 2.686 1.00 15.48 345 ASN A C 1
ATOM 2512 O O . ASN A 1 319 ? 22.444 -1.354 2.659 1.00 16.24 345 ASN A O 1
ATOM 2517 N N . SER A 1 320 ? 22.287 -3.451 3.469 1.00 14.95 346 SER A N 1
ATOM 2518 C CA . SER A 1 320 ? 23.414 -3.299 4.377 1.00 15.11 346 SER A CA 1
ATOM 2519 C C . SER A 1 320 ? 24.464 -4.402 4.229 1.00 15.52 346 SER A C 1
ATOM 2520 O O . SER A 1 320 ? 25.170 -4.732 5.186 1.00 14.91 346 SER A O 1
ATOM 2523 N N . LYS A 1 321 ? 24.548 -4.971 3.030 1.00 16.17 347 LYS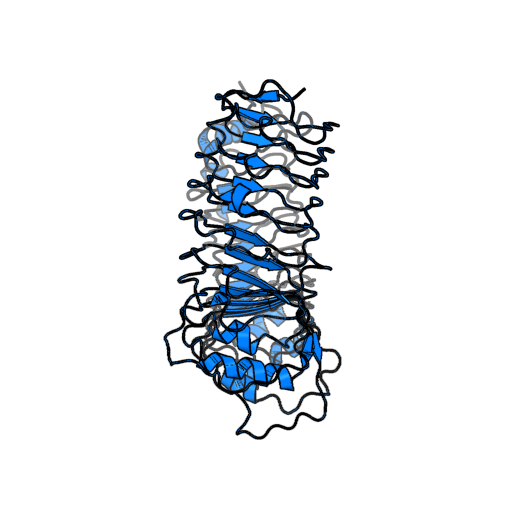 A N 1
ATOM 2524 C CA . LYS A 1 321 ? 25.523 -6.013 2.710 1.00 18.85 347 LYS A CA 1
ATOM 2525 C C . LYS A 1 321 ? 25.505 -7.227 3.631 1.00 19.28 347 LYS A C 1
ATOM 2526 O O . LYS A 1 321 ? 26.550 -7.799 3.952 1.00 18.64 347 LYS A O 1
ATOM 2532 N N . VAL A 1 322 ? 24.310 -7.628 4.045 1.00 16.70 348 VAL A N 1
ATOM 2533 C CA . VAL A 1 322 ? 24.165 -8.783 4.920 1.00 16.83 348 VAL A CA 1
ATOM 2534 C C . VAL A 1 322 ? 24.270 -10.053 4.082 1.00 15.81 348 VAL A C 1
ATOM 2535 O O . VAL A 1 322 ? 23.605 -10.170 3.059 1.00 16.62 348 VAL A O 1
ATOM 2539 N N . PHE A 1 323 ? 25.111 -10.997 4.494 1.00 16.89 349 PHE A N 1
ATOM 2540 C CA . PHE A 1 323 ? 25.232 -12.244 3.743 1.00 17.80 349 PHE A CA 1
ATOM 2541 C C . PHE A 1 323 ? 24.979 -13.427 4.652 1.00 17.99 349 PHE A C 1
ATOM 2542 O O . PHE A 1 323 ? 24.906 -14.574 4.198 1.00 17.64 349 PHE A O 1
ATOM 2550 N N . LEU A 1 324 ? 24.822 -13.142 5.939 1.00 17.61 350 LEU A N 1
ATOM 2551 C CA . LEU A 1 324 ? 24.596 -14.197 6.910 1.00 19.04 350 LEU A CA 1
ATOM 2552 C C . LEU A 1 324 ? 24.040 -13.703 8.235 1.00 19.17 350 LEU A C 1
ATOM 2553 O O . LEU A 1 324 ? 24.477 -12.683 8.769 1.00 19.63 350 LEU A O 1
ATOM 2558 N N . VAL A 1 325 ? 23.061 -14.441 8.746 1.00 19.92 351 VAL A N 1
ATOM 2559 C CA . VAL A 1 325 ? 22.447 -14.183 10.045 1.00 20.84 351 VAL A CA 1
ATOM 2560 C C . VAL A 1 325 ? 22.785 -15.498 10.735 1.00 21.89 351 VAL A C 1
ATOM 2561 O O . VAL A 1 325 ? 22.102 -16.499 10.539 1.00 22.99 351 VAL A O 1
ATOM 2565 N N . PRO A 1 326 ? 23.854 -15.518 11.543 1.00 22.32 352 PRO A N 1
ATOM 2566 C CA . PRO A 1 326 ? 24.227 -16.764 12.214 1.00 22.38 352 PRO A CA 1
ATOM 2567 C C . PRO A 1 326 ? 23.093 -17.477 12.949 1.00 21.86 352 PRO A C 1
ATOM 2568 O O . PRO A 1 326 ? 22.267 -16.852 13.615 1.00 20.81 352 PRO A O 1
ATOM 2572 N N . CYS A 1 327 ? 23.067 -18.798 12.798 1.00 21.26 353 CYS A N 1
ATOM 2573 C CA . CYS A 1 327 ? 22.053 -19.648 13.408 1.00 22.04 353 CYS A CA 1
ATOM 2574 C C . CYS A 1 327 ? 21.771 -19.355 14.877 1.00 21.73 353 CYS A C 1
ATOM 2575 O O . CYS A 1 327 ? 20.616 -19.172 15.259 1.00 20.56 353 CYS A O 1
ATOM 2578 N N . SER A 1 328 ? 22.813 -19.305 15.703 1.00 21.47 354 SER A N 1
ATOM 2579 C CA . SER A 1 328 ? 22.613 -19.054 17.126 1.00 23.12 354 SER A CA 1
ATOM 2580 C C . SER A 1 328 ? 21.922 -17.718 17.382 1.00 23.46 354 SER A C 1
ATOM 2581 O O . SER A 1 328 ? 21.146 -17.583 18.329 1.00 22.44 354 SER A O 1
ATOM 2584 N N . PHE A 1 329 ? 22.193 -16.733 16.533 1.00 23.25 355 PHE A N 1
ATOM 2585 C CA . PHE A 1 329 ? 21.561 -15.429 16.681 1.00 22.83 355 PHE A CA 1
ATOM 2586 C C . PHE A 1 329 ? 20.086 -15.552 16.305 1.00 21.01 355 PHE A C 1
ATOM 2587 O O . PHE A 1 329 ? 19.212 -15.044 17.004 1.00 21.03 355 PHE A O 1
ATOM 2595 N N . SER A 1 330 ? 19.818 -16.236 15.198 1.00 18.67 356 SER A N 1
ATOM 2596 C CA . SER A 1 330 ? 18.452 -16.439 14.729 1.00 19.39 356 SER A CA 1
ATOM 2597 C C . SER A 1 330 ? 17.614 -17.201 15.758 1.00 19.31 356 SER A C 1
ATOM 2598 O O . SER A 1 330 ? 16.418 -16.952 15.900 1.00 18.18 356 SER A O 1
ATOM 2601 N N . GLN A 1 331 ? 18.242 -18.128 16.475 1.00 19.09 357 GLN A N 1
ATOM 2602 C CA . GLN A 1 331 ? 17.527 -18.914 17.480 1.00 20.58 357 GLN A CA 1
ATOM 2603 C C . GLN A 1 331 ? 17.142 -18.080 18.696 1.00 20.23 357 GLN A C 1
ATOM 2604 O O . GLN A 1 331 ? 16.224 -18.439 19.429 1.00 21.81 357 GLN A O 1
ATOM 2610 N N . HIS A 1 332 ? 17.849 -16.974 18.910 1.00 20.65 358 HIS A N 1
ATOM 2611 C CA . HIS A 1 332 ? 17.565 -16.087 20.035 1.00 22.46 358 HIS A CA 1
ATOM 2612 C C . HIS A 1 332 ? 16.439 -15.085 19.776 1.00 21.51 358 HIS A C 1
ATOM 2613 O O . HIS A 1 332 ? 15.932 -14.470 20.711 1.00 21.92 358 HIS A O 1
ATOM 2620 N N . LEU A 1 333 ? 16.055 -14.912 18.515 1.00 19.57 359 LEU A N 1
ATOM 2621 C CA . LEU A 1 333 ? 14.989 -13.972 18.165 1.00 19.17 359 LEU A CA 1
ATOM 2622 C C . LEU A 1 333 ? 13.667 -14.710 18.287 1.00 19.43 359 LEU A C 1
ATOM 2623 O O . LEU A 1 333 ? 12.965 -14.927 17.303 1.00 16.87 359 LEU A O 1
ATOM 2628 N N . LYS A 1 334 ? 13.341 -15.090 19.519 1.00 20.46 360 LYS A N 1
ATOM 2629 C CA . LYS A 1 334 ? 12.139 -15.856 19.821 1.00 21.08 360 LYS A CA 1
ATOM 2630 C C . LYS A 1 334 ? 10.801 -15.168 19.595 1.00 20.20 360 LYS A C 1
ATOM 2631 O O . LYS A 1 334 ? 9.794 -15.842 19.386 1.00 19.96 360 LYS A O 1
ATOM 2637 N N . SER A 1 335 ? 10.773 -13.841 19.639 1.00 18.59 361 SER A N 1
ATOM 2638 C CA . SER A 1 335 ? 9.509 -13.125 19.450 1.00 19.03 361 SER A CA 1
ATOM 2639 C C . SER A 1 335 ? 9.336 -12.548 18.052 1.00 17.33 361 SER A C 1
ATOM 2640 O O . SER A 1 335 ? 8.273 -12.030 17.716 1.00 15.58 361 SER A O 1
ATOM 2643 N N . LEU A 1 336 ? 10.373 -12.652 17.230 1.00 14.89 362 LEU A N 1
ATOM 2644 C CA . LEU A 1 336 ? 10.328 -12.092 15.883 1.00 14.42 362 LEU A CA 1
ATOM 2645 C C . LEU A 1 336 ? 9.192 -12.636 15.005 1.00 14.73 362 LEU A C 1
ATOM 2646 O O . LEU A 1 336 ? 9.049 -13.847 14.832 1.00 14.02 362 LEU A O 1
ATOM 2651 N N . GLU A 1 337 ? 8.390 -11.729 14.449 1.00 13.28 363 GLU A N 1
ATOM 2652 C CA . GLU A 1 337 ? 7.276 -12.109 13.580 1.00 15.32 363 GLU A CA 1
ATOM 2653 C C . GLU A 1 337 ? 7.466 -11.651 12.139 1.00 14.47 363 GLU A C 1
ATOM 2654 O O . GLU A 1 337 ? 6.923 -12.254 11.214 1.00 14.66 363 GLU A O 1
ATOM 2660 N N . PHE A 1 338 ? 8.242 -10.583 11.961 1.00 13.85 364 PHE A N 1
ATOM 2661 C CA . PHE A 1 338 ? 8.500 -9.999 10.645 1.00 11.75 364 PHE A CA 1
ATOM 2662 C C . PHE A 1 338 ? 9.993 -9.739 10.500 1.00 12.02 364 PHE A C 1
ATOM 2663 O O . PHE A 1 338 ? 10.611 -9.132 11.382 1.00 10.05 364 PHE A O 1
ATOM 2671 N N . LEU A 1 339 ? 10.571 -10.197 9.392 1.00 11.00 365 LEU A N 1
ATOM 2672 C CA . LEU A 1 339 ? 11.998 -10.004 9.121 1.00 10.88 365 LEU A CA 1
ATOM 2673 C C . LEU A 1 339 ? 12.165 -9.604 7.659 1.00 11.72 365 LEU A C 1
ATOM 2674 O O . LEU A 1 339 ? 11.778 -10.345 6.758 1.00 10.27 365 LEU A O 1
ATOM 2679 N N . ASP A 1 340 ? 12.750 -8.432 7.435 1.00 12.70 366 ASP A N 1
ATOM 2680 C CA . ASP A 1 340 ? 12.957 -7.911 6.086 1.00 13.87 366 ASP A CA 1
ATOM 2681 C C . ASP A 1 340 ? 14.458 -7.738 5.866 1.00 13.74 366 ASP A C 1
ATOM 2682 O O . ASP A 1 340 ? 15.097 -6.923 6.542 1.00 13.18 366 ASP A O 1
ATOM 2687 N N . LEU A 1 341 ? 15.015 -8.525 4.949 1.00 12.56 367 LEU A N 1
ATOM 2688 C CA . LEU A 1 341 ? 16.436 -8.455 4.617 1.00 13.31 367 LEU A CA 1
ATOM 2689 C C . LEU A 1 341 ? 16.606 -8.063 3.148 1.00 14.33 367 LEU A C 1
ATOM 2690 O O . LEU A 1 341 ? 17.512 -8.546 2.472 1.00 13.86 367 LEU A O 1
ATOM 2695 N N . SER A 1 342 ? 15.735 -7.181 2.665 1.00 14.20 368 SER A N 1
ATOM 2696 C CA . SER A 1 342 ? 15.780 -6.721 1.276 1.00 15.35 368 SER A CA 1
ATOM 2697 C C . SER A 1 342 ? 17.118 -6.098 0.864 1.00 15.29 368 SER A C 1
ATOM 2698 O O . SER A 1 342 ? 17.794 -5.461 1.671 1.00 14.50 368 SER A O 1
ATOM 2701 N N . GLU A 1 343 ? 17.478 -6.288 -0.402 1.00 13.61 369 GLU A N 1
ATOM 2702 C CA . GLU A 1 343 ? 18.689 -5.708 -0.980 1.00 16.95 369 GLU A CA 1
ATOM 2703 C C . GLU A 1 343 ? 19.989 -6.051 -0.284 1.00 15.83 369 GLU A C 1
ATOM 2704 O O . GLU A 1 343 ? 20.815 -5.180 -0.024 1.00 18.00 369 GLU A O 1
ATOM 2710 N N . ASN A 1 344 ? 20.183 -7.332 -0.005 1.00 16.10 370 ASN A N 1
ATOM 2711 C CA . ASN A 1 344 ? 21.400 -7.770 0.651 1.00 15.29 370 ASN A CA 1
ATOM 2712 C C . ASN A 1 344 ? 22.126 -8.803 -0.206 1.00 14.97 370 ASN A C 1
ATOM 2713 O O . ASN A 1 344 ? 21.915 -8.851 -1.414 1.00 15.23 370 ASN A O 1
ATOM 2718 N N . LEU A 1 345 ? 22.967 -9.625 0.411 1.00 15.62 371 LEU A N 1
ATOM 2719 C CA . LEU A 1 345 ? 23.766 -10.598 -0.332 1.00 17.50 371 LEU A CA 1
ATOM 2720 C C . LEU A 1 345 ? 23.479 -12.056 0.012 1.00 16.46 371 LEU A C 1
ATOM 2721 O O . LEU A 1 345 ? 24.367 -12.905 -0.085 1.00 17.16 371 LEU A O 1
ATOM 2726 N N . MET A 1 346 ? 22.243 -12.354 0.401 1.00 15.74 372 MET A N 1
ATOM 2727 C CA . MET A 1 346 ? 21.884 -13.717 0.770 1.00 15.99 372 MET A CA 1
ATOM 2728 C C . MET A 1 346 ? 21.862 -14.705 -0.392 1.00 14.82 372 MET A C 1
ATOM 2729 O O . MET A 1 346 ? 21.294 -14.424 -1.448 1.00 15.80 372 MET A O 1
ATOM 2734 N N . VAL A 1 347 ? 22.492 -15.858 -0.183 1.00 15.40 373 VAL A N 1
ATOM 2735 C CA . VAL A 1 347 ? 22.493 -16.940 -1.162 1.00 17.18 373 VAL A CA 1
ATOM 2736 C C . VAL A 1 347 ? 22.067 -18.159 -0.359 1.00 16.69 373 VAL A C 1
ATOM 2737 O O . VAL A 1 347 ? 22.251 -18.194 0.859 1.00 16.17 373 VAL A O 1
ATOM 2741 N N . GLU A 1 348 ? 21.498 -19.149 -1.033 1.00 16.19 374 GLU A N 1
ATOM 2742 C CA . GLU A 1 348 ? 21.001 -20.347 -0.373 1.00 18.02 374 GLU A CA 1
ATOM 2743 C C . GLU A 1 348 ? 21.874 -20.992 0.703 1.00 17.37 374 GLU A C 1
ATOM 2744 O O . GLU A 1 348 ? 21.392 -21.251 1.803 1.00 15.31 374 GLU A O 1
ATOM 2750 N N . GLU A 1 349 ? 23.145 -21.246 0.405 1.00 20.28 375 GLU A N 1
ATOM 2751 C CA . GLU A 1 349 ? 24.024 -21.893 1.389 1.00 22.45 375 GLU A CA 1
ATOM 2752 C C . GLU A 1 349 ? 24.064 -21.193 2.740 1.00 20.03 375 GLU A C 1
ATOM 2753 O O . GLU A 1 349 ? 24.098 -21.849 3.781 1.00 19.35 375 GLU A O 1
ATOM 2759 N N . TYR A 1 350 ? 24.069 -19.864 2.725 1.00 17.30 376 TYR A N 1
ATOM 2760 C CA . TYR A 1 350 ? 24.110 -19.119 3.971 1.00 16.38 376 TYR A CA 1
ATOM 2761 C C . TYR A 1 350 ? 22.722 -18.962 4.576 1.00 15.61 376 TYR A C 1
ATOM 2762 O O . TYR A 1 350 ? 22.581 -18.912 5.797 1.00 15.29 376 TYR A O 1
ATOM 2771 N N . LEU A 1 351 ? 21.697 -18.899 3.730 1.00 14.63 377 LEU A N 1
ATOM 2772 C CA . LEU A 1 351 ? 20.327 -18.803 4.222 1.00 15.64 377 LEU A CA 1
ATOM 2773 C C . LEU A 1 351 ? 20.014 -20.089 4.992 1.00 15.67 377 LEU A C 1
ATOM 2774 O O . LEU A 1 351 ? 19.211 -20.088 5.923 1.00 16.50 377 LEU A O 1
ATOM 2779 N N . LYS A 1 352 ? 20.660 -21.185 4.601 1.00 15.39 378 LYS A N 1
ATOM 2780 C CA . LYS A 1 352 ? 20.433 -22.467 5.259 1.00 18.47 378 LYS A CA 1
ATOM 2781 C C . LYS A 1 352 ? 20.913 -22.425 6.710 1.00 17.54 378 LYS A C 1
ATOM 2782 O O . LYS A 1 352 ? 20.328 -23.072 7.586 1.00 18.51 378 LYS A O 1
ATOM 2788 N N . ASN A 1 353 ? 21.967 -21.655 6.971 1.00 16.26 379 ASN A N 1
ATOM 2789 C CA . ASN A 1 353 ? 22.470 -21.516 8.335 1.00 16.38 379 ASN A CA 1
ATOM 2790 C C . ASN A 1 353 ? 21.620 -20.495 9.082 1.00 15.78 379 ASN A C 1
ATOM 2791 O O . ASN A 1 353 ? 21.334 -20.661 10.264 1.00 16.30 379 ASN A O 1
ATOM 2796 N N . SER A 1 354 ? 21.212 -19.443 8.376 1.00 15.26 380 SER A N 1
ATOM 2797 C CA . SER A 1 354 ? 20.397 -18.382 8.957 1.00 16.77 380 SER A CA 1
ATOM 2798 C C . SER A 1 354 ? 19.032 -18.909 9.383 1.00 17.71 380 SER A C 1
ATOM 2799 O O . SER A 1 354 ? 18.493 -18.504 10.410 1.00 19.67 380 SER A O 1
ATOM 2802 N N . ALA A 1 355 ? 18.472 -19.807 8.582 1.00 18.43 381 ALA A N 1
ATOM 2803 C CA . ALA A 1 355 ? 17.168 -20.379 8.885 1.00 17.98 381 ALA A CA 1
ATOM 2804 C C . ALA A 1 355 ? 17.330 -21.814 9.363 1.00 17.45 381 ALA A C 1
ATOM 2805 O O . ALA A 1 355 ? 16.701 -22.727 8.829 1.00 17.15 381 ALA A O 1
ATOM 2807 N N . CYS A 1 356 ? 18.185 -22.006 10.363 1.00 18.71 382 CYS A N 1
ATOM 2808 C CA . CYS A 1 356 ? 18.430 -23.334 10.923 1.00 20.61 382 CYS A CA 1
ATOM 2809 C C . CYS A 1 356 ? 17.226 -23.835 11.729 1.00 22.70 382 CYS A C 1
ATOM 2810 O O . CYS A 1 356 ? 16.310 -23.069 12.043 1.00 20.28 382 CYS A O 1
ATOM 2813 N N . LYS A 1 357 ? 17.261 -25.122 12.069 1.00 23.46 383 LYS A N 1
ATOM 2814 C CA . LYS A 1 357 ? 16.210 -25.803 12.827 1.00 28.48 383 LYS A CA 1
ATOM 2815 C C . LYS A 1 357 ? 15.259 -24.934 13.654 1.00 29.44 383 LYS A C 1
ATOM 2816 O O . LYS A 1 357 ? 14.062 -24.868 13.361 1.00 34.64 383 LYS A O 1
ATOM 2822 N N . GLY A 1 358 ? 15.772 -24.280 14.690 1.00 28.70 384 GLY A N 1
ATOM 2823 C CA . GLY A 1 358 ? 14.906 -23.454 15.523 1.00 24.01 384 GLY A CA 1
ATOM 2824 C C . GLY A 1 358 ? 15.044 -21.949 15.331 1.00 22.26 384 GLY A C 1
ATOM 2825 O O . GLY A 1 358 ? 14.814 -21.165 16.258 1.00 21.23 384 GLY A O 1
ATOM 2826 N N . ALA A 1 359 ? 15.421 -21.535 14.128 1.00 18.93 385 ALA A N 1
ATOM 2827 C CA . ALA A 1 359 ? 15.585 -20.115 13.832 1.00 16.64 385 ALA A CA 1
ATOM 2828 C C . ALA A 1 359 ? 14.238 -19.403 13.751 1.00 17.47 385 ALA A C 1
ATOM 2829 O O . ALA A 1 359 ? 13.232 -20.015 13.406 1.00 16.77 385 ALA A O 1
ATOM 2831 N N . TRP A 1 360 ? 14.233 -18.113 14.078 1.00 16.79 386 TRP A N 1
ATOM 2832 C CA . TRP A 1 360 ? 13.030 -17.283 14.003 1.00 16.02 386 TRP A CA 1
ATOM 2833 C C . TRP A 1 360 ? 11.765 -18.117 14.228 1.00 15.80 386 TRP A C 1
ATOM 2834 O O . TRP A 1 360 ? 10.887 -18.158 13.373 1.00 15.08 386 TRP A O 1
ATOM 2845 N N . PRO A 1 361 ? 11.648 -18.765 15.401 1.00 17.44 387 PRO A N 1
ATOM 2846 C CA . PRO A 1 361 ? 10.517 -19.621 15.789 1.00 19.67 387 PRO A CA 1
ATOM 2847 C C . PRO A 1 361 ? 9.121 -19.086 15.489 1.00 18.23 387 PRO A C 1
ATOM 2848 O O . PRO A 1 361 ? 8.274 -19.795 14.949 1.00 19.44 387 PRO A O 1
ATOM 2852 N N . SER A 1 362 ? 8.888 -17.834 15.863 1.00 17.20 388 SER A N 1
ATOM 2853 C CA . SER A 1 362 ? 7.589 -17.200 15.675 1.00 17.25 388 SER A CA 1
ATOM 2854 C C . SER A 1 362 ? 7.408 -16.478 14.346 1.00 15.67 388 SER A C 1
ATOM 2855 O O . SER A 1 362 ? 6.359 -15.875 14.123 1.00 15.36 388 SER A O 1
ATOM 2858 N N . LEU A 1 363 ? 8.396 -16.545 13.458 1.00 14.12 389 LEU A N 1
ATOM 2859 C CA . LEU A 1 363 ? 8.301 -15.808 12.195 1.00 14.06 389 LEU A CA 1
ATOM 2860 C C . LEU A 1 363 ? 7.090 -16.100 11.310 1.00 13.25 389 LEU A C 1
ATOM 2861 O O . LEU A 1 363 ? 6.789 -17.256 11.000 1.00 14.25 389 LEU A O 1
ATOM 2866 N N . GLN A 1 364 ? 6.400 -15.037 10.898 1.00 13.09 390 GLN A N 1
ATOM 2867 C CA . GLN A 1 364 ? 5.229 -15.162 10.034 1.00 14.24 390 GLN A CA 1
ATOM 2868 C C . GLN A 1 364 ? 5.506 -14.596 8.648 1.00 13.86 390 GLN A C 1
ATOM 2869 O O . GLN A 1 364 ? 4.988 -15.091 7.655 1.00 15.00 390 GLN A O 1
ATOM 2875 N N . THR A 1 365 ? 6.328 -13.552 8.596 1.00 12.36 391 THR A N 1
ATOM 2876 C CA . THR A 1 365 ? 6.649 -12.877 7.344 1.00 12.76 391 THR A CA 1
ATOM 2877 C C . THR A 1 365 ? 8.148 -12.738 7.128 1.00 11.80 391 THR A C 1
ATOM 2878 O O . THR A 1 365 ? 8.862 -12.218 7.986 1.00 12.67 391 THR A O 1
ATOM 2882 N N . LEU A 1 366 ? 8.616 -13.188 5.972 1.00 11.41 392 LEU A N 1
ATOM 2883 C CA . LEU A 1 366 ? 10.033 -13.107 5.636 1.00 11.22 392 LEU A CA 1
ATOM 2884 C C . LEU A 1 366 ? 10.195 -12.442 4.268 1.00 11.60 392 LEU A C 1
ATOM 2885 O O . LEU A 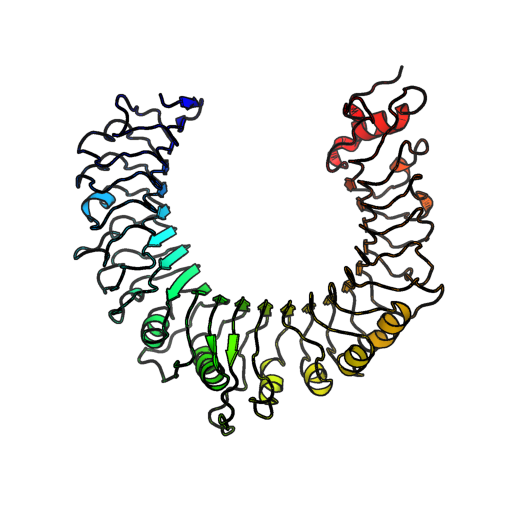1 366 ? 9.628 -12.905 3.272 1.00 12.67 392 LEU A O 1
ATOM 2890 N N . VAL A 1 367 ? 10.955 -11.351 4.226 1.00 11.22 393 VAL A N 1
ATOM 2891 C CA . VAL A 1 367 ? 11.195 -10.633 2.973 1.00 11.58 393 VAL A CA 1
ATOM 2892 C C . VAL A 1 367 ? 12.666 -10.773 2.588 1.00 11.74 393 VAL A C 1
ATOM 2893 O O . VAL A 1 367 ? 13.554 -10.310 3.309 1.00 12.77 393 VAL A O 1
ATOM 2897 N N . LEU A 1 368 ? 12.917 -11.436 1.464 1.00 11.60 394 LEU A N 1
ATOM 2898 C CA . LEU A 1 368 ? 14.274 -11.649 0.954 1.00 12.62 394 LEU A CA 1
ATOM 2899 C C . LEU A 1 368 ? 14.344 -11.077 -0.460 1.00 15.07 394 LEU A C 1
ATOM 2900 O O . LEU A 1 368 ? 15.107 -11.545 -1.303 1.00 15.43 394 LEU A O 1
ATOM 2905 N N . SER A 1 369 ? 13.544 -10.048 -0.703 1.00 15.52 395 SER A N 1
ATOM 2906 C CA . SER A 1 369 ? 13.446 -9.435 -2.015 1.00 19.87 395 SER A CA 1
ATOM 2907 C C . SER A 1 369 ? 14.692 -9.368 -2.911 1.00 24.14 395 SER A C 1
ATOM 2908 O O . SER A 1 369 ? 14.989 -10.304 -3.651 1.00 32.47 395 SER A O 1
ATOM 2911 N N . GLN A 1 370 ? 15.438 -8.287 -2.840 1.00 24.64 396 GLN A N 1
ATOM 2912 C CA . GLN A 1 370 ? 16.583 -8.136 -3.738 1.00 23.04 396 GLN A CA 1
ATOM 2913 C C . GLN A 1 370 ? 17.885 -8.739 -3.220 1.00 17.55 396 GLN A C 1
ATOM 2914 O O . GLN A 1 370 ? 18.768 -8.024 -2.770 1.00 17.44 396 GLN A O 1
ATOM 2920 N N . ASN A 1 371 ? 17.990 -10.066 -3.277 1.00 16.12 397 ASN A N 1
ATOM 2921 C CA . ASN A 1 371 ? 19.201 -10.751 -2.836 1.00 14.94 397 ASN A CA 1
ATOM 2922 C C . ASN A 1 371 ? 19.845 -11.571 -3.957 1.00 14.91 397 ASN A C 1
ATOM 2923 O O . ASN A 1 371 ? 19.691 -11.241 -5.128 1.00 14.81 397 ASN A O 1
ATOM 2928 N N . HIS A 1 372 ? 20.565 -12.630 -3.610 1.00 14.82 398 HIS A N 1
ATOM 2929 C CA . HIS A 1 372 ? 21.233 -13.446 -4.625 1.00 17.09 398 HIS A CA 1
ATOM 2930 C C . HIS A 1 372 ? 20.765 -14.891 -4.713 1.00 15.59 398 HIS A C 1
ATOM 2931 O O . HIS A 1 372 ? 21.548 -15.780 -5.045 1.00 15.53 398 HIS A O 1
ATOM 2938 N N . LEU A 1 373 ? 19.489 -15.125 -4.427 1.00 14.52 399 LEU A N 1
ATOM 2939 C CA . LEU A 1 373 ? 18.921 -16.471 -4.499 1.00 14.58 399 LEU A CA 1
ATOM 2940 C C . LEU A 1 373 ? 18.822 -16.884 -5.976 1.00 15.53 399 LEU A C 1
ATOM 2941 O O . LEU A 1 373 ? 18.544 -16.049 -6.838 1.00 15.45 399 LEU A O 1
ATOM 2946 N N . ARG A 1 374 ? 19.037 -18.167 -6.258 1.00 14.09 400 ARG A N 1
ATOM 2947 C CA . ARG A 1 374 ? 19.010 -18.674 -7.629 1.00 17.96 400 ARG A CA 1
ATOM 2948 C C . ARG A 1 374 ? 18.029 -19.821 -7.849 1.00 16.91 400 ARG A C 1
ATOM 2949 O O . ARG A 1 374 ? 17.607 -20.074 -8.977 1.00 17.44 400 ARG A O 1
ATOM 2957 N N . SER A 1 375 ? 17.678 -20.527 -6.783 1.00 17.14 401 SER A N 1
ATOM 2958 C CA . SER A 1 375 ? 16.768 -21.663 -6.919 1.00 18.02 401 SER A CA 1
ATOM 2959 C C . SER A 1 375 ? 15.548 -21.605 -6.011 1.00 16.97 401 SER A C 1
ATOM 2960 O O . SER A 1 375 ? 15.685 -21.622 -4.794 1.00 14.74 401 SER A O 1
ATOM 2963 N N . MET A 1 376 ? 14.356 -21.558 -6.600 1.00 16.15 402 MET A N 1
ATOM 2964 C CA . MET A 1 376 ? 13.137 -21.529 -5.794 1.00 17.66 402 MET A CA 1
ATOM 2965 C C . MET A 1 376 ? 12.960 -22.831 -5.025 1.00 17.26 402 MET A C 1
ATOM 2966 O O . MET A 1 376 ? 12.534 -22.820 -3.870 1.00 18.00 402 MET A O 1
ATOM 2971 N N . GLN A 1 377 ? 13.286 -23.955 -5.662 1.00 16.28 403 GLN A N 1
ATOM 2972 C CA . GLN A 1 377 ? 13.139 -25.245 -5.006 1.00 17.22 403 GLN A CA 1
ATOM 2973 C C . GLN A 1 377 ? 14.048 -25.341 -3.780 1.00 16.14 403 GLN A C 1
ATOM 2974 O O . GLN A 1 377 ? 13.613 -25.759 -2.709 1.00 16.19 403 GLN A O 1
ATOM 2980 N N . LYS A 1 378 ? 15.306 -24.941 -3.921 1.00 15.72 404 LYS A N 1
ATOM 2981 C CA . LYS A 1 378 ? 16.218 -25.012 -2.786 1.00 16.33 404 LYS A CA 1
ATOM 2982 C C . LYS A 1 378 ? 15.807 -24.027 -1.689 1.00 14.96 404 LYS A C 1
ATOM 2983 O O . LYS A 1 378 ? 15.925 -24.324 -0.505 1.00 14.40 404 LYS A O 1
ATOM 2989 N N . THR A 1 379 ? 15.325 -22.854 -2.089 1.00 13.73 405 THR A N 1
ATOM 2990 C CA . THR A 1 379 ? 14.901 -21.840 -1.132 1.00 14.44 405 THR A CA 1
ATOM 2991 C C . THR A 1 379 ? 13.717 -22.335 -0.307 1.00 14.33 405 THR A C 1
ATOM 2992 O O . THR A 1 379 ? 13.714 -22.222 0.920 1.00 14.34 405 THR A O 1
ATOM 2996 N N . GLY A 1 380 ? 12.724 -22.908 -0.980 1.00 14.37 406 GLY A N 1
ATOM 2997 C CA . GLY A 1 380 ? 11.553 -23.408 -0.276 1.00 16.49 406 GLY A CA 1
ATOM 2998 C C . GLY A 1 380 ? 11.924 -24.502 0.709 1.00 15.84 406 GLY A C 1
ATOM 2999 O O . GLY A 1 380 ? 11.431 -24.528 1.840 1.00 15.75 406 GLY A O 1
ATOM 3000 N N . GLU A 1 381 ? 12.806 -25.396 0.265 1.00 16.68 407 GLU A N 1
ATOM 3001 C CA . GLU A 1 381 ? 13.291 -26.521 1.070 1.00 17.12 407 GLU A CA 1
ATOM 3002 C C . GLU A 1 381 ? 14.002 -26.033 2.330 1.00 15.95 407 GLU A C 1
ATOM 3003 O O . GLU A 1 381 ? 13.798 -26.554 3.427 1.00 15.47 407 GLU A O 1
ATOM 3009 N N . ILE A 1 382 ? 14.844 -25.023 2.164 1.00 14.05 408 ILE A N 1
ATOM 3010 C CA . ILE A 1 382 ? 15.581 -24.451 3.279 1.00 14.11 408 ILE A CA 1
ATOM 3011 C C . ILE A 1 382 ? 14.646 -23.819 4.304 1.00 15.04 408 ILE A C 1
ATOM 3012 O O . ILE A 1 382 ? 14.862 -23.930 5.512 1.00 15.15 408 ILE A O 1
ATOM 3017 N N . LEU A 1 383 ? 13.585 -23.175 3.828 1.00 14.80 409 LEU A N 1
ATOM 3018 C CA . LEU A 1 383 ? 12.664 -22.503 4.732 1.00 15.13 409 LEU A CA 1
ATOM 3019 C C . LEU A 1 383 ? 11.655 -23.403 5.451 1.00 16.12 409 LEU A C 1
ATOM 3020 O O . LEU A 1 383 ? 10.860 -22.918 6.251 1.00 15.50 409 LEU A O 1
ATOM 3025 N N . LEU A 1 384 ? 11.690 -24.708 5.192 1.00 16.94 410 LEU A N 1
ATOM 3026 C CA . LEU A 1 384 ? 10.764 -25.621 5.867 1.00 17.65 410 LEU A CA 1
ATOM 3027 C C . LEU A 1 384 ? 10.941 -25.577 7.384 1.00 18.11 410 LEU A C 1
ATOM 3028 O O . LEU A 1 384 ? 10.079 -26.043 8.128 1.00 17.93 410 LEU A O 1
ATOM 3033 N N . THR A 1 385 ? 12.065 -25.029 7.838 1.00 17.77 411 THR A N 1
ATOM 3034 C CA . THR A 1 385 ? 12.336 -24.907 9.269 1.00 17.69 411 THR A CA 1
ATOM 3035 C C . THR A 1 385 ? 11.430 -23.866 9.935 1.00 17.32 411 THR A C 1
ATOM 3036 O O . THR A 1 385 ? 11.249 -23.877 11.160 1.00 14.53 411 THR A O 1
ATOM 3040 N N . LEU A 1 386 ? 10.870 -22.967 9.128 1.00 14.63 412 LEU A N 1
ATOM 3041 C CA . LEU A 1 386 ? 9.999 -21.911 9.641 1.00 14.10 412 LEU A CA 1
ATOM 3042 C C . LEU A 1 386 ? 8.552 -22.407 9.587 1.00 14.29 412 LEU A C 1
ATOM 3043 O O . LEU A 1 386 ? 7.824 -22.174 8.622 1.00 15.02 412 LEU A O 1
ATOM 3048 N N . LYS A 1 387 ? 8.146 -23.093 10.649 1.00 15.69 413 LYS A N 1
ATOM 3049 C CA . LYS A 1 387 ? 6.818 -23.694 10.739 1.00 17.59 413 LYS A CA 1
ATOM 3050 C C . LYS A 1 387 ? 5.623 -22.750 10.769 1.00 17.40 413 LYS A C 1
ATOM 3051 O O . LYS A 1 387 ? 4.523 -23.142 10.385 1.00 18.94 413 LYS A O 1
ATOM 3057 N N . ASN A 1 388 ? 5.824 -21.517 11.222 1.00 17.16 414 ASN A N 1
ATOM 3058 C CA . ASN A 1 388 ? 4.720 -20.564 11.298 1.00 18.49 414 ASN A CA 1
ATOM 3059 C C . ASN A 1 388 ? 4.709 -19.527 10.179 1.00 16.51 414 ASN A C 1
ATOM 3060 O O . ASN A 1 388 ? 3.895 -18.602 10.200 1.00 15.60 414 ASN A O 1
ATOM 3065 N N . LEU A 1 389 ? 5.602 -19.672 9.205 1.00 15.91 415 LEU A N 1
ATOM 3066 C CA . LEU A 1 389 ? 5.674 -18.706 8.108 1.00 15.20 415 LEU A CA 1
ATOM 3067 C C . LEU A 1 389 ? 4.414 -18.710 7.265 1.00 15.14 415 LEU A C 1
ATOM 3068 O O . LEU A 1 389 ? 3.980 -19.766 6.799 1.00 14.97 415 LEU A O 1
ATOM 3073 N N . THR A 1 390 ? 3.824 -17.532 7.065 1.00 13.60 416 THR A N 1
ATOM 3074 C CA . THR A 1 390 ? 2.620 -17.434 6.253 1.00 15.16 416 THR A CA 1
ATOM 3075 C C . THR A 1 390 ? 2.821 -16.567 5.011 1.00 14.17 416 THR A C 1
ATOM 3076 O O . THR A 1 390 ? 2.053 -16.659 4.053 1.00 14.80 416 THR A O 1
ATOM 3080 N N . SER A 1 391 ? 3.860 -15.734 5.021 1.00 14.45 417 SER A N 1
ATOM 3081 C CA . SER A 1 391 ? 4.145 -14.855 3.887 1.00 12.37 417 SER A CA 1
ATOM 3082 C C . SER A 1 391 ? 5.629 -14.849 3.536 1.00 12.63 417 SER A C 1
ATOM 3083 O O . SER A 1 391 ? 6.474 -14.680 4.417 1.00 13.73 417 SER A O 1
ATOM 3086 N N . LEU A 1 392 ? 5.932 -15.006 2.251 1.00 10.87 418 LEU A N 1
ATOM 3087 C CA . LEU A 1 392 ? 7.313 -15.000 1.770 1.00 12.36 418 LEU A CA 1
ATOM 3088 C C . LEU A 1 392 ? 7.460 -14.113 0.534 1.00 12.89 418 LEU A C 1
ATOM 3089 O O . LEU A 1 392 ? 6.712 -14.251 -0.435 1.00 13.39 418 LEU A O 1
ATOM 3094 N N . ASP A 1 393 ? 8.437 -13.212 0.571 1.00 12.88 419 ASP A N 1
ATOM 3095 C CA . ASP A 1 393 ? 8.698 -12.318 -0.553 1.00 13.27 419 ASP A CA 1
ATOM 3096 C C . ASP A 1 393 ? 10.111 -12.603 -1.071 1.00 13.26 419 ASP A C 1
ATOM 3097 O O . ASP A 1 393 ? 11.093 -12.319 -0.387 1.00 13.30 419 ASP A O 1
ATOM 3102 N N . ILE A 1 394 ? 10.208 -13.192 -2.258 1.00 12.90 420 ILE A N 1
ATOM 3103 C CA . ILE A 1 394 ? 11.512 -13.477 -2.855 1.00 12.93 420 ILE A CA 1
ATOM 3104 C C . ILE A 1 394 ? 11.622 -12.802 -4.212 1.00 12.89 420 ILE A C 1
ATOM 3105 O O . ILE A 1 394 ? 12.330 -13.264 -5.106 1.00 13.85 420 ILE A O 1
ATOM 3110 N N . SER A 1 395 ? 10.918 -11.686 -4.340 1.00 12.56 421 SER A N 1
ATOM 3111 C CA . SER A 1 395 ? 10.908 -10.899 -5.561 1.00 12.21 421 SER A CA 1
ATOM 3112 C C . SER A 1 395 ? 12.287 -10.316 -5.819 1.00 13.72 421 SER A C 1
ATOM 3113 O O . SER A 1 395 ? 13.115 -10.227 -4.918 1.00 12.30 421 SER A O 1
ATOM 3116 N N . ARG A 1 396 ? 12.515 -9.902 -7.055 1.00 14.71 422 ARG A N 1
ATOM 3117 C CA . ARG A 1 396 ? 13.780 -9.304 -7.444 1.00 15.43 422 ARG A CA 1
ATOM 3118 C C . ARG A 1 396 ? 15.018 -10.179 -7.233 1.00 15.41 422 ARG A C 1
ATOM 3119 O O . ARG A 1 396 ? 16.104 -9.674 -6.962 1.00 15.71 422 ARG A O 1
ATOM 3127 N N . ASN A 1 397 ? 14.839 -11.493 -7.322 1.00 16.63 423 ASN A N 1
ATOM 3128 C CA . ASN A 1 397 ? 15.954 -12.433 -7.234 1.00 18.29 423 ASN A CA 1
ATOM 3129 C C . ASN A 1 397 ? 15.943 -13.088 -8.610 1.00 19.42 423 ASN A C 1
ATOM 3130 O O . ASN A 1 397 ? 14.866 -13.366 -9.154 1.00 18.08 423 ASN A O 1
ATOM 3135 N N . THR A 1 398 ? 17.122 -13.326 -9.177 1.00 19.31 424 THR A N 1
ATOM 3136 C CA . THR A 1 398 ? 17.207 -13.949 -10.497 1.00 20.25 424 THR A CA 1
ATOM 3137 C C . THR A 1 398 ? 17.176 -15.467 -10.383 1.00 19.71 424 THR A C 1
ATOM 3138 O O . THR A 1 398 ? 18.213 -16.115 -10.218 1.00 21.06 424 THR A O 1
ATOM 3142 N N . PHE A 1 399 ? 15.977 -16.033 -10.480 1.00 18.63 425 PHE A N 1
ATOM 3143 C CA . PHE A 1 399 ? 15.800 -17.472 -10.364 1.00 17.46 425 PHE A CA 1
ATOM 3144 C C . PHE A 1 399 ? 15.897 -18.243 -11.666 1.00 17.63 425 PHE A C 1
ATOM 3145 O O . PHE A 1 399 ? 15.498 -17.750 -12.715 1.00 17.39 425 PHE A O 1
ATOM 3153 N N . HIS A 1 400 ? 16.421 -19.462 -11.578 1.00 17.20 426 HIS A N 1
ATOM 3154 C CA . HIS A 1 400 ? 16.493 -20.349 -12.729 1.00 18.41 426 HIS A CA 1
ATOM 3155 C C . HIS A 1 400 ? 15.060 -20.877 -12.821 1.00 19.77 426 HIS A C 1
ATOM 3156 O O . HIS A 1 400 ? 14.269 -20.685 -11.894 1.00 17.61 426 HIS A O 1
ATOM 3163 N N . PRO A 1 401 ? 14.695 -21.536 -13.931 1.00 20.42 427 PRO A N 1
ATOM 3164 C CA . PRO A 1 401 ? 13.319 -22.042 -14.027 1.00 20.68 427 PRO A CA 1
ATOM 3165 C C . PRO A 1 401 ? 12.906 -22.944 -12.859 1.00 21.58 427 PRO A C 1
ATOM 3166 O O . PRO A 1 401 ? 13.701 -23.763 -12.382 1.00 19.85 427 PRO A O 1
ATOM 3170 N N . MET A 1 402 ? 11.661 -22.793 -12.406 1.00 21.70 428 MET A N 1
ATOM 3171 C CA . MET A 1 402 ? 11.151 -23.592 -11.296 1.00 21.89 428 MET A CA 1
ATOM 3172 C C . MET A 1 402 ? 10.742 -24.970 -11.801 1.00 22.74 428 MET A C 1
ATOM 3173 O O . MET A 1 402 ? 10.383 -25.126 -12.967 1.00 22.93 428 MET A O 1
ATOM 3178 N N . PRO A 1 403 ? 10.797 -25.988 -10.928 1.00 22.63 429 PRO A N 1
ATOM 3179 C CA . PRO A 1 403 ? 10.425 -27.354 -11.300 1.00 24.37 429 PRO A CA 1
ATOM 3180 C C . PRO A 1 403 ? 8.933 -27.590 -11.075 1.00 24.62 429 PRO A C 1
ATOM 3181 O O . PRO A 1 403 ? 8.205 -26.676 -10.691 1.00 23.41 429 PRO A O 1
ATOM 3185 N N . ASP A 1 404 ? 8.486 -28.820 -11.311 1.00 26.41 430 ASP A N 1
ATOM 3186 C CA . ASP A 1 404 ? 7.081 -29.174 -11.128 1.00 28.94 430 ASP A CA 1
ATOM 3187 C C . ASP A 1 404 ? 6.748 -29.502 -9.675 1.00 29.21 430 ASP A C 1
ATOM 3188 O O . ASP A 1 404 ? 5.592 -29.419 -9.266 1.00 29.25 430 ASP A O 1
ATOM 3193 N N . SER A 1 405 ? 7.758 -29.876 -8.897 1.00 28.50 431 SER A N 1
ATOM 3194 C CA . SER A 1 405 ? 7.543 -30.236 -7.501 1.00 30.13 431 SER A CA 1
ATOM 3195 C C . SER A 1 405 ? 8.426 -29.439 -6.549 1.00 29.48 431 SER A C 1
ATOM 3196 O O . SER A 1 405 ? 9.643 -29.368 -6.725 1.00 28.63 431 SER A O 1
ATOM 3199 N N . CYS A 1 406 ? 7.800 -28.845 -5.539 1.00 27.40 432 CYS A N 1
ATOM 3200 C CA . CYS A 1 406 ? 8.516 -28.053 -4.551 1.00 25.85 432 CYS A CA 1
ATOM 3201 C C . CYS A 1 406 ? 7.884 -28.212 -3.179 1.00 25.42 432 CYS A C 1
ATOM 3202 O O . CYS A 1 406 ? 6.682 -28.448 -3.059 1.00 25.49 432 CYS A O 1
ATOM 3205 N N . GLN A 1 407 ? 8.709 -28.071 -2.149 1.00 21.90 433 GLN A N 1
ATOM 3206 C CA . GLN A 1 407 ? 8.257 -28.148 -0.767 1.00 22.57 433 GLN A CA 1
ATOM 3207 C C . GLN A 1 407 ? 8.309 -26.716 -0.213 1.00 20.68 433 GLN A C 1
ATOM 3208 O O . GLN A 1 407 ? 9.304 -26.016 -0.402 1.00 19.94 433 GLN A O 1
ATOM 3214 N N . TRP A 1 408 ? 7.235 -26.273 0.436 1.00 18.38 434 TRP A N 1
ATOM 3215 C CA . TRP A 1 408 ? 7.203 -24.935 1.027 1.00 18.67 434 TRP A CA 1
ATOM 3216 C C . TRP A 1 408 ? 6.591 -25.008 2.419 1.00 19.15 434 TRP A C 1
ATOM 3217 O O . TRP A 1 408 ? 5.959 -26.004 2.770 1.00 19.64 434 TRP A O 1
ATOM 3228 N N . PRO A 1 409 ? 6.782 -23.956 3.237 1.00 19.13 435 PRO A N 1
ATOM 3229 C CA . PRO A 1 409 ? 6.207 -23.952 4.584 1.00 18.47 435 PRO A CA 1
ATOM 3230 C C . PRO A 1 409 ? 4.713 -24.216 4.408 1.00 19.82 435 PRO A C 1
ATOM 3231 O O . PRO A 1 409 ? 4.075 -23.621 3.546 1.00 18.37 435 PRO A O 1
ATOM 3235 N N . GLU A 1 410 ? 4.159 -25.109 5.219 1.00 21.12 436 GLU A N 1
ATOM 3236 C CA . GLU A 1 410 ? 2.755 -25.487 5.096 1.00 23.59 436 GLU A CA 1
ATOM 3237 C C . GLU A 1 410 ? 1.715 -24.374 5.216 1.00 21.88 436 GLU A C 1
ATOM 3238 O O . GLU A 1 410 ? 0.671 -24.429 4.571 1.00 22.59 436 GLU A O 1
ATOM 3244 N N . LYS A 1 411 ? 1.988 -23.358 6.026 1.00 19.80 437 LYS A N 1
ATOM 3245 C CA . LYS A 1 411 ? 1.019 -22.279 6.198 1.00 19.98 437 LYS A CA 1
ATOM 3246 C C . LYS A 1 411 ? 1.196 -21.116 5.224 1.00 18.61 437 LYS A C 1
ATOM 3247 O O . LYS A 1 411 ? 0.464 -20.128 5.297 1.00 17.32 437 LYS A O 1
ATOM 3253 N N . MET A 1 412 ? 2.147 -21.231 4.303 1.00 17.11 438 MET A N 1
ATOM 3254 C CA . MET A 1 412 ? 2.401 -20.134 3.370 1.00 16.94 438 MET A CA 1
ATOM 3255 C C . MET A 1 412 ? 1.191 -19.823 2.488 1.00 16.98 438 MET A C 1
ATOM 3256 O O . MET A 1 412 ? 0.749 -20.660 1.704 1.00 18.99 438 MET A O 1
ATOM 3261 N N . ARG A 1 413 ? 0.661 -18.609 2.632 1.00 16.11 439 ARG A N 1
ATOM 3262 C CA . ARG A 1 413 ? -0.505 -18.161 1.872 1.00 17.21 439 ARG A CA 1
ATOM 3263 C C . ARG A 1 413 ? -0.203 -16.968 0.967 1.00 15.78 439 ARG A C 1
ATOM 3264 O O . ARG A 1 413 ? -1.019 -16.586 0.137 1.00 16.47 439 ARG A O 1
ATOM 3272 N N . PHE A 1 414 ? 0.974 -16.381 1.132 1.00 14.73 440 PHE A N 1
ATOM 3273 C CA . PHE A 1 414 ? 1.374 -15.220 0.343 1.00 13.43 440 PHE A CA 1
ATOM 3274 C C . PHE A 1 414 ? 2.757 -15.487 -0.244 1.00 14.24 440 PHE A C 1
ATOM 3275 O O . PHE A 1 414 ? 3.676 -15.827 0.486 1.00 14.39 440 PHE A O 1
ATOM 3283 N N . LEU A 1 415 ? 2.900 -15.346 -1.559 1.00 13.21 441 LEU A N 1
ATOM 3284 C CA . LEU A 1 415 ? 4.195 -15.563 -2.202 1.00 13.42 441 LEU A CA 1
ATOM 3285 C C . LEU A 1 415 ? 4.433 -14.505 -3.265 1.00 13.69 441 LEU A C 1
ATOM 3286 O O . LEU A 1 415 ? 3.647 -14.386 -4.207 1.00 11.45 441 LEU A O 1
ATOM 3291 N N . ASN A 1 416 ? 5.517 -13.744 -3.115 1.00 12.39 442 ASN A N 1
ATOM 3292 C CA . ASN A 1 416 ? 5.841 -12.703 -4.081 1.00 13.40 442 ASN A CA 1
ATOM 3293 C C . ASN A 1 416 ? 7.010 -13.164 -4.949 1.00 14.79 442 ASN A C 1
ATOM 3294 O O . ASN A 1 416 ? 8.124 -13.352 -4.448 1.00 14.17 442 ASN A O 1
ATOM 3299 N N . LEU A 1 417 ? 6.739 -13.360 -6.238 1.00 14.04 443 LEU A N 1
ATOM 3300 C CA . LEU A 1 417 ? 7.748 -13.783 -7.205 1.00 12.54 443 LEU A CA 1
ATOM 3301 C C . LEU A 1 417 ? 7.897 -12.721 -8.287 1.00 13.96 443 LEU A C 1
ATOM 3302 O O . LEU A 1 417 ? 8.300 -13.013 -9.417 1.00 14.11 443 LEU A O 1
ATOM 3307 N N . SER A 1 418 ? 7.574 -11.483 -7.936 1.00 13.22 444 SER A N 1
ATOM 3308 C CA . SER A 1 418 ? 7.668 -10.384 -8.883 1.00 14.54 444 SER A CA 1
ATOM 3309 C C . SER A 1 418 ? 9.119 -10.153 -9.294 1.00 14.82 444 SER A C 1
ATOM 3310 O O . SER A 1 418 ? 10.030 -10.288 -8.479 1.00 15.68 444 SER A O 1
ATOM 3313 N N . SER A 1 419 ? 9.322 -9.808 -10.560 1.00 16.33 445 SER A N 1
ATOM 3314 C CA . SER A 1 419 ? 10.659 -9.520 -11.081 1.00 17.75 445 SER A CA 1
ATOM 3315 C C . SER A 1 419 ? 11.694 -10.596 -10.771 1.00 18.72 445 SER A C 1
ATOM 3316 O O . SER A 1 419 ? 12.761 -10.296 -10.225 1.00 18.85 445 SER A O 1
ATOM 3319 N N . THR A 1 420 ? 11.386 -11.843 -11.114 1.00 19.20 446 THR A N 1
ATOM 3320 C CA . THR A 1 420 ? 12.309 -12.941 -10.873 1.00 19.65 446 THR A CA 1
ATOM 3321 C C . THR A 1 420 ? 12.777 -13.549 -12.191 1.00 22.48 446 THR A C 1
ATOM 3322 O O . THR A 1 420 ? 13.506 -14.545 -12.203 1.00 24.10 446 THR A O 1
ATOM 3326 N N . GLY A 1 421 ? 12.346 -12.945 -13.296 1.00 22.64 447 GLY A N 1
ATOM 3327 C CA . GLY A 1 421 ? 12.726 -13.426 -14.612 1.00 23.36 447 GLY A CA 1
ATOM 3328 C C . GLY A 1 421 ? 12.147 -14.770 -15.023 1.00 24.54 447 GLY A C 1
ATOM 3329 O O . GLY A 1 421 ? 12.666 -15.402 -15.939 1.00 26.29 447 GLY A O 1
ATOM 3330 N N . ILE A 1 422 ? 11.072 -15.221 -14.383 1.00 21.49 448 ILE A N 1
ATOM 3331 C CA . ILE A 1 422 ? 10.512 -16.511 -14.760 1.00 20.69 448 ILE A CA 1
ATOM 3332 C C . ILE A 1 422 ? 9.738 -16.416 -16.071 1.00 20.19 448 ILE A C 1
ATOM 3333 O O . ILE A 1 422 ? 9.114 -15.397 -16.370 1.00 19.40 448 ILE A O 1
ATOM 3338 N N . ARG A 1 423 ? 9.805 -17.485 -16.858 1.00 21.95 449 ARG A N 1
ATOM 3339 C CA . ARG A 1 423 ? 9.134 -17.545 -18.150 1.00 25.03 449 ARG A CA 1
ATOM 3340 C C . ARG A 1 423 ? 7.884 -18.407 -18.094 1.00 24.60 449 ARG A C 1
ATOM 3341 O O . ARG A 1 423 ? 6.996 -18.275 -18.937 1.00 24.86 449 ARG A O 1
ATOM 3349 N N . VAL A 1 424 ? 7.823 -19.291 -17.103 1.00 24.12 450 VAL A N 1
ATOM 3350 C CA . VAL A 1 424 ? 6.680 -20.181 -16.935 1.00 25.95 450 VAL A CA 1
ATOM 3351 C C . VAL A 1 424 ? 6.395 -20.425 -15.458 1.00 24.89 450 VAL A C 1
ATOM 3352 O O . VAL A 1 424 ? 7.305 -20.385 -14.632 1.00 25.17 450 VAL A O 1
ATOM 3356 N N . VAL A 1 425 ? 5.127 -20.652 -15.127 1.00 23.94 451 VAL A N 1
ATOM 3357 C CA . VAL A 1 425 ? 4.739 -20.957 -13.757 1.00 23.47 451 VAL A CA 1
ATOM 3358 C C . VAL A 1 425 ? 4.350 -22.430 -13.748 1.00 23.77 451 VAL A C 1
ATOM 3359 O O . VAL A 1 425 ? 3.577 -22.876 -14.595 1.00 24.48 451 VAL A O 1
ATOM 3363 N N . LYS A 1 426 ? 4.901 -23.188 -12.804 1.00 22.45 452 LYS A N 1
ATOM 3364 C CA . LYS A 1 426 ? 4.609 -24.611 -12.700 1.00 22.32 452 LYS A CA 1
ATOM 3365 C C . LYS A 1 426 ? 4.046 -24.944 -11.327 1.00 21.60 452 LYS A C 1
ATOM 3366 O O . LYS A 1 426 ? 3.962 -24.080 -10.454 1.00 21.01 452 LYS A O 1
ATOM 3372 N N . THR A 1 427 ? 3.666 -26.202 -11.137 1.00 21.59 453 THR A N 1
ATOM 3373 C CA . THR A 1 427 ? 3.092 -26.643 -9.877 1.00 22.82 453 THR A CA 1
ATOM 3374 C C . THR A 1 427 ? 4.025 -26.541 -8.668 1.00 22.27 453 THR A C 1
ATOM 3375 O O . THR A 1 427 ? 3.712 -27.046 -7.593 1.00 21.08 453 THR A O 1
ATOM 3379 N N . CYS A 1 428 ? 5.179 -25.904 -8.854 1.00 22.42 454 CYS A N 1
ATOM 3380 C CA . CYS A 1 428 ? 6.111 -25.678 -7.751 1.00 22.50 454 CYS A CA 1
ATOM 3381 C C . CYS A 1 428 ? 5.338 -24.777 -6.782 1.00 21.49 454 CYS A C 1
ATOM 3382 O O . CYS A 1 428 ? 5.429 -24.911 -5.563 1.00 21.39 454 CYS A O 1
ATOM 3385 N N . ILE A 1 429 ? 4.565 -23.862 -7.358 1.00 21.54 455 ILE A N 1
ATOM 3386 C CA . ILE A 1 429 ? 3.739 -22.928 -6.601 1.00 20.43 455 ILE A CA 1
ATOM 3387 C C . ILE A 1 429 ? 2.604 -23.740 -5.973 1.00 21.66 455 ILE A C 1
ATOM 3388 O O . ILE A 1 429 ? 1.843 -24.390 -6.678 1.00 23.89 455 ILE A O 1
ATOM 3393 N N . PRO A 1 430 ? 2.481 -23.712 -4.633 1.00 24.07 456 PRO A N 1
ATOM 3394 C CA . PRO A 1 430 ? 1.454 -24.449 -3.882 1.00 24.17 456 PRO A CA 1
ATOM 3395 C C . PRO A 1 430 ? 0.004 -23.962 -3.971 1.00 25.47 456 PRO A C 1
ATOM 3396 O O . PRO A 1 430 ? -0.252 -22.774 -4.143 1.00 24.00 456 PRO A O 1
ATOM 3400 N N . GLN A 1 431 ? -0.939 -24.896 -3.832 1.00 27.69 457 GLN A N 1
ATOM 3401 C CA . GLN A 1 431 ? -2.366 -24.571 -3.891 1.00 29.44 457 GLN A CA 1
ATOM 3402 C C . GLN A 1 431 ? -2.869 -23.970 -2.584 1.00 29.46 457 GLN A C 1
ATOM 3403 O O . GLN A 1 431 ? -4.059 -23.687 -2.435 1.00 31.00 457 GLN A O 1
ATOM 3409 N N . THR A 1 432 ? -1.965 -23.782 -1.632 1.00 28.80 458 THR A N 1
ATOM 3410 C CA . THR A 1 432 ? -2.325 -23.199 -0.346 1.00 27.67 458 THR A CA 1
ATOM 3411 C C . THR A 1 432 ? -2.338 -21.674 -0.474 1.00 25.02 458 THR A C 1
ATOM 3412 O O . THR A 1 432 ? -2.786 -20.960 0.426 1.00 23.43 458 THR A O 1
ATOM 3416 N N . LEU A 1 433 ? -1.851 -21.181 -1.609 1.00 19.72 459 LEU A N 1
ATOM 3417 C CA . LEU A 1 433 ? -1.766 -19.745 -1.848 1.00 17.89 459 LEU A CA 1
ATOM 3418 C C . LEU A 1 433 ? -3.077 -18.982 -1.952 1.00 15.97 459 LEU A C 1
ATOM 3419 O O . LEU A 1 433 ? -4.016 -19.413 -2.615 1.00 16.72 459 LEU A O 1
ATOM 3424 N N . GLU A 1 434 ? -3.110 -17.838 -1.281 1.00 14.74 460 GLU A N 1
ATOM 3425 C CA . GLU A 1 434 ? -4.251 -16.932 -1.297 1.00 16.73 460 GLU A CA 1
ATOM 3426 C C . GLU A 1 434 ? -3.809 -15.675 -2.054 1.00 16.43 460 GLU A C 1
ATOM 3427 O O . GLU A 1 434 ? -4.632 -14.963 -2.627 1.00 15.96 460 GLU A O 1
ATOM 3433 N N . VAL A 1 435 ? -2.504 -15.402 -2.053 1.00 15.39 461 VAL A N 1
ATOM 3434 C CA . VAL A 1 435 ? -1.975 -14.241 -2.774 1.00 15.96 461 VAL A CA 1
ATOM 3435 C C . VAL A 1 435 ? -0.713 -14.614 -3.542 1.00 16.72 461 VAL A C 1
ATOM 3436 O O . VAL A 1 435 ? 0.230 -15.174 -2.975 1.00 15.97 461 VAL A O 1
ATOM 3440 N N . LEU A 1 436 ? -0.710 -14.321 -4.839 1.00 15.07 462 LEU A N 1
ATOM 3441 C CA . LEU A 1 436 ? 0.439 -14.629 -5.683 1.00 14.13 462 LEU A CA 1
ATOM 3442 C C . LEU A 1 436 ? 0.786 -13.439 -6.551 1.00 15.48 462 LEU A C 1
ATOM 3443 O O . LEU A 1 436 ? -0.076 -12.888 -7.236 1.00 15.84 462 LEU A O 1
ATOM 3448 N N . ASP A 1 437 ? 2.048 -13.030 -6.512 1.00 15.08 463 ASP A N 1
ATOM 3449 C CA . ASP A 1 437 ? 2.483 -11.912 -7.332 1.00 16.41 463 ASP A CA 1
ATOM 3450 C C . ASP A 1 437 ? 3.554 -12.425 -8.282 1.00 16.65 463 ASP A C 1
ATOM 3451 O O . ASP A 1 437 ? 4.648 -12.802 -7.848 1.00 16.58 463 ASP A O 1
ATOM 3456 N N . VAL A 1 438 ? 3.232 -12.470 -9.572 1.00 15.44 464 VAL A N 1
ATOM 3457 C CA . VAL A 1 438 ? 4.198 -12.895 -10.583 1.00 14.50 464 VAL A CA 1
ATOM 3458 C C . VAL A 1 438 ? 4.318 -11.800 -11.631 1.00 15.94 464 VAL A C 1
ATOM 3459 O O . VAL A 1 438 ? 4.538 -12.068 -12.809 1.00 17.37 464 VAL A O 1
ATOM 3463 N N . SER A 1 439 ? 4.179 -10.558 -11.187 1.00 16.81 465 SER A N 1
ATOM 3464 C CA . SER A 1 439 ? 4.258 -9.424 -12.089 1.00 17.58 465 SER A CA 1
ATOM 3465 C C . SER A 1 439 ? 5.689 -9.116 -12.485 1.00 19.30 465 SER A C 1
ATOM 3466 O O . SER A 1 439 ? 6.640 -9.541 -11.827 1.00 15.89 465 SER A O 1
ATOM 3469 N N . ASN A 1 440 ? 5.823 -8.369 -13.572 1.00 19.91 466 ASN A N 1
ATOM 3470 C CA . ASN A 1 440 ? 7.122 -7.967 -14.090 1.00 22.62 466 ASN A CA 1
ATOM 3471 C C . ASN A 1 440 ? 8.053 -9.141 -14.355 1.00 21.90 466 ASN A C 1
ATOM 3472 O O . ASN A 1 440 ? 9.196 -9.159 -13.896 1.00 23.30 466 ASN A O 1
ATOM 3477 N N . ASN A 1 441 ? 7.550 -10.123 -15.094 1.00 20.85 467 ASN A N 1
ATOM 3478 C CA . ASN A 1 441 ? 8.323 -11.299 -15.464 1.00 20.97 467 ASN A CA 1
ATOM 3479 C C . ASN A 1 441 ? 8.251 -11.469 -16.983 1.00 21.16 467 ASN A C 1
ATOM 3480 O O . ASN A 1 441 ? 7.983 -10.504 -17.699 1.00 22.20 467 ASN A O 1
ATOM 3485 N N . ASN A 1 442 ? 8.484 -12.680 -17.472 1.00 21.87 468 ASN A N 1
ATOM 3486 C CA . ASN A 1 442 ? 8.456 -12.943 -18.911 1.00 24.82 468 ASN A CA 1
ATOM 3487 C C . ASN A 1 442 ? 7.441 -14.044 -19.229 1.00 23.84 468 ASN A C 1
ATOM 3488 O O . ASN A 1 442 ? 7.698 -14.924 -20.049 1.00 24.61 468 ASN A O 1
ATOM 3493 N N . LEU A 1 443 ? 6.283 -13.986 -18.578 1.00 21.77 469 LEU A N 1
ATOM 3494 C CA . LEU A 1 443 ? 5.241 -14.989 -18.779 1.00 23.35 469 LEU A CA 1
ATOM 3495 C C . LEU A 1 443 ? 4.403 -14.765 -20.042 1.00 23.74 469 LEU A C 1
ATOM 3496 O O . LEU A 1 443 ? 3.996 -13.645 -20.339 1.00 24.06 469 LEU A O 1
ATOM 3501 N N . ASP A 1 444 ? 4.153 -15.842 -20.780 1.00 25.72 470 ASP A N 1
ATOM 3502 C CA . ASP A 1 444 ? 3.331 -15.769 -21.984 1.00 29.04 470 ASP A CA 1
ATOM 3503 C C . ASP A 1 444 ? 1.929 -16.298 -21.680 1.00 28.07 470 ASP A C 1
ATOM 3504 O O . ASP A 1 444 ? 0.997 -16.075 -22.449 1.00 29.43 470 ASP A O 1
ATOM 3509 N N . SER A 1 445 ? 1.789 -16.999 -20.558 1.00 26.17 471 SER A N 1
ATOM 3510 C CA . SER A 1 445 ? 0.495 -17.548 -20.158 1.00 26.83 471 SER A CA 1
ATOM 3511 C C . SER A 1 445 ? 0.497 -17.954 -18.685 1.00 24.99 471 SER A C 1
ATOM 3512 O O . SER A 1 445 ? 1.544 -17.993 -18.040 1.00 23.45 471 SER A O 1
ATOM 3515 N N . PHE A 1 446 ? -0.688 -18.254 -18.163 1.00 23.42 472 PHE A N 1
ATOM 3516 C CA . PHE A 1 446 ? -0.846 -18.688 -16.778 1.00 21.74 472 PHE A CA 1
ATOM 3517 C C . PHE A 1 446 ? -1.952 -19.739 -16.786 1.00 24.39 472 PHE A C 1
ATOM 3518 O O . PHE A 1 446 ? -3.093 -19.440 -17.138 1.00 24.77 472 PHE A O 1
ATOM 3526 N N . SER A 1 447 ? -1.622 -20.965 -16.392 1.00 23.39 473 SER A N 1
ATOM 3527 C CA . SER A 1 447 ? -2.605 -22.048 -16.408 1.00 26.12 473 SER A CA 1
ATOM 3528 C C . SER A 1 447 ? -2.686 -22.816 -15.101 1.00 24.73 473 SER A C 1
ATOM 3529 O O . SER A 1 447 ? -3.191 -23.937 -15.069 1.00 26.12 473 SER A O 1
ATOM 3532 N N . LEU A 1 448 ? -2.201 -22.210 -14.028 1.00 24.53 474 LEU A N 1
ATOM 3533 C CA . LEU A 1 448 ? -2.183 -22.854 -12.723 1.00 24.54 474 LEU A CA 1
ATOM 3534 C C . LEU A 1 448 ? -3.503 -22.741 -11.965 1.00 24.85 474 LEU A C 1
ATOM 3535 O O . LEU A 1 448 ? -4.003 -21.644 -11.741 1.00 23.70 474 LEU A O 1
ATOM 3540 N N . PHE A 1 449 ? -4.067 -23.878 -11.569 1.00 24.25 475 PHE A N 1
ATOM 3541 C CA . PHE A 1 449 ? -5.312 -23.871 -10.808 1.00 25.24 475 PHE A CA 1
ATOM 3542 C C . PHE A 1 449 ? -4.966 -23.629 -9.341 1.00 24.93 475 PHE A C 1
ATOM 3543 O O . PHE A 1 449 ? -4.342 -24.473 -8.699 1.00 26.34 475 PHE A O 1
ATOM 3551 N N . LEU A 1 450 ? -5.362 -22.469 -8.822 1.00 24.08 476 LEU A N 1
ATOM 3552 C CA . LEU A 1 450 ? -5.108 -22.099 -7.432 1.00 23.09 476 LEU A CA 1
ATOM 3553 C C . LEU A 1 450 ? -6.468 -21.790 -6.823 1.00 22.99 476 LEU A C 1
ATOM 3554 O O . LEU A 1 450 ? -6.874 -20.633 -6.729 1.00 21.79 476 LEU A O 1
ATOM 3559 N N . PRO A 1 451 ? -7.179 -22.838 -6.376 1.00 24.88 477 PRO A N 1
ATOM 3560 C CA . PRO A 1 451 ? -8.514 -22.783 -5.774 1.00 23.61 477 PRO A CA 1
ATOM 3561 C C . PRO A 1 451 ? -8.773 -21.811 -4.627 1.00 23.36 477 PRO A C 1
ATOM 3562 O O . PRO A 1 451 ? -9.914 -21.398 -4.416 1.00 24.64 477 PRO A O 1
ATOM 3566 N N . ARG A 1 452 ? -7.739 -21.437 -3.884 1.00 20.27 478 ARG A N 1
ATOM 3567 C CA . ARG A 1 452 ? -7.936 -20.519 -2.769 1.00 20.46 478 ARG A CA 1
ATOM 3568 C C . ARG A 1 452 ? -7.437 -19.109 -3.067 1.00 18.14 478 ARG A C 1
ATOM 3569 O O . ARG A 1 452 ? -7.539 -18.216 -2.222 1.00 16.47 478 ARG A O 1
ATOM 3577 N N . LEU A 1 453 ? -6.909 -18.904 -4.269 1.00 15.55 479 LEU A N 1
ATOM 3578 C CA . LEU A 1 453 ? -6.363 -17.600 -4.633 1.00 15.80 479 LEU A CA 1
ATOM 3579 C C . LEU A 1 453 ? -7.364 -16.450 -4.554 1.00 15.91 479 LEU A C 1
ATOM 3580 O O . LEU A 1 453 ? -8.447 -16.501 -5.150 1.00 16.02 479 LEU A O 1
ATOM 3585 N N . GLN A 1 454 ? -6.987 -15.411 -3.815 1.00 16.44 480 GLN A N 1
ATOM 3586 C CA . GLN A 1 454 ? -7.815 -14.224 -3.662 1.00 18.02 480 GLN A CA 1
ATOM 3587 C C . GLN A 1 454 ? -7.234 -13.066 -4.464 1.00 18.16 480 GLN A C 1
ATOM 3588 O O . GLN A 1 454 ? -7.967 -12.176 -4.893 1.00 17.95 480 GLN A O 1
ATOM 3594 N N . GLU A 1 455 ? -5.917 -13.076 -4.663 1.00 17.17 481 GLU A N 1
ATOM 3595 C CA . GLU A 1 455 ? -5.266 -12.011 -5.416 1.00 19.45 481 GLU A CA 1
ATOM 3596 C C . GLU A 1 455 ? -4.158 -12.510 -6.336 1.00 19.71 481 GLU A C 1
ATOM 3597 O O . GLU A 1 455 ? -3.257 -13.239 -5.911 1.00 19.78 481 GLU A O 1
ATOM 3603 N N . LEU A 1 456 ? -4.246 -12.120 -7.603 1.00 18.10 482 LEU A N 1
ATOM 3604 C CA . LEU A 1 456 ? -3.245 -12.484 -8.595 1.00 18.28 482 LEU A CA 1
ATOM 3605 C C . LEU A 1 456 ? -2.737 -11.199 -9.225 1.00 18.96 482 LEU A C 1
ATOM 3606 O O . LEU A 1 456 ? -3.519 -10.400 -9.737 1.00 18.65 482 LEU A O 1
ATOM 3611 N N . TYR A 1 457 ? -1.427 -11.003 -9.174 1.00 18.74 483 TYR A N 1
ATOM 3612 C CA . TYR A 1 457 ? -0.793 -9.823 -9.754 1.00 21.85 483 TYR A CA 1
ATOM 3613 C C . TYR A 1 457 ? 0.086 -10.407 -10.855 1.00 21.37 483 TYR A C 1
ATOM 3614 O O . TYR A 1 457 ? 1.028 -11.146 -10.573 1.00 18.90 483 TYR A O 1
ATOM 3623 N N . ILE A 1 458 ? -0.239 -10.101 -12.109 1.00 20.17 484 ILE A N 1
ATOM 3624 C CA . ILE A 1 458 ? 0.515 -10.631 -13.234 1.00 19.21 484 ILE A CA 1
ATOM 3625 C C . ILE A 1 458 ? 0.711 -9.538 -14.286 1.00 20.09 484 ILE A C 1
ATOM 3626 O O . ILE A 1 458 ? 0.815 -9.805 -15.485 1.00 21.20 484 ILE A O 1
ATOM 3631 N N . SER A 1 459 ? 0.763 -8.300 -13.807 1.00 17.98 485 SER A N 1
ATOM 3632 C CA . SER A 1 459 ? 0.958 -7.132 -14.661 1.00 21.61 485 SER A CA 1
ATOM 3633 C C . SER A 1 459 ? 2.384 -7.135 -15.200 1.00 21.44 485 SER A C 1
ATOM 3634 O O . SER A 1 459 ? 3.277 -7.736 -14.609 1.00 19.81 485 SER A O 1
ATOM 3637 N N . ARG A 1 460 ? 2.591 -6.462 -16.323 1.00 23.51 486 ARG A N 1
ATOM 3638 C CA . ARG A 1 460 ? 3.913 -6.382 -16.929 1.00 24.97 486 ARG A CA 1
ATOM 3639 C C . ARG A 1 460 ? 4.487 -7.741 -17.297 1.00 24.50 486 ARG A C 1
ATOM 3640 O O . ARG A 1 460 ? 5.541 -8.140 -16.806 1.00 25.05 486 ARG A O 1
ATOM 3648 N N . ASN A 1 461 ? 3.766 -8.455 -18.154 1.00 24.21 487 ASN A N 1
ATOM 3649 C CA . ASN A 1 461 ? 4.194 -9.753 -18.653 1.00 25.00 487 ASN A CA 1
ATOM 3650 C C . ASN A 1 461 ? 3.855 -9.745 -20.134 1.00 24.92 487 ASN A C 1
ATOM 3651 O O . ASN A 1 461 ? 3.597 -8.683 -20.693 1.00 26.72 487 ASN A O 1
ATOM 3656 N N . LYS A 1 462 ? 3.844 -10.908 -20.773 1.00 27.69 488 LYS A N 1
ATOM 3657 C CA . LYS A 1 462 ? 3.538 -10.962 -22.198 1.00 28.84 488 LYS A CA 1
ATOM 3658 C C . LYS A 1 462 ? 2.322 -11.807 -22.547 1.00 28.47 488 LYS A C 1
ATOM 3659 O O . LYS A 1 462 ? 2.288 -12.444 -23.598 1.00 26.98 488 LYS A O 1
ATOM 3665 N N . LEU A 1 463 ? 1.317 -11.809 -21.677 1.00 27.90 489 LEU A N 1
ATOM 3666 C CA . LEU A 1 463 ? 0.117 -12.584 -21.943 1.00 27.77 489 LEU A CA 1
ATOM 3667 C C . LEU A 1 463 ? -0.697 -11.988 -23.084 1.00 28.85 489 LEU A C 1
ATOM 3668 O O . LEU A 1 463 ? -0.963 -10.787 -23.110 1.00 26.78 489 LEU A O 1
ATOM 3673 N N . LYS A 1 464 ? -1.087 -12.841 -24.024 1.00 30.56 490 LYS A N 1
ATOM 3674 C CA . LYS A 1 464 ? -1.890 -12.416 -25.163 1.00 34.43 490 LYS A CA 1
ATOM 3675 C C . LYS A 1 464 ? -3.299 -12.942 -24.964 1.00 34.71 490 LYS A C 1
ATOM 3676 O O . LYS A 1 464 ? -4.216 -12.622 -25.719 1.00 35.29 490 LYS A O 1
ATOM 3682 N N . THR A 1 465 ? -3.460 -13.759 -23.934 1.00 34.50 491 THR A N 1
ATOM 3683 C CA . THR A 1 465 ? -4.752 -14.335 -23.618 1.00 34.84 491 THR A CA 1
ATOM 3684 C C . THR A 1 465 ? -4.966 -14.279 -22.114 1.00 33.91 491 THR A C 1
ATOM 3685 O O . THR A 1 465 ? -4.084 -14.637 -21.333 1.00 31.75 491 THR A O 1
ATO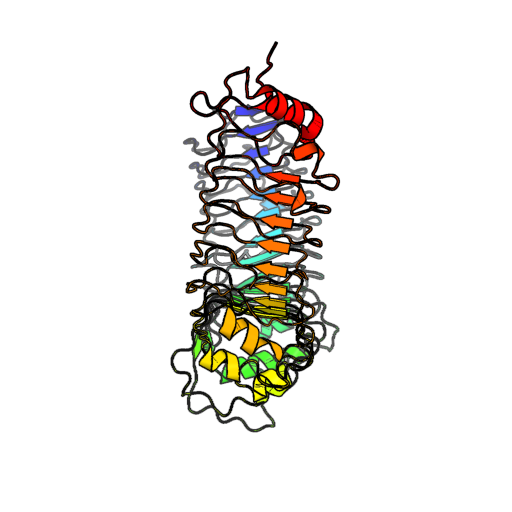M 3689 N N . LEU A 1 466 ? -6.138 -13.806 -21.715 1.00 32.27 492 LEU A N 1
ATOM 3690 C CA . LEU A 1 466 ? -6.471 -13.708 -20.307 1.00 32.29 492 LEU A CA 1
ATOM 3691 C C . LEU A 1 466 ? -6.525 -15.127 -19.752 1.00 32.23 492 LEU A C 1
ATOM 3692 O O . LEU A 1 466 ? -7.059 -16.033 -20.395 1.00 31.41 492 LEU A O 1
ATOM 3697 N N . PRO A 1 467 ? -5.949 -15.352 -18.562 1.00 31.58 493 PRO A N 1
ATOM 3698 C CA . PRO A 1 467 ? -6.008 -16.714 -18.022 1.00 31.26 493 PRO A CA 1
ATOM 3699 C C . PRO A 1 467 ? -7.459 -17.125 -17.768 1.00 31.23 493 PRO A C 1
ATOM 3700 O O . PRO A 1 467 ? -8.305 -16.287 -17.444 1.00 29.90 493 PRO A O 1
ATOM 3704 N N . ASP A 1 468 ? -7.738 -18.414 -17.933 1.00 32.04 494 ASP A N 1
ATOM 3705 C CA . ASP A 1 468 ? -9.082 -18.961 -17.750 1.00 32.54 494 ASP A CA 1
ATOM 3706 C C . ASP A 1 468 ? -9.709 -18.565 -16.412 1.00 32.01 494 ASP A C 1
ATOM 3707 O O . ASP A 1 468 ? -9.091 -18.707 -15.355 1.00 30.06 494 ASP A O 1
ATOM 3712 N N . ALA A 1 469 ? -10.947 -18.078 -16.468 1.00 30.56 495 ALA A N 1
ATOM 3713 C CA . ALA A 1 469 ? -11.674 -17.658 -15.273 1.00 29.91 495 ALA A CA 1
ATOM 3714 C C . ALA A 1 469 ? -11.861 -18.790 -14.263 1.00 29.15 495 ALA A C 1
ATOM 3715 O O . ALA A 1 469 ? -11.876 -18.556 -13.055 1.00 27.83 495 ALA A O 1
ATOM 3717 N N . SER A 1 470 ? -11.999 -20.014 -14.762 1.00 28.00 496 SER A N 1
ATOM 3718 C CA . SER A 1 470 ? -12.198 -21.177 -13.905 1.00 27.42 496 SER A CA 1
ATOM 3719 C C . SER A 1 470 ? -10.993 -21.500 -13.022 1.00 26.91 496 SER A C 1
ATOM 3720 O O . SER A 1 470 ? -11.096 -22.317 -12.110 1.00 27.42 496 SER A O 1
ATOM 3723 N N . LEU A 1 471 ? -9.855 -20.863 -13.288 1.00 25.60 497 LEU A N 1
ATOM 3724 C CA . LEU A 1 471 ? -8.651 -21.104 -12.493 1.00 24.98 497 LEU A CA 1
ATOM 3725 C C . LEU A 1 471 ? -8.698 -20.426 -11.122 1.00 24.29 497 LEU A C 1
ATOM 3726 O O . LEU A 1 471 ? -7.976 -20.820 -10.206 1.00 24.80 497 LEU A O 1
ATOM 3731 N N . PHE A 1 472 ? -9.543 -19.411 -10.980 1.00 24.53 498 PHE A N 1
ATOM 3732 C CA . PHE A 1 472 ? -9.641 -18.690 -9.716 1.00 24.03 498 PHE A CA 1
ATOM 3733 C C . PHE A 1 472 ? -11.095 -18.444 -9.330 1.00 23.96 498 PHE A C 1
ATOM 3734 O O . PHE A 1 472 ? -11.596 -17.328 -9.463 1.00 24.10 498 PHE A O 1
ATOM 3742 N N . PRO A 1 473 ? -11.788 -19.478 -8.823 1.00 23.23 499 PRO A N 1
ATOM 3743 C CA . PRO A 1 473 ? -13.193 -19.346 -8.428 1.00 23.55 499 PRO A CA 1
ATOM 3744 C C . PRO A 1 473 ? -13.546 -18.369 -7.306 1.00 22.42 499 PRO A C 1
ATOM 3745 O O . PRO A 1 473 ? -14.712 -17.983 -7.174 1.00 23.89 499 PRO A O 1
ATOM 3749 N N . VAL A 1 474 ? -12.569 -17.970 -6.496 1.00 18.98 500 VAL A N 1
ATOM 3750 C CA . VAL A 1 474 ? -12.849 -17.034 -5.415 1.00 18.15 500 VAL A CA 1
ATOM 3751 C C . VAL A 1 474 ? -11.942 -15.807 -5.473 1.00 16.87 500 VAL A C 1
ATOM 3752 O O . VAL A 1 474 ? -11.715 -15.137 -4.469 1.00 15.86 500 VAL A O 1
ATOM 3756 N N . LEU A 1 475 ? -11.447 -15.499 -6.665 1.00 15.46 501 LEU A N 1
ATOM 3757 C CA . LEU A 1 475 ? -10.554 -14.362 -6.847 1.00 15.47 501 LEU A CA 1
ATOM 3758 C C . LEU A 1 475 ? -11.230 -13.027 -6.520 1.00 15.85 501 LEU A C 1
ATOM 3759 O O . LEU A 1 475 ? -12.356 -12.756 -6.965 1.00 14.80 501 LEU A O 1
ATOM 3764 N N . LEU A 1 476 ? -10.530 -12.197 -5.749 1.00 14.95 502 LEU A N 1
ATOM 3765 C CA . LEU A 1 476 ? -11.023 -10.884 -5.361 1.00 15.87 502 LEU A CA 1
ATOM 3766 C C . LEU A 1 476 ? -10.332 -9.779 -6.148 1.00 15.75 502 LEU A C 1
ATOM 3767 O O . LEU A 1 476 ? -10.938 -8.757 -6.445 1.00 15.27 502 LEU A O 1
ATOM 3772 N N . VAL A 1 477 ? -9.054 -9.989 -6.463 1.00 16.77 503 VAL A N 1
ATOM 3773 C CA . VAL A 1 477 ? -8.257 -8.993 -7.170 1.00 15.74 503 VAL A CA 1
ATOM 3774 C C . VAL A 1 477 ? -7.417 -9.579 -8.297 1.00 17.49 503 VAL A C 1
ATOM 3775 O O . VAL A 1 477 ? -6.713 -10.581 -8.107 1.00 16.05 503 VAL A O 1
ATOM 3779 N N . MET A 1 478 ? -7.493 -8.962 -9.472 1.00 17.14 504 MET A N 1
ATOM 3780 C CA . MET A 1 478 ? -6.677 -9.402 -10.596 1.00 18.51 504 MET A CA 1
ATOM 3781 C C . MET A 1 478 ? -5.990 -8.200 -11.216 1.00 19.01 504 MET A C 1
ATOM 3782 O O . MET A 1 478 ? -6.647 -7.240 -11.609 1.00 18.21 504 MET A O 1
ATOM 3787 N N . LYS A 1 479 ? -4.665 -8.249 -11.289 1.00 18.58 505 LYS A N 1
ATOM 3788 C CA . LYS A 1 479 ? -3.904 -7.156 -11.880 1.00 18.43 505 LYS A CA 1
ATOM 3789 C C . LYS A 1 479 ? -3.249 -7.723 -13.124 1.00 19.53 505 LYS A C 1
ATOM 3790 O O . LYS A 1 479 ? -2.391 -8.602 -13.036 1.00 18.70 505 LYS A O 1
ATOM 3796 N N . ILE A 1 480 ? -3.667 -7.242 -14.289 1.00 18.46 506 ILE A N 1
ATOM 3797 C CA . ILE A 1 480 ? -3.100 -7.749 -15.527 1.00 19.56 506 ILE A CA 1
ATOM 3798 C C . ILE A 1 480 ? -2.878 -6.628 -16.529 1.00 21.19 506 ILE A C 1
ATOM 3799 O O . ILE A 1 480 ? -3.106 -6.780 -17.729 1.00 21.67 506 ILE A O 1
ATOM 3804 N N . SER A 1 481 ? -2.425 -5.490 -16.021 1.00 21.64 507 SER A N 1
ATOM 3805 C CA . SER A 1 481 ? -2.152 -4.359 -16.887 1.00 24.88 507 SER A CA 1
ATOM 3806 C C . SER A 1 481 ? -0.811 -4.612 -17.569 1.00 23.73 507 SER A C 1
ATOM 3807 O O . SER A 1 481 ? -0.108 -5.572 -17.246 1.00 23.40 507 SER A O 1
ATOM 3810 N N . ARG A 1 482 ? -0.472 -3.765 -18.530 1.00 25.04 508 ARG A N 1
ATOM 3811 C CA . ARG A 1 482 ? 0.785 -3.882 -19.257 1.00 25.18 508 ARG A CA 1
ATOM 3812 C C . ARG A 1 482 ? 1.154 -5.280 -19.766 1.00 25.25 508 ARG A C 1
ATOM 3813 O O . ARG A 1 482 ? 2.244 -5.789 -19.500 1.00 24.03 508 ARG A O 1
ATOM 3821 N N . ASN A 1 483 ? 0.226 -5.917 -20.468 1.00 23.67 509 ASN A N 1
ATOM 3822 C CA . ASN A 1 483 ? 0.511 -7.201 -21.082 1.00 24.03 509 ASN A CA 1
ATOM 3823 C C . ASN A 1 483 ? 0.258 -6.956 -22.563 1.00 24.52 509 ASN A C 1
ATOM 3824 O O . ASN A 1 483 ? 0.497 -5.848 -23.042 1.00 25.93 509 ASN A O 1
ATOM 3829 N N . GLN A 1 484 ? -0.218 -7.957 -23.290 1.00 25.17 510 GLN A N 1
ATOM 3830 C CA . GLN A 1 484 ? -0.479 -7.775 -24.715 1.00 26.98 510 GLN A CA 1
ATOM 3831 C C . GLN A 1 484 ? -1.877 -8.256 -25.075 1.00 25.80 510 GLN A C 1
ATOM 3832 O O . GLN A 1 484 ? -2.102 -8.824 -26.145 1.00 26.42 510 GLN A O 1
ATOM 3838 N N . LEU A 1 485 ? -2.817 -8.018 -24.168 1.00 24.67 511 LEU A N 1
ATOM 3839 C CA . LEU A 1 485 ? -4.197 -8.427 -24.375 1.00 23.82 511 LEU A CA 1
ATOM 3840 C C . LEU A 1 485 ? -4.882 -7.535 -25.399 1.00 23.02 511 LEU A C 1
ATOM 3841 O O . LEU A 1 485 ? -4.825 -6.308 -25.302 1.00 23.32 511 LEU A O 1
ATOM 3846 N N . LYS A 1 486 ? -5.525 -8.158 -26.381 1.00 21.95 512 LYS A N 1
ATOM 3847 C CA . LYS A 1 486 ? -6.243 -7.418 -27.414 1.00 23.92 512 LYS A CA 1
ATOM 3848 C C . LYS A 1 486 ? -7.749 -7.630 -27.264 1.00 23.13 512 LYS A C 1
ATOM 3849 O O . LYS A 1 486 ? -8.552 -6.836 -27.754 1.00 25.09 512 LYS A O 1
ATOM 3855 N N . SER A 1 487 ? -8.126 -8.706 -26.580 1.00 23.97 513 SER A N 1
ATOM 3856 C CA . SER A 1 487 ? -9.535 -9.021 -26.375 1.00 21.83 513 SER A CA 1
ATOM 3857 C C . SER A 1 487 ? -9.706 -9.996 -25.217 1.00 22.16 513 SER A C 1
ATOM 3858 O O . SER A 1 487 ? -8.725 -10.475 -24.647 1.00 22.40 513 SER A O 1
ATOM 3861 N N . VAL A 1 488 ? -10.957 -10.273 -24.864 1.00 21.51 514 VAL A N 1
ATOM 3862 C CA . VAL A 1 488 ? -11.265 -11.217 -23.792 1.00 20.86 514 VAL A CA 1
ATOM 3863 C C . VAL A 1 488 ? -12.455 -12.055 -24.245 1.00 21.24 514 VAL A C 1
ATOM 3864 O O . VAL A 1 488 ? -13.242 -11.614 -25.084 1.00 22.18 514 VAL A O 1
ATOM 3868 N N . PRO A 1 489 ? -12.590 -13.285 -23.719 1.00 22.44 515 PRO A N 1
ATOM 3869 C CA . PRO A 1 489 ? -13.718 -14.142 -24.105 1.00 21.39 515 PRO A CA 1
ATOM 3870 C C . PRO A 1 489 ? -15.017 -13.524 -23.588 1.00 22.22 515 PRO A C 1
ATOM 3871 O O . PRO A 1 489 ? -15.030 -12.939 -22.506 1.00 20.18 515 PRO A O 1
ATOM 3875 N N . ASP A 1 490 ? -16.106 -13.648 -24.341 1.00 21.74 516 ASP A N 1
ATOM 3876 C CA . ASP A 1 490 ? -17.368 -13.075 -23.885 1.00 23.42 516 ASP A CA 1
ATOM 3877 C C . ASP A 1 490 ? -17.779 -13.661 -22.537 1.00 23.06 516 ASP A C 1
ATOM 3878 O O . ASP A 1 490 ? -17.657 -14.868 -22.303 1.00 24.30 516 ASP A O 1
ATOM 3883 N N . GLY A 1 491 ? -18.249 -12.782 -21.657 1.00 22.14 517 GLY A N 1
ATOM 3884 C CA . GLY A 1 491 ? -18.720 -13.174 -20.338 1.00 22.12 517 GLY A CA 1
ATOM 3885 C C . GLY A 1 491 ? -17.697 -13.582 -19.294 1.00 21.40 517 GLY A C 1
ATOM 3886 O O . GLY A 1 491 ? -18.076 -13.928 -18.174 1.00 20.81 517 GLY A O 1
ATOM 3887 N N . ILE A 1 492 ? -16.411 -13.510 -19.623 1.00 20.34 518 ILE A N 1
ATOM 3888 C CA . ILE A 1 492 ? -15.376 -13.943 -18.694 1.00 20.76 518 ILE A CA 1
ATOM 3889 C C . ILE A 1 492 ? -15.323 -13.263 -17.324 1.00 20.94 518 ILE A C 1
ATOM 3890 O O . ILE A 1 492 ? -15.174 -13.936 -16.305 1.00 21.49 518 ILE A O 1
ATOM 3895 N N . PHE A 1 493 ? -15.456 -11.941 -17.282 1.00 20.83 519 PHE A N 1
ATOM 3896 C CA . PHE A 1 493 ? -15.388 -11.246 -16.006 1.00 20.96 519 PHE A CA 1
ATOM 3897 C C . PHE A 1 493 ? -16.588 -11.498 -15.108 1.00 21.89 519 PHE A C 1
ATOM 3898 O O . PHE A 1 493 ? -16.490 -11.356 -13.890 1.00 22.12 519 PHE A O 1
ATOM 3906 N N . ASP A 1 494 ? -17.713 -11.883 -15.699 1.00 21.79 520 ASP A N 1
ATOM 3907 C CA . ASP A 1 494 ? -18.901 -12.181 -14.912 1.00 23.39 520 ASP A CA 1
ATOM 3908 C C . ASP A 1 494 ? -18.732 -13.555 -14.266 1.00 22.37 520 ASP A C 1
ATOM 3909 O O . ASP A 1 494 ? -19.524 -13.952 -13.413 1.00 22.63 520 ASP A O 1
ATOM 3914 N N . ARG A 1 495 ? -17.690 -14.276 -14.676 1.00 21.33 521 ARG A N 1
ATOM 3915 C CA . ARG A 1 495 ? -17.417 -15.594 -14.115 1.00 20.25 521 ARG A CA 1
ATOM 3916 C C . ARG A 1 495 ? -16.469 -15.489 -12.916 1.00 19.88 521 ARG A C 1
ATOM 3917 O O . ARG A 1 495 ? -16.219 -16.475 -12.227 1.00 18.71 521 ARG A O 1
ATOM 3925 N N . LEU A 1 496 ? -15.934 -14.289 -12.689 1.00 18.63 522 LEU A N 1
ATOM 3926 C CA . LEU A 1 496 ? -15.070 -14.017 -11.536 1.00 17.39 522 LEU A CA 1
ATOM 3927 C C . LEU A 1 496 ? -16.095 -13.467 -10.556 1.00 16.54 522 LEU A C 1
ATOM 3928 O O . LEU A 1 496 ? -16.222 -12.262 -10.369 1.00 14.81 522 LEU A O 1
ATOM 3933 N N . THR A 1 497 ? -16.844 -14.383 -9.951 1.00 17.01 523 THR A N 1
ATOM 3934 C CA . THR A 1 497 ? -17.936 -14.043 -9.045 1.00 16.18 523 THR A CA 1
ATOM 3935 C C . THR A 1 497 ? -17.632 -13.328 -7.734 1.00 18.43 523 THR A C 1
ATOM 3936 O O . THR A 1 497 ? -18.548 -12.846 -7.067 1.00 18.22 523 THR A O 1
ATOM 3940 N N . SER A 1 498 ? -16.360 -13.251 -7.357 1.00 17.97 524 SER A N 1
ATOM 3941 C CA . SER A 1 498 ? -15.982 -12.568 -6.121 1.00 18.93 524 SER A CA 1
ATOM 3942 C C . SER A 1 498 ? -15.124 -11.345 -6.426 1.00 18.26 524 SER A C 1
ATOM 3943 O O . SER A 1 498 ? -14.686 -10.642 -5.511 1.00 17.88 524 SER A O 1
ATOM 3946 N N . LEU A 1 499 ? -14.900 -11.084 -7.711 1.00 18.11 525 LEU A N 1
ATOM 3947 C CA . LEU A 1 499 ? -14.057 -9.964 -8.125 1.00 18.31 525 LEU A CA 1
ATOM 3948 C C . LEU A 1 499 ? -14.469 -8.620 -7.534 1.00 19.20 525 LEU A C 1
ATOM 3949 O O . LEU A 1 499 ? -15.624 -8.201 -7.631 1.00 18.97 525 LEU A O 1
ATOM 3954 N N . GLN A 1 500 ? -13.498 -7.947 -6.930 1.00 17.24 526 GLN A N 1
ATOM 3955 C CA . GLN A 1 500 ? -13.714 -6.645 -6.319 1.00 20.28 526 GLN A CA 1
ATOM 3956 C C . GLN A 1 500 ? -12.928 -5.560 -7.055 1.00 20.36 526 GLN A C 1
ATOM 3957 O O . GLN A 1 500 ? -13.406 -4.436 -7.203 1.00 21.89 526 GLN A O 1
ATOM 3963 N N . LYS A 1 501 ? -11.728 -5.897 -7.522 1.00 18.54 527 LYS A N 1
ATOM 3964 C CA . LYS A 1 501 ? -10.887 -4.931 -8.226 1.00 18.69 527 LYS A CA 1
ATOM 3965 C C . LYS A 1 501 ? -10.098 -5.564 -9.367 1.00 17.95 527 LYS A C 1
ATOM 3966 O O . LYS A 1 501 ? -9.611 -6.693 -9.254 1.00 17.38 527 LYS A O 1
ATOM 3972 N N . ILE A 1 502 ? -9.969 -4.830 -10.468 1.00 16.08 528 ILE A N 1
ATOM 3973 C CA . ILE A 1 502 ? -9.226 -5.333 -11.610 1.00 16.32 528 ILE A CA 1
ATOM 3974 C C . ILE A 1 502 ? -8.495 -4.210 -12.343 1.00 19.21 528 ILE A C 1
ATOM 3975 O O . ILE A 1 502 ? -9.035 -3.115 -12.538 1.00 19.74 528 ILE A O 1
ATOM 3980 N N . TRP A 1 503 ? -7.248 -4.497 -12.712 1.00 21.07 529 TRP A N 1
ATOM 3981 C CA . TRP A 1 503 ? -6.376 -3.574 -13.439 1.00 20.89 529 TRP A CA 1
ATOM 3982 C C . TRP A 1 503 ? -6.270 -4.129 -14.858 1.00 22.15 529 TRP A C 1
ATOM 3983 O O . TRP A 1 503 ? -5.710 -5.206 -15.063 1.00 21.31 529 TRP A O 1
ATOM 3994 N N . LEU A 1 504 ? -6.802 -3.399 -15.833 1.00 21.70 530 LEU A N 1
ATOM 3995 C CA . LEU A 1 504 ? -6.773 -3.844 -17.225 1.00 23.48 530 LEU A CA 1
ATOM 3996 C C . LEU A 1 504 ? -6.075 -2.860 -18.150 1.00 23.12 530 LEU A C 1
ATOM 3997 O O . LEU A 1 504 ? -5.997 -3.093 -19.355 1.00 22.43 530 LEU A O 1
ATOM 4002 N N . HIS A 1 505 ? -5.573 -1.768 -17.587 1.00 23.25 531 HIS A N 1
ATOM 4003 C CA . HIS A 1 505 ? -4.940 -0.734 -18.389 1.00 23.92 531 HIS A CA 1
ATOM 4004 C C . HIS A 1 505 ? -3.613 -1.101 -19.043 1.00 24.54 531 HIS A C 1
ATOM 4005 O O . HIS A 1 505 ? -3.004 -2.126 -18.740 1.00 22.98 531 HIS A O 1
ATOM 4012 N N . THR A 1 506 ? -3.194 -0.254 -19.977 1.00 25.30 532 THR A N 1
ATOM 4013 C CA . THR A 1 506 ? -1.952 -0.436 -20.715 1.00 24.89 532 THR A CA 1
ATOM 4014 C C . THR A 1 506 ? -1.865 -1.755 -21.474 1.00 25.01 532 THR A C 1
ATOM 4015 O O . THR A 1 506 ? -0.840 -2.449 -21.438 1.00 24.68 532 THR A O 1
ATOM 4019 N N . ASN A 1 507 ? -2.956 -2.098 -22.151 1.00 23.35 533 ASN A N 1
ATOM 4020 C CA . ASN A 1 507 ? -3.035 -3.296 -22.978 1.00 24.17 533 ASN A CA 1
ATOM 4021 C C . ASN A 1 507 ? -3.536 -2.812 -24.342 1.00 23.35 533 ASN A C 1
ATOM 4022 O O . ASN A 1 507 ? -4.316 -1.865 -24.416 1.00 24.56 533 ASN A O 1
ATOM 4027 N N . PRO A 1 508 ? -3.094 -3.452 -25.432 1.00 23.88 534 PRO A N 1
ATOM 4028 C CA . PRO A 1 508 ? -3.524 -3.049 -26.778 1.00 24.65 534 PRO A CA 1
ATOM 4029 C C . PRO A 1 508 ? -4.924 -3.543 -27.147 1.00 23.46 534 PRO A C 1
ATOM 4030 O O . PRO A 1 508 ? -5.082 -4.338 -28.072 1.00 23.84 534 PRO A O 1
ATOM 4034 N N . TRP A 1 509 ? -5.932 -3.063 -26.424 1.00 23.52 535 TRP A N 1
ATOM 4035 C CA . TRP A 1 509 ? -7.313 -3.465 -26.672 1.00 23.26 535 TRP A CA 1
ATOM 4036 C C . TRP A 1 509 ? -7.796 -3.128 -28.080 1.00 23.66 535 TRP A C 1
ATOM 4037 O O . TRP A 1 509 ? -7.692 -1.991 -28.531 1.00 24.28 535 TRP A O 1
ATOM 4048 N N . ASP A 1 510 ? -8.320 -4.138 -28.765 1.00 25.14 536 ASP A N 1
ATOM 4049 C CA . ASP A 1 510 ? -8.847 -3.978 -30.114 1.00 26.54 536 ASP A CA 1
ATOM 4050 C C . ASP A 1 510 ? -10.300 -3.538 -29.984 1.00 26.88 536 ASP A C 1
ATOM 4051 O O . ASP A 1 510 ? -11.176 -4.351 -29.702 1.00 26.54 536 ASP A O 1
ATOM 4056 N N . CYS A 1 511 ? -10.558 -2.252 -30.196 1.00 28.68 537 CYS A N 1
ATOM 4057 C CA . CYS A 1 511 ? -11.914 -1.743 -30.057 1.00 30.89 537 CYS A CA 1
ATOM 4058 C C . CYS A 1 511 ? -12.816 -1.813 -31.285 1.00 32.15 537 CYS A C 1
ATOM 4059 O O . CYS A 1 511 ? -13.748 -1.022 -31.409 1.00 32.63 537 CYS A O 1
ATOM 4062 N N . SER A 1 512 ? -12.547 -2.750 -32.191 1.00 33.81 538 SER A N 1
ATOM 4063 C CA . SER A 1 512 ? -13.404 -2.910 -33.360 1.00 35.80 538 SER A CA 1
ATOM 4064 C C . SER A 1 512 ? -14.699 -3.416 -32.732 1.00 36.98 538 SER A C 1
ATOM 4065 O O . SER A 1 512 ? -14.663 -4.280 -31.857 1.00 35.96 538 SER A O 1
ATOM 4068 N N . CYS A 1 513 ? -15.838 -2.888 -33.165 1.00 38.94 539 CYS A N 1
ATOM 4069 C CA . CYS A 1 513 ? -17.102 -3.262 -32.542 1.00 42.26 539 CYS A CA 1
ATOM 4070 C C . CYS A 1 513 ? -17.634 -4.681 -32.569 1.00 43.61 539 CYS A C 1
ATOM 4071 O O . CYS A 1 513 ? -18.206 -5.150 -31.581 1.00 46.00 539 CYS A O 1
ATOM 4074 N N . PRO A 1 514 ? -17.489 -5.387 -33.690 1.00 43.56 540 PRO A N 1
ATOM 4075 C CA . PRO A 1 514 ? -18.030 -6.745 -33.603 1.00 42.74 540 PRO A CA 1
ATOM 4076 C C . PRO A 1 514 ? -17.106 -7.628 -32.756 1.00 42.26 540 PRO A C 1
ATOM 4077 O O . PRO A 1 514 ? -16.971 -8.826 -33.018 1.00 45.03 540 PRO A O 1
ATOM 4081 N N . ARG A 1 515 ? -16.479 -7.034 -31.739 1.00 37.93 541 ARG A N 1
ATOM 4082 C CA . ARG A 1 515 ? -15.556 -7.768 -30.877 1.00 33.51 541 ARG A CA 1
ATOM 4083 C C . ARG A 1 515 ? -15.414 -7.175 -29.475 1.00 30.31 541 ARG A C 1
ATOM 4084 O O . ARG A 1 515 ? -15.356 -7.910 -28.487 1.00 28.83 541 ARG A O 1
ATOM 4092 N N . ILE A 1 516 ? -15.352 -5.849 -29.392 1.00 25.08 542 ILE A N 1
ATOM 4093 C CA . ILE A 1 516 ? -15.180 -5.164 -28.115 1.00 23.01 542 ILE A CA 1
ATOM 4094 C C . ILE A 1 516 ? -16.480 -4.960 -27.335 1.00 21.71 542 ILE A C 1
ATOM 4095 O O . ILE A 1 516 ? -16.464 -4.420 -26.230 1.00 18.49 542 ILE A O 1
ATOM 4100 N N . ASP A 1 517 ? -17.599 -5.397 -27.906 1.00 21.65 543 ASP A N 1
ATOM 4101 C CA . ASP A 1 517 ? -18.908 -5.217 -27.275 1.00 21.23 543 ASP A CA 1
ATOM 4102 C C . ASP A 1 517 ? -19.016 -5.647 -25.806 1.00 20.88 543 ASP A C 1
ATOM 4103 O O . ASP A 1 517 ? -19.407 -4.849 -24.955 1.00 20.22 543 ASP A O 1
ATOM 4108 N N . TYR A 1 518 ? -18.683 -6.900 -25.509 1.00 19.34 544 TYR A N 1
ATOM 4109 C CA . TYR A 1 518 ? -18.777 -7.392 -24.133 1.00 18.92 544 TYR A CA 1
ATOM 4110 C C . TYR A 1 518 ? -17.914 -6.615 -23.145 1.00 17.84 544 TYR A C 1
ATOM 4111 O O . TYR A 1 518 ? -18.391 -6.199 -22.091 1.00 18.36 544 TYR A O 1
ATOM 4120 N N . LEU A 1 519 ? -16.642 -6.434 -23.484 1.00 18.14 545 LEU A N 1
ATOM 4121 C CA . LEU A 1 519 ? -15.716 -5.729 -22.606 1.00 16.81 545 LEU A CA 1
ATOM 4122 C C . LEU A 1 519 ? -16.145 -4.290 -22.331 1.00 18.88 545 LEU A C 1
ATOM 4123 O O . LEU A 1 519 ? -16.123 -3.838 -21.177 1.00 15.45 545 LEU A O 1
ATOM 4128 N N . SER A 1 520 ? -16.526 -3.565 -23.382 1.00 18.61 546 SER A N 1
ATOM 4129 C CA . SER A 1 520 ? -16.966 -2.186 -23.200 1.00 19.83 546 SER A CA 1
ATOM 4130 C C . SER A 1 520 ? -18.204 -2.157 -22.304 1.00 19.35 546 SER A C 1
ATOM 4131 O O . SER A 1 520 ? -18.287 -1.336 -21.391 1.00 20.03 546 SER A O 1
ATOM 4134 N N . ARG A 1 521 ? -19.152 -3.065 -22.538 1.00 19.99 547 ARG A N 1
ATOM 4135 C CA . ARG A 1 521 ? -20.368 -3.106 -21.726 1.00 19.03 547 ARG A CA 1
ATOM 4136 C C . ARG A 1 521 ? -20.097 -3.517 -20.281 1.00 19.86 547 ARG A C 1
ATOM 4137 O O . ARG A 1 521 ? -20.745 -3.017 -19.360 1.00 17.87 547 ARG A O 1
ATOM 4145 N N . TRP A 1 522 ? -19.153 -4.433 -20.081 1.00 17.48 548 TRP A N 1
ATOM 4146 C CA . TRP A 1 522 ? -18.825 -4.867 -18.728 1.00 18.59 548 TRP A CA 1
ATOM 4147 C C . TRP A 1 522 ? -18.190 -3.705 -17.960 1.00 17.86 548 TRP A C 1
ATOM 4148 O O . TRP A 1 522 ? -18.521 -3.454 -16.801 1.00 18.18 548 TRP A O 1
ATOM 4159 N N . LEU A 1 523 ? -17.271 -3.000 -18.609 1.00 18.37 549 LEU A N 1
ATOM 4160 C CA . LEU A 1 523 ? -16.611 -1.875 -17.963 1.00 19.44 549 LEU A CA 1
ATOM 4161 C C . LEU A 1 523 ? -17.607 -0.785 -17.570 1.00 20.11 549 LEU A C 1
ATOM 4162 O O . LEU A 1 523 ? -17.423 -0.115 -16.559 1.00 20.69 549 LEU A O 1
ATOM 4167 N N . ASN A 1 524 ? -18.667 -0.620 -18.355 1.00 21.06 550 ASN A N 1
ATOM 4168 C CA . ASN A 1 524 ? -19.679 0.390 -18.049 1.00 22.19 550 ASN A CA 1
ATOM 4169 C C . ASN A 1 524 ? -20.551 0.017 -16.859 1.00 23.22 550 ASN A C 1
ATOM 4170 O O . ASN A 1 524 ? -21.051 0.891 -16.153 1.00 25.58 550 ASN A O 1
ATOM 4175 N N . LYS A 1 525 ? -20.734 -1.281 -16.641 1.00 21.89 551 LYS A N 1
ATOM 4176 C CA . LYS A 1 525 ? -21.540 -1.762 -15.532 1.00 22.92 551 LYS A CA 1
ATOM 4177 C C . LYS A 1 525 ? -20.697 -2.075 -14.299 1.00 22.33 551 LYS A C 1
ATOM 4178 O O . LYS A 1 525 ? -21.239 -2.401 -13.246 1.00 23.95 551 LYS A O 1
ATOM 4184 N N . ASN A 1 526 ? -19.379 -1.980 -14.426 1.00 19.99 552 ASN A N 1
ATOM 4185 C CA . ASN A 1 526 ? -18.491 -2.290 -13.307 1.00 20.09 552 ASN A CA 1
ATOM 4186 C C . ASN A 1 526 ? -17.389 -1.252 -13.114 1.00 20.72 552 ASN A C 1
ATOM 4187 O O . ASN A 1 526 ? -16.263 -1.588 -12.731 1.00 20.73 552 ASN A O 1
ATOM 4192 N N . SER A 1 527 ? -17.715 0.011 -13.368 1.00 21.26 553 SER A N 1
ATOM 4193 C CA . SER A 1 527 ? -16.742 1.087 -13.232 1.00 23.84 553 SER A CA 1
ATOM 4194 C C . SER A 1 527 ? -16.067 1.100 -11.864 1.00 24.85 553 SER A C 1
ATOM 4195 O O . SER A 1 527 ? -14.891 1.440 -11.753 1.00 26.40 553 SER A O 1
ATOM 4198 N N . GLN A 1 528 ? -16.805 0.724 -10.824 1.00 25.24 554 GLN A N 1
ATOM 4199 C CA . GLN A 1 528 ? -16.250 0.704 -9.476 1.00 26.85 554 GLN A CA 1
ATOM 4200 C C . GLN A 1 528 ? -15.074 -0.265 -9.362 1.00 25.85 554 GLN A C 1
ATOM 4201 O O . GLN A 1 528 ? -14.090 0.019 -8.683 1.00 26.24 554 GLN A O 1
ATOM 4207 N N . LYS A 1 529 ? -15.176 -1.403 -10.038 1.00 23.59 555 LYS A N 1
ATOM 4208 C CA . LYS A 1 529 ? -14.126 -2.421 -9.980 1.00 22.62 555 LYS A CA 1
ATOM 4209 C C . LYS A 1 529 ? -12.834 -2.087 -10.717 1.00 22.33 555 LYS A C 1
ATOM 4210 O O . LYS A 1 529 ? -11.753 -2.489 -10.284 1.00 21.32 555 LYS A O 1
ATOM 4216 N N . GLU A 1 530 ? -12.931 -1.353 -11.820 1.00 22.23 556 GLU A N 1
ATOM 4217 C CA . GLU A 1 530 ? -11.740 -1.029 -12.595 1.00 24.21 556 GLU A CA 1
ATOM 4218 C C . GLU A 1 530 ? -10.809 0.000 -11.968 1.00 26.13 556 GLU A C 1
ATOM 4219 O O . GLU A 1 530 ? -11.240 1.067 -11.523 1.00 25.85 556 GLU A O 1
ATOM 4225 N N . GLN A 1 531 ? -9.525 -0.338 -11.946 1.00 26.98 557 GLN A N 1
ATOM 4226 C CA . GLN A 1 531 ? -8.489 0.538 -11.413 1.00 29.41 557 GLN A CA 1
ATOM 4227 C C . GLN A 1 531 ? -7.745 1.031 -12.648 1.00 29.44 557 GLN A C 1
ATOM 4228 O O . GLN A 1 531 ? -7.185 0.232 -13.399 1.00 29.90 557 GLN A O 1
ATOM 4234 N N . GLY A 1 532 ? -7.745 2.343 -12.860 1.00 30.95 558 GLY A N 1
ATOM 4235 C CA . GLY A 1 532 ? -7.106 2.894 -14.041 1.00 32.41 558 GLY A CA 1
ATOM 4236 C C . GLY A 1 532 ? -8.144 2.803 -15.144 1.00 33.14 558 GLY A C 1
ATOM 4237 O O . GLY A 1 532 ? -9.284 2.433 -14.876 1.00 34.24 558 GLY A O 1
ATOM 4238 N N . SER A 1 533 ? -7.781 3.129 -16.378 1.00 33.95 559 SER A N 1
ATOM 4239 C CA . SER A 1 533 ? -8.755 3.050 -17.461 1.00 34.52 559 SER A CA 1
ATOM 4240 C C . SER A 1 533 ? -8.193 2.347 -18.687 1.00 33.66 559 SER A C 1
ATOM 4241 O O . SER A 1 533 ? -7.155 2.741 -19.220 1.00 32.66 559 SER A O 1
ATOM 4244 N N . ALA A 1 534 ? -8.878 1.294 -19.119 1.00 31.53 560 ALA A N 1
ATOM 4245 C CA . ALA A 1 534 ? -8.457 0.545 -20.292 1.00 31.15 560 ALA A CA 1
ATOM 4246 C C . ALA A 1 534 ? -8.685 1.452 -21.496 1.00 30.71 560 ALA A C 1
ATOM 4247 O O . ALA A 1 534 ? -9.730 2.089 -21.603 1.00 30.43 560 ALA A O 1
ATOM 4249 N N . LYS A 1 535 ? -7.706 1.515 -22.391 1.00 30.16 561 LYS A N 1
ATOM 4250 C CA . LYS A 1 535 ? -7.818 2.357 -23.576 1.00 30.76 561 LYS A CA 1
ATOM 4251 C C . LYS A 1 535 ? -7.629 1.562 -24.861 1.00 31.42 561 LYS A C 1
ATOM 4252 O O . LYS A 1 535 ? -6.930 0.546 -24.888 1.00 29.33 561 LYS A O 1
ATOM 4258 N N . CYS A 1 536 ? -8.260 2.040 -25.926 1.00 30.90 562 CYS A N 1
ATOM 4259 C CA . CYS A 1 536 ? -8.183 1.398 -27.227 1.00 33.48 562 CYS A CA 1
ATOM 4260 C C . CYS A 1 536 ? -6.811 1.577 -27.855 1.00 34.86 562 CYS A C 1
ATOM 4261 O O . CYS A 1 536 ? -6.195 2.635 -27.730 1.00 35.50 562 CYS A O 1
ATOM 4264 N N . SER A 1 537 ? -6.334 0.538 -28.530 1.00 36.64 563 SER A N 1
ATOM 4265 C CA . SER A 1 537 ? -5.037 0.599 -29.191 1.00 38.56 563 SER A CA 1
ATOM 4266 C C . SER A 1 537 ? -5.142 1.600 -30.333 1.00 39.95 563 SER A C 1
ATOM 4267 O O . SER A 1 537 ? -6.095 1.559 -31.110 1.00 40.44 563 SER A O 1
ATOM 4270 N N . GLY A 1 538 ? -4.169 2.498 -30.430 1.00 41.06 564 GLY A N 1
ATOM 4271 C CA . GLY A 1 538 ? -4.192 3.482 -31.497 1.00 42.81 564 GLY A CA 1
ATOM 4272 C C . GLY A 1 538 ? -4.835 4.800 -31.108 1.00 43.70 564 GLY A C 1
ATOM 4273 O O . GLY A 1 538 ? -4.139 5.759 -30.778 1.00 45.20 564 GLY A O 1
ATOM 4274 N N . SER A 1 539 ? -6.164 4.849 -31.142 1.00 43.07 565 SER A N 1
ATOM 4275 C CA . SER A 1 539 ? -6.892 6.066 -30.800 1.00 42.68 565 SER A CA 1
ATOM 4276 C C . SER A 1 539 ? -6.674 6.529 -29.363 1.00 41.81 565 SER A C 1
ATOM 4277 O O . SER A 1 539 ? -6.712 7.726 -29.086 1.00 42.63 565 SER A O 1
ATOM 4280 N N . GLY A 1 540 ? -6.454 5.588 -28.449 1.00 40.19 566 GLY A N 1
ATOM 4281 C CA . GLY A 1 540 ? -6.245 5.954 -27.059 1.00 38.35 566 GLY A CA 1
ATOM 4282 C C . GLY A 1 540 ? -7.544 6.297 -26.350 1.00 36.67 566 GLY A C 1
ATOM 4283 O O . GLY A 1 540 ? -7.545 6.788 -25.221 1.00 36.38 566 GLY A O 1
ATOM 4284 N N . LYS A 1 541 ? -8.657 6.035 -27.026 1.00 36.35 567 LYS A N 1
ATOM 4285 C CA . LYS A 1 541 ? -9.986 6.300 -26.488 1.00 36.25 567 LYS A CA 1
ATOM 4286 C C . LYS A 1 541 ? -10.318 5.261 -25.412 1.00 34.41 567 LYS A C 1
ATOM 4287 O O . LYS A 1 541 ? -9.953 4.090 -25.540 1.00 33.47 567 LYS A O 1
ATOM 4293 N N . PRO A 1 542 ? -11.003 5.676 -24.332 1.00 32.24 568 PRO A N 1
ATOM 4294 C CA . PRO A 1 542 ? -11.353 4.726 -23.269 1.00 31.70 568 PRO A CA 1
ATOM 4295 C C . PRO A 1 542 ? -12.258 3.614 -23.794 1.00 29.85 568 PRO A C 1
ATOM 4296 O O . PRO A 1 542 ? -13.239 3.881 -24.486 1.00 29.84 568 PRO A O 1
ATOM 4300 N N . VAL A 1 543 ? -11.919 2.371 -23.470 1.00 27.68 569 VAL A N 1
ATOM 4301 C CA . VAL A 1 543 ? -12.703 1.228 -23.916 1.00 26.00 569 VAL A CA 1
ATOM 4302 C C . VAL A 1 543 ? -14.186 1.403 -23.577 1.00 26.15 569 VAL A C 1
ATOM 4303 O O . VAL A 1 543 ? -15.055 1.093 -24.391 1.00 24.83 569 VAL A O 1
ATOM 4307 N N . ARG A 1 544 ? -14.467 1.914 -22.384 1.00 27.82 570 ARG A N 1
ATOM 4308 C CA . ARG A 1 544 ? -15.846 2.115 -21.936 1.00 30.58 570 ARG A CA 1
ATOM 4309 C C . ARG A 1 544 ? -16.666 3.075 -22.802 1.00 32.34 570 ARG A C 1
ATOM 4310 O O . ARG A 1 544 ? -17.900 3.022 -22.804 1.00 32.61 570 ARG A O 1
ATOM 4318 N N . SER A 1 545 ? -15.988 3.952 -23.535 1.00 33.20 571 SER A N 1
ATOM 4319 C CA . SER A 1 545 ? -16.680 4.920 -24.381 1.00 33.34 571 SER A CA 1
ATOM 4320 C C . SER A 1 545 ? -17.231 4.294 -25.654 1.00 33.43 571 SER A C 1
ATOM 4321 O O . SER A 1 545 ? -18.082 4.876 -26.326 1.00 33.81 571 SER A O 1
ATOM 4324 N N . ILE A 1 546 ? -16.748 3.104 -25.986 1.00 32.50 572 ILE A N 1
ATOM 4325 C CA . ILE A 1 546 ? -17.199 2.418 -27.189 1.00 33.25 572 ILE A CA 1
ATOM 4326 C C . ILE A 1 546 ? -18.579 1.792 -27.011 1.00 34.61 572 ILE A C 1
ATOM 4327 O O . ILE A 1 546 ? -18.831 1.097 -26.028 1.00 34.46 572 ILE A O 1
ATOM 4332 N N . ILE A 1 547 ? -19.469 2.035 -27.967 1.00 34.66 573 ILE A N 1
ATOM 4333 C CA . ILE A 1 547 ? -20.812 1.476 -27.916 1.00 36.71 573 ILE A CA 1
ATOM 4334 C C . ILE A 1 547 ? -21.147 0.795 -29.241 1.00 38.11 573 ILE A C 1
ATOM 4335 O O . ILE A 1 547 ? -21.329 1.455 -30.263 1.00 37.91 573 ILE A O 1
ATOM 4340 N N . CYS A 1 548 ? -21.223 -0.533 -29.210 1.00 40.35 574 CYS A N 1
ATOM 4341 C CA . CYS A 1 548 ? -21.523 -1.329 -30.395 1.00 42.89 574 CYS A CA 1
ATOM 4342 C C . CYS A 1 548 ? -23.014 -1.543 -30.618 1.00 45.84 574 CYS A C 1
ATOM 4343 O O . CYS A 1 548 ? -23.726 -1.994 -29.720 1.00 46.64 574 CYS A O 1
ATOM 4346 N N . PRO A 1 549 ? -23.506 -1.221 -31.824 1.00 48.71 575 PRO A N 1
ATOM 4347 C CA . PRO A 1 549 ? -24.931 -1.405 -32.113 1.00 50.69 575 PRO A CA 1
ATOM 4348 C C . PRO A 1 549 ? -25.232 -2.826 -32.584 1.00 51.65 575 PRO A C 1
ATOM 4349 O O . PRO A 1 549 ? -24.266 -3.558 -32.893 1.00 52.25 575 PRO A O 1
#

InterPro domains:
  IPR000157 Toll/interleukin-1 receptor homology (TIR) domain [PF01582] (641-767)
  IPR000157 Toll/interleukin-1 receptor homology (TIR) domain [PS50104] (639-782)
  IPR000157 Toll/interleukin-1 receptor homology (TIR) domain [SM00255] (640-784)
  IPR000483 Cysteine-rich flanking region, C-terminal [SM00082] (533-586)
  IPR001611 Leucine-rich repeat [PF13516] (54-68)
  IPR001611 Leucine-rich repeat [PF13855] (77-135)
  IPR001611 Leucine-rich repeat [PF13855] (477-535)
  IPR001611 Leucine-rich repeat [PS51450] (101-122)
  IPR001611 Leucine-rich repeat [PS51450] (478-499)
  IPR003591 Leucine-rich repeat, typical subtype [SM00369] (51-74)
  IPR003591 Leucine-rich repeat, typical subtype [SM00369] (75-98)
  IPR003591 Leucine-rich repeat, typical subtype [SM00369] (99-122)
  IPR003591 Leucine-rich repeat, typical subtype [SM00369] (359-384)
  IPR003591 Leucine-rich repeat, typical subtype [SM00369] (386-409)
  IPR003591 Leucine-rich repeat, typical subtype [SM00369] (412-435)
  IPR003591 Leucine-rich repeat, typical subtype [SM00369] (476-499)
  IPR017241 Toll-like receptor [PIRSF037595] (2-784)
  IPR032675 Leucine-rich repeat domain superfamily [G3DSA:3.80.10.10] (23-590)
  IPR035897 Toll/interleukin-1 receptor homology (TIR) domain superfamily [G3DSA:3.40.50.10140] (636-784)
  IPR035897 Toll/interleukin-1 receptor homology (TIR) domain superfamily [SSF52200] (638-782)

Sequence (549 aa):
SLSCDASGVCDGRSRSFTSIPSGLTAAMKSLDLSFNKITYIGHGDLRACANLQVLILKSSRINTIEGDAFYSLGSLEHLDLSDNHLSSLSSSWFGPLSSLKYLNLMGNPYQTLGVTSLFPNLTNLQTLRIGNVETFSEIRRIDFAGLTSLNELEIKALSLRNYQSQSLKSIRDIHHLTLHLSESAFLLEIFADILSSVRYLELRDTNLARFQFSPLPVDEVSSPMKKLAFRGSVLTDESFNELLKLLRYILELSEVEFDDCTLNGLGDFNPSESDVVSELGKVETVTIRRLHIPQFYLFYDLSTVYSLLEKVKRITVENSKVFLVPCSFSQHLKSLEFLDLSENLMVEEYLKNSACKGAWPSLQTLVLSQNHLRSMQKTGEILLTLKNLTSLDISRNTFHPMPDSCQWPEKMRFLNLSSTGIRVVKTCIPQTLEVLDVSNNNLDSFSLFLPRLQELYISRNKLKTLPDASLFPVLLVMKISRNQLKSVPDGIFDRLTSLQKIWLHTNPWDCSCPRIDYLSRWLNKNSQKEQGSAKCSGSGKPVRSIICP

Nearest PDB structures (foldseek):
  2z81-assembly1_A  TM=1.002E+00  e=1.943E-90  Mus musculus
  3a7b-assembly1_A  TM=9.724E-01  e=3.086E-78  Mus musculus
  5d3i-assembly1_A  TM=9.724E-01  e=2.161E-69  Mus musculus
  6nig-assembly1_A  TM=9.658E-01  e=4.000E-65  Homo sapiens
  2z7x-assembly1_A  TM=9.691E-01  e=9.215E-59  Homo sapiens